Protein AF-A0A0P1BSP1-F1 (afdb_monomer)

Solvent-accessible surface area (backbone atoms only — not comparable to full-atom values): 32970 Å² total; per-residue (Å²): 139,80,88,83,82,82,82,86,69,83,91,77,86,79,90,84,83,77,91,83,73,83,88,75,69,76,79,81,77,72,53,71,65,61,52,50,50,50,51,52,49,52,50,51,52,49,51,50,50,50,64,68,62,51,57,96,62,79,39,73,71,32,34,26,40,32,67,60,84,96,48,74,46,53,29,31,29,56,32,75,44,76,51,94,92,47,90,62,66,36,33,30,31,38,38,80,52,77,78,28,82,24,32,30,47,60,97,88,45,74,72,42,88,50,56,76,24,15,7,43,78,44,52,63,92,45,54,45,67,53,97,59,79,83,82,69,70,78,69,66,69,70,73,73,82,80,82,86,87,85,86,91,84,86,89,85,87,88,88,82,90,82,88,86,82,88,88,87,86,89,87,84,85,87,86,85,85,80,84,89,82,91,84,84,84,86,80,87,88,84,87,88,87,91,83,88,81,91,85,90,87,88,85,82,88,84,86,83,85,88,83,90,80,89,80,81,90,80,89,81,82,90,80,91,77,84,89,80,80,89,76,87,80,82,89,77,87,83,80,86,90,78,85,87,78,91,79,86,82,89,82,84,86,83,81,95,75,68,87,66,64,66,60,63,74,73,67,73,57,103,70,46,75,67,57,52,52,50,50,52,53,52,50,50,52,48,50,55,48,52,51,51,50,51,54,49,51,51,52,47,52,53,51,49,63,72,65,59,78,70,74,74,69,93,46,57,56,80,36,59,36,30,31,56,34,82,38,84,52,100,90,47,86,41,81,42,38,23,63,40,44,51,75,64,45,40,50,14,32,32,40,38,36,53,41,46,86,86,46,91,57,65,47,60,56,52,46,47,38,51,35,53,31,49,54,60,49,30,77,76,73,39,63,31,62,34,45,35,41,34,44,76,41,45,83,70,38,40,59,65,59,36,45,56,58,35,55,75,58,31,88,70,42,42,36,33,34,45,53,68,66,34,37,51,43,39,30,57,28,59,68,42,57,72,49,72,59,90,85,69,50,77,90,53,95,76,72,66,53,60,45,70,45,36,38,36,26,39,38,83,50,42,55,72,52,72,48,47,80,93,55,51,47,67,57,49,37,56,49,52,51,51,53,53,52,50,43,46,73,74,70,48,83,84,32,63,44,45,59,72,56,56,56,62,70,41,69,88,35,61,45,94,125

Sequence (513 aa):
MGLKVEDVRPYAVAARFHNESLEGVDKFEMDDETYKARQAQTNADASRAELAALSSDLRVGARCQVQLGSTARRGSIRYVGKTQFASGIWIGLQYDEPVGKNDGSVQGERYFDCKALFGGFVRPEKVQVGDFPEEDIEAELQDEEEIESPSQGPILAPPALSHDCMPGGDAVVYEVKRREIWAAFNNEPAASALLRARGASKSTKKKPKMCVGAVLATSSAARRMAQQSPSRSSFKISAPARSESSGQPASSRPSPRSRADAKARTAIGPFTPLSAGLLVATSIALFFYFQSEKAEVERRKANEKKNEKVGRPRIGGEFSLVMPVLGRGSEGESIEARSFTEKDLVGAWTLLYFGFTNCPDICPEELDKMGKVVDQIDSKYGAIINPIFITCDPARDTLAATSTYVSEFHPRMVGLTGSYEAVKKACKAFRVYFSTPPGADPSNDYLVDHSIFFYLMDPEGKFVDAFGRSQTAEDVHAKVEGFISRWQSEGNALGRADIKTRVREDESRKVPF

Radius of gyration: 40.66 Å; Cα contacts (8 Å, |Δi|>4): 563; chains: 1; bounding box: 105×98×122 Å

Secondary structure (DSSP, 8-state):
-------------SS-------SS-------HHHHHHHHHHHHHHHHHHHHHHS-TT--TT-EEEEEETTEEEEEEEEEEEE-SSSSSEEEEEEESSTT-SBSSEETTEESS---TTTEEEE-GGGEEES------GGGGGGSSS-S-----------------------------------------------------------------------------------------PPPPP-----------------TTHHHHHT---S--HHHHHHHHHHHHHHHHHHHHHHHHHHHHHHHHHHH--PPPP------EEEEEEEEEETTEEEEEEEEEEGGGGTTSEEEEEEE-TT-SSHHHHHHHHHHHHHHHHHHHH-S-EEEEEEES-TTT--HHHHHHHHHHH-TT-EEEB--HHHHHHHHHHTT--EEPPTT--TTS--PPEE---EEEE-TTS-EEEEE-TTS-HHHHHHHHHHHHHHHHHTTPPPPP--HHHHHHH-GGGEE--

InterPro domains:
  IPR000938 CAP Gly-rich domain [PF01302] (60-127)
  IPR000938 CAP Gly-rich domain [PS00845] (81-112)
  IPR000938 CAP Gly-rich domain [PS50245] (81-123)
  IPR000938 CAP Gly-rich domain [SM01052] (60-128)
  IPR003782 Copper chaperone SCO1/SenC [PF02630] (338-463)
  IPR003782 Copper chaperone SCO1/SenC [PTHR12151] (225-482)
  IPR003782 Copper chaperone SCO1/SenC [cd02968] (315-468)
  IPR036249 Thioredoxin-like superfamily [SSF52833] (336-485)
  IPR036859 CAP Gly-rich domain superfamily [G3DSA:2.30.30.190] (50-140)
  IPR036859 CAP Gly-rich domain superfamily [SSF74924] (21-131)

pLDDT: mean 71.41, std 24.34, range [26.22, 96.88]

Organism: NCBI:txid401625

Foldseek 3Di:
DDDDDDDPDPPPPDDDPPVPDPVPPDPPPDDPVVVVVVVVVVVVVVLVVVLVPLDPQLDFQFWKWFDDDPDIFTFTWHAWQADPVDDHIKTKTFTPDLCADAQQDDPNRHGGGHDGSRIHIDDSVRIGTDPDDDDPPVVVVVPPPDDDDDDDDDDDDDDDDDDDDDDDDDDDDDDDDDDDDDDDDDDDDDDDDDDDDDDDDDDDDDDDDDDDDDDDDDDDDDDDDDDDDDDDDDDDDDDDDDDDDDDDDDDDDDDDDDPPVVVVVPPDPPDDVVNVVVVVVVVVVVVVVCVVVVVVVVVVVVVVVVPPPDPAPQFADWFKWWWWDFDDDPVGTDTFTFIDILVLLAFAKEKEDEEALLDDPQVVVLLLLVLLLQVVVCVPPNARYQYEYEYQCLLQCDNVSQVVSNVVRHPRYIYIHHDNVRSVVRCVSRVKDWDWPPPDDSVDDTDIDIAQWMWIAHNRSGTDDIDHPVAGSVRVNVVVVVVVVVCVVVVHDRGGSCSSVVRNVPPVRTDDD

Mean predicted aligned error: 22.57 Å

Structure (mmCIF, N/CA/C/O backbone):
data_AF-A0A0P1BSP1-F1
#
_entry.id   AF-A0A0P1BSP1-F1
#
loop_
_atom_site.group_PDB
_atom_site.id
_atom_site.type_symbol
_atom_site.label_atom_id
_atom_site.label_alt_id
_atom_site.label_comp_id
_atom_site.label_asym_id
_atom_site.label_entity_id
_atom_site.label_seq_id
_atom_site.pdbx_PDB_ins_code
_atom_site.Cartn_x
_atom_site.Cartn_y
_atom_site.Cartn_z
_atom_site.occupancy
_atom_site.B_iso_or_equiv
_atom_site.auth_seq_id
_atom_site.auth_comp_id
_atom_site.auth_asym_id
_atom_site.auth_atom_id
_atom_site.pdbx_PDB_model_num
ATOM 1 N N . MET A 1 1 ? -10.943 -8.640 64.417 1.00 41.56 1 MET A N 1
ATOM 2 C CA . MET A 1 1 ? -10.651 -9.890 63.683 1.00 41.56 1 MET A CA 1
ATOM 3 C C . MET A 1 1 ? -10.441 -9.529 62.222 1.00 41.56 1 MET A C 1
ATOM 5 O O . MET A 1 1 ? -11.414 -9.266 61.535 1.00 41.56 1 MET A O 1
ATOM 9 N N . GLY A 1 2 ? -9.187 -9.395 61.7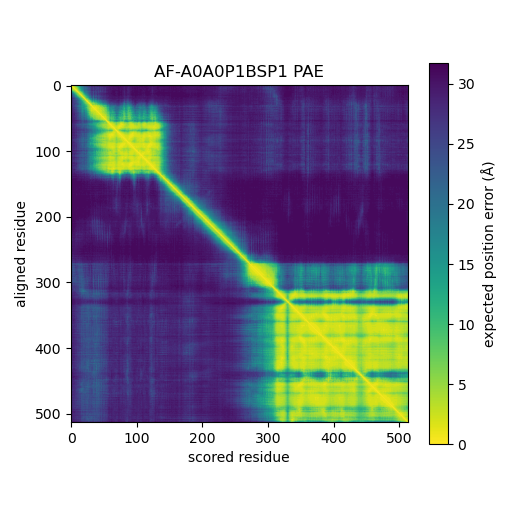86 1.00 43.06 2 GLY A N 1
ATOM 10 C CA . GLY A 1 2 ? -8.848 -9.162 60.380 1.00 43.06 2 GLY A CA 1
ATOM 11 C C . GLY A 1 2 ? -8.353 -10.467 59.765 1.00 43.06 2 GLY A C 1
ATOM 12 O O . GLY A 1 2 ? -7.464 -11.098 60.334 1.00 43.06 2 GLY A O 1
ATOM 13 N N . LEU A 1 3 ? -8.953 -10.888 58.653 1.00 40.72 3 LEU A N 1
ATOM 14 C CA . LEU A 1 3 ? -8.519 -12.056 57.886 1.00 40.72 3 LEU A CA 1
ATOM 15 C C . LEU A 1 3 ? -7.153 -11.769 57.247 1.00 40.72 3 LEU A C 1
ATOM 17 O O . LEU A 1 3 ? -7.032 -10.884 56.403 1.00 40.72 3 LEU A O 1
ATOM 21 N N . LYS A 1 4 ? -6.129 -12.527 57.652 1.00 43.25 4 LYS A N 1
ATOM 22 C CA . LYS A 1 4 ? -4.860 -12.637 56.925 1.00 43.25 4 LYS A CA 1
ATOM 23 C C . LYS A 1 4 ? -5.073 -13.600 55.761 1.00 43.25 4 LYS A C 1
ATOM 25 O O . LYS A 1 4 ? -5.353 -14.773 55.984 1.00 43.25 4 LYS A O 1
ATOM 30 N N . VAL A 1 5 ? -4.953 -13.096 54.539 1.00 50.19 5 VAL A N 1
ATOM 31 C CA . VAL A 1 5 ? -4.852 -13.920 53.332 1.00 50.19 5 VAL A CA 1
ATOM 32 C C . VAL A 1 5 ? -3.363 -14.114 53.065 1.00 50.19 5 VAL A C 1
ATOM 34 O O . VAL A 1 5 ? -2.670 -13.155 52.734 1.00 50.19 5 VAL A O 1
ATOM 37 N N . GLU A 1 6 ? -2.861 -15.329 53.273 1.00 48.66 6 GLU A N 1
ATOM 38 C CA . GLU A 1 6 ? -1.517 -15.717 52.842 1.00 48.66 6 GLU A CA 1
ATOM 39 C C . GLU A 1 6 ? -1.581 -16.171 51.380 1.00 48.66 6 GLU A C 1
ATOM 41 O O . GLU A 1 6 ? -2.245 -17.152 51.042 1.00 48.66 6 GLU A O 1
ATOM 46 N N . ASP A 1 7 ? -0.919 -15.418 50.501 1.00 48.50 7 ASP A N 1
ATOM 47 C CA . ASP A 1 7 ? -0.752 -15.762 49.090 1.00 48.50 7 ASP A CA 1
ATOM 48 C C . ASP A 1 7 ? 0.367 -16.810 48.969 1.00 48.50 7 ASP A C 1
ATOM 50 O O . ASP A 1 7 ? 1.542 -16.517 49.181 1.00 48.50 7 ASP A O 1
ATOM 54 N N . VAL A 1 8 ? -0.004 -18.056 48.668 1.00 55.16 8 VAL A N 1
ATOM 55 C CA . VAL A 1 8 ? 0.908 -19.212 48.537 1.00 55.16 8 VAL A CA 1
ATOM 56 C C . VAL A 1 8 ? 1.453 -19.399 47.116 1.00 55.16 8 VAL A C 1
ATOM 58 O O . VAL A 1 8 ? 1.923 -20.480 46.760 1.00 55.16 8 VAL A O 1
ATOM 61 N N . ARG A 1 9 ? 1.407 -18.371 46.262 1.00 47.62 9 ARG A N 1
ATOM 62 C CA . ARG A 1 9 ? 2.019 -18.449 44.928 1.00 47.62 9 ARG A CA 1
ATOM 63 C C . ARG A 1 9 ? 3.503 -18.074 44.997 1.00 47.62 9 ARG A C 1
ATOM 65 O O . ARG A 1 9 ? 3.820 -16.944 45.366 1.00 47.62 9 ARG A O 1
ATOM 72 N N . PRO A 1 10 ? 4.434 -18.971 44.619 1.00 47.88 10 PRO A N 1
ATOM 73 C CA . PRO A 1 10 ? 5.852 -18.653 44.618 1.00 47.88 10 PRO A CA 1
ATOM 74 C C . PRO A 1 10 ? 6.141 -17.680 43.471 1.00 47.88 10 PRO A C 1
ATOM 76 O O . PRO A 1 10 ? 6.295 -18.076 42.317 1.00 47.88 10 PRO A O 1
ATOM 79 N N . TYR A 1 11 ? 6.226 -16.387 43.783 1.00 45.88 11 TYR A N 1
ATOM 80 C CA . TYR A 1 11 ? 6.761 -15.381 42.869 1.00 45.88 11 TYR A CA 1
ATOM 81 C C . TYR A 1 11 ? 8.293 -15.475 42.864 1.00 45.88 11 TYR A C 1
ATOM 83 O O . TYR A 1 11 ? 9.004 -14.642 43.416 1.00 45.88 11 TYR A O 1
ATOM 91 N N . ALA A 1 12 ? 8.799 -16.559 42.282 1.00 48.34 12 ALA A N 1
ATOM 92 C CA . ALA A 1 12 ? 10.221 -16.799 42.070 1.00 48.34 12 ALA A CA 1
ATOM 93 C C . ALA A 1 12 ? 10.452 -17.473 40.709 1.00 48.34 12 ALA A C 1
ATOM 95 O O . ALA A 1 12 ? 11.145 -18.477 40.612 1.00 48.34 12 ALA A O 1
ATOM 96 N N . VAL A 1 13 ? 9.853 -16.924 39.647 1.00 45.03 13 VAL A N 1
ATOM 97 C CA . VAL A 1 13 ? 10.280 -17.174 38.255 1.00 45.03 13 VAL A CA 1
ATOM 98 C C . VAL A 1 13 ? 10.221 -15.867 37.453 1.00 45.03 13 VAL A C 1
ATOM 100 O O . VAL A 1 13 ? 9.727 -15.801 36.333 1.00 45.03 13 VAL A O 1
ATOM 103 N N . ALA A 1 14 ? 10.707 -14.783 38.053 1.00 46.81 14 ALA A N 1
ATOM 104 C CA . ALA A 1 14 ? 11.070 -13.572 37.334 1.00 46.81 14 ALA A CA 1
ATOM 105 C C . ALA A 1 14 ? 12.598 -13.457 37.409 1.00 46.81 14 ALA A C 1
ATOM 107 O O . ALA A 1 14 ? 13.149 -13.383 38.502 1.00 46.81 14 ALA A O 1
ATOM 108 N N . ALA A 1 15 ? 13.243 -13.462 36.240 1.00 46.62 15 ALA A N 1
ATOM 109 C CA . ALA A 1 15 ? 14.690 -13.428 35.995 1.00 46.62 15 ALA A CA 1
ATOM 110 C C . ALA A 1 15 ? 15.416 -14.789 35.993 1.00 46.62 15 ALA A C 1
ATOM 112 O O . ALA A 1 15 ? 15.960 -15.228 37.002 1.00 46.62 15 ALA A O 1
ATOM 113 N N . ARG A 1 16 ? 15.470 -15.411 34.804 1.00 40.31 16 ARG A N 1
ATOM 114 C CA . ARG A 1 16 ? 16.668 -16.030 34.188 1.00 40.31 16 ARG A CA 1
ATOM 115 C C . ARG A 1 16 ? 16.292 -16.639 32.831 1.00 40.31 16 ARG A C 1
ATOM 117 O O . ARG A 1 16 ? 16.215 -17.847 32.668 1.00 40.31 16 ARG A O 1
ATOM 124 N N . PHE A 1 17 ? 16.082 -15.778 31.842 1.00 35.84 17 PHE A N 1
ATOM 125 C CA . PHE A 1 17 ? 16.342 -16.138 30.449 1.00 35.84 17 PHE A CA 1
ATOM 126 C C . PHE A 1 17 ? 17.450 -15.209 29.958 1.00 35.84 17 PHE A C 1
ATOM 128 O O . PHE A 1 17 ? 17.211 -14.244 29.240 1.00 35.84 17 PHE A O 1
ATOM 135 N N . HIS A 1 18 ? 18.670 -15.462 30.437 1.00 40.88 18 HIS A N 1
ATOM 136 C CA . HIS A 1 18 ? 19.856 -15.037 29.708 1.00 40.88 18 HIS A CA 1
ATOM 137 C C . HIS A 1 18 ? 19.974 -15.976 28.503 1.00 40.88 18 HIS A C 1
ATOM 139 O O . HIS A 1 18 ? 20.157 -17.181 28.666 1.00 40.88 18 HIS A O 1
ATOM 145 N N . ASN A 1 19 ? 19.802 -15.430 27.300 1.00 51.34 19 ASN A N 1
ATOM 146 C CA . ASN A 1 19 ? 20.112 -16.117 26.048 1.00 51.34 19 ASN A CA 1
ATOM 147 C C . ASN A 1 19 ? 21.639 -16.201 25.894 1.00 51.34 19 ASN A C 1
ATOM 149 O O . ASN A 1 19 ? 22.230 -15.403 25.177 1.00 51.34 19 ASN A O 1
ATOM 153 N N . GLU A 1 20 ? 22.269 -17.157 26.572 1.00 47.62 20 GLU A N 1
ATOM 154 C CA . GLU A 1 20 ? 23.706 -17.459 26.429 1.00 47.62 20 GLU A CA 1
ATOM 155 C C . GLU A 1 20 ? 23.973 -18.890 25.926 1.00 47.62 20 GLU A C 1
ATOM 157 O O . GLU A 1 20 ? 25.042 -19.456 26.113 1.00 47.62 20 GLU A O 1
ATOM 162 N N . SER A 1 21 ? 23.017 -19.500 25.225 1.00 50.44 21 SER A N 1
ATOM 163 C CA . SER A 1 21 ? 23.278 -20.725 24.456 1.00 50.44 21 SER A CA 1
ATOM 164 C C . SER A 1 21 ? 22.374 -20.802 23.234 1.00 50.44 21 SER A C 1
ATOM 166 O O . SER A 1 21 ? 21.316 -21.423 23.251 1.00 50.44 21 SER A O 1
ATOM 168 N N . LEU A 1 22 ? 22.811 -20.146 22.158 1.00 53.62 22 LEU A N 1
ATOM 169 C CA . LEU A 1 22 ? 22.332 -20.384 20.791 1.00 53.62 22 LEU A CA 1
ATOM 170 C C . LEU A 1 22 ? 23.310 -21.258 19.986 1.00 53.62 22 LEU A C 1
ATOM 172 O O . LEU A 1 22 ? 23.224 -21.303 18.766 1.00 53.62 22 LEU A O 1
ATOM 176 N N . GLU A 1 23 ? 24.214 -21.984 20.648 1.00 54.06 23 GLU A N 1
ATOM 177 C CA . GLU A 1 23 ? 25.113 -22.940 19.979 1.00 54.06 23 GLU A CA 1
ATOM 178 C C . GLU A 1 23 ? 24.495 -24.342 19.811 1.00 54.06 23 GLU A C 1
ATOM 180 O O . GLU A 1 23 ? 25.116 -25.215 19.219 1.00 54.06 23 GLU A O 1
ATOM 185 N N . GLY A 1 24 ? 23.264 -24.565 20.292 1.00 44.91 24 GLY A N 1
ATOM 186 C CA . GLY A 1 24 ? 22.608 -25.882 20.286 1.00 44.91 24 GLY A CA 1
ATOM 187 C C . GLY A 1 24 ? 21.212 -25.930 19.663 1.00 44.91 24 GLY A C 1
ATOM 188 O O . GLY A 1 24 ? 20.482 -26.888 19.901 1.00 44.91 24 GLY A O 1
ATOM 189 N N . VAL A 1 25 ? 20.795 -24.907 18.908 1.00 46.09 25 VAL A N 1
ATOM 190 C CA . VAL A 1 25 ? 19.566 -25.007 18.105 1.00 46.09 25 VAL A CA 1
ATOM 191 C C . VAL A 1 25 ? 19.968 -25.493 16.725 1.00 46.09 25 VAL A C 1
ATOM 193 O O . VAL A 1 25 ? 20.274 -24.691 15.842 1.00 46.09 25 VAL A O 1
ATOM 196 N N . ASP A 1 26 ? 19.977 -26.812 16.551 1.00 48.56 26 ASP A N 1
ATOM 197 C CA . ASP A 1 26 ? 20.086 -27.405 15.227 1.00 48.56 26 ASP A CA 1
ATOM 198 C C . ASP A 1 26 ? 18.989 -26.808 14.349 1.00 48.56 26 ASP A C 1
ATOM 200 O O . ASP A 1 26 ? 17.794 -26.854 14.660 1.00 48.56 26 ASP A O 1
ATOM 204 N N . LYS A 1 27 ? 19.427 -26.176 13.261 1.00 45.62 27 LYS A N 1
ATOM 205 C CA . LYS A 1 27 ? 18.571 -25.650 12.208 1.00 45.62 27 LYS A CA 1
ATOM 206 C C . LYS A 1 27 ? 17.676 -26.802 11.758 1.00 45.62 27 LYS A C 1
ATOM 208 O O . LYS A 1 27 ? 18.141 -27.712 11.081 1.00 45.62 27 LYS A O 1
ATOM 213 N N . PHE A 1 28 ? 16.411 -26.786 12.174 1.00 49.31 28 PHE A N 1
ATOM 214 C CA . PHE A 1 28 ? 15.436 -27.786 11.759 1.00 49.31 28 PHE A CA 1
ATOM 215 C C . PHE A 1 28 ? 15.125 -27.544 10.277 1.00 49.31 28 PHE A C 1
ATOM 217 O O . PHE A 1 28 ? 14.179 -26.842 9.920 1.00 49.31 28 PHE A O 1
ATOM 224 N N . GLU A 1 29 ? 15.995 -28.048 9.406 1.00 55.00 29 GLU A N 1
ATOM 225 C CA . GLU A 1 29 ? 15.748 -28.151 7.977 1.00 55.00 29 GLU A CA 1
ATOM 226 C C . GLU A 1 29 ? 14.728 -29.273 7.791 1.00 55.00 29 GLU A C 1
ATOM 228 O O . GLU A 1 29 ? 15.051 -30.457 7.803 1.00 55.00 29 GLU A O 1
ATOM 233 N N . MET A 1 30 ? 13.456 -28.885 7.713 1.00 58.12 30 MET A N 1
ATOM 234 C CA . MET A 1 30 ? 12.397 -29.774 7.257 1.00 58.12 30 MET A CA 1
ATOM 235 C C . MET A 1 30 ? 12.588 -29.966 5.754 1.00 58.12 30 MET A C 1
ATOM 237 O O . MET A 1 30 ? 12.706 -28.980 5.028 1.00 58.12 30 MET A O 1
ATOM 241 N N . ASP A 1 31 ? 12.649 -31.210 5.295 1.00 76.38 31 ASP A N 1
ATOM 242 C CA . ASP A 1 31 ? 12.833 -31.519 3.884 1.00 76.38 31 ASP A CA 1
ATOM 243 C C . ASP A 1 31 ? 11.676 -30.958 3.037 1.00 76.38 31 ASP A C 1
ATOM 245 O O . ASP A 1 31 ? 10.512 -30.942 3.455 1.00 76.38 31 ASP A O 1
ATOM 249 N N . ASP A 1 32 ? 12.007 -30.483 1.834 1.00 72.75 32 ASP A N 1
ATOM 250 C CA . ASP A 1 32 ? 11.060 -29.832 0.920 1.00 72.75 32 ASP A CA 1
ATOM 251 C C . ASP A 1 32 ? 9.859 -30.728 0.578 1.00 72.75 32 ASP A C 1
ATOM 253 O O . ASP A 1 32 ? 8.751 -30.233 0.359 1.00 72.75 32 ASP A O 1
ATOM 257 N N . GLU A 1 33 ? 10.053 -32.048 0.558 1.00 76.31 33 GLU A N 1
ATOM 258 C CA . GLU A 1 33 ? 8.988 -33.023 0.314 1.00 76.31 33 GLU A CA 1
ATOM 259 C C . GLU A 1 33 ? 8.009 -33.095 1.491 1.00 76.31 33 GLU A C 1
ATOM 261 O O . GLU A 1 33 ? 6.797 -33.015 1.288 1.00 76.31 33 GLU A O 1
ATOM 266 N N . THR A 1 34 ? 8.495 -33.135 2.732 1.00 75.69 34 THR A N 1
ATOM 267 C CA . THR A 1 34 ? 7.647 -33.106 3.932 1.00 75.69 34 THR A CA 1
ATOM 268 C C . THR A 1 34 ? 6.934 -31.765 4.097 1.00 75.69 34 THR A C 1
ATOM 270 O O . THR A 1 34 ? 5.775 -31.736 4.526 1.00 75.69 34 THR A O 1
ATOM 273 N N . TYR A 1 35 ? 7.564 -30.651 3.706 1.00 74.25 35 TYR A N 1
ATOM 274 C CA . TYR A 1 35 ? 6.900 -29.344 3.656 1.00 74.25 35 TYR A CA 1
ATOM 275 C C . TYR A 1 35 ? 5.741 -29.341 2.652 1.00 74.25 35 TYR A C 1
ATOM 277 O O . TYR A 1 35 ? 4.615 -28.987 3.015 1.00 74.25 35 TYR A O 1
ATOM 285 N N . LYS A 1 36 ? 5.979 -29.804 1.418 1.00 78.38 36 LYS A N 1
ATOM 286 C CA . LYS A 1 36 ? 4.936 -29.923 0.386 1.00 78.38 36 LYS A CA 1
ATOM 287 C C . LYS A 1 36 ? 3.830 -30.892 0.797 1.00 78.38 36 LYS A C 1
ATOM 289 O O . LYS A 1 36 ? 2.659 -30.592 0.586 1.00 78.38 36 LYS A O 1
ATOM 294 N N . ALA A 1 37 ? 4.171 -32.018 1.423 1.00 75.12 37 ALA A N 1
ATOM 295 C CA . ALA A 1 37 ? 3.204 -33.000 1.902 1.00 75.12 37 ALA A CA 1
ATOM 296 C C . ALA A 1 37 ? 2.316 -32.429 3.016 1.00 75.12 37 ALA A C 1
ATOM 298 O O . ALA A 1 37 ? 1.094 -32.571 2.953 1.00 75.12 37 ALA A O 1
ATOM 299 N N . ARG A 1 38 ? 2.895 -31.709 3.992 1.00 75.38 38 ARG A N 1
ATOM 300 C CA . ARG A 1 38 ? 2.113 -30.989 5.011 1.00 75.38 38 ARG A CA 1
ATOM 301 C C . ARG A 1 38 ? 1.226 -29.925 4.389 1.00 75.38 38 ARG A C 1
ATOM 303 O O . ARG A 1 38 ? 0.071 -29.836 4.776 1.00 75.38 38 ARG A O 1
ATOM 310 N N . GLN A 1 39 ? 1.729 -29.160 3.423 1.00 71.62 39 GLN A N 1
ATOM 311 C CA . GLN A 1 39 ? 0.946 -28.124 2.751 1.00 71.62 39 GLN A CA 1
ATOM 312 C C . GLN A 1 39 ? -0.217 -28.722 1.941 1.00 71.62 39 GLN A C 1
ATOM 314 O O . GLN A 1 39 ? -1.338 -28.217 1.978 1.00 71.62 39 GLN A O 1
ATOM 319 N N . ALA A 1 40 ? 0.015 -29.840 1.250 1.00 69.12 40 ALA A N 1
ATOM 320 C CA . ALA A 1 40 ? -1.029 -30.579 0.551 1.00 69.12 40 ALA A CA 1
ATOM 321 C C . ALA A 1 40 ? -2.080 -31.126 1.528 1.00 69.12 40 ALA A C 1
ATOM 323 O O . ALA A 1 40 ? -3.277 -31.027 1.258 1.00 69.12 40 ALA A O 1
ATOM 324 N N . GLN A 1 41 ? -1.645 -31.637 2.684 1.00 72.00 41 GLN A N 1
ATOM 325 C CA . GLN A 1 41 ? -2.531 -32.126 3.735 1.00 72.00 41 GLN A CA 1
ATOM 326 C C . GLN A 1 41 ? -3.354 -30.992 4.363 1.00 72.00 41 GLN A C 1
ATOM 328 O O . GLN A 1 41 ? -4.574 -31.106 4.429 1.00 72.00 41 GLN A O 1
ATOM 333 N N . THR A 1 42 ? -2.740 -29.855 4.710 1.00 70.62 42 THR A N 1
ATOM 334 C CA . THR A 1 42 ? -3.464 -28.683 5.231 1.00 70.62 42 THR A CA 1
ATOM 335 C C . THR A 1 42 ? -4.458 -28.136 4.215 1.00 70.62 42 THR A C 1
ATOM 337 O O . THR A 1 42 ? -5.567 -27.768 4.586 1.00 70.62 42 THR A O 1
ATOM 340 N N . ASN A 1 43 ? -4.105 -28.126 2.927 1.00 72.06 43 ASN A N 1
ATOM 341 C CA . ASN A 1 43 ? -5.005 -27.676 1.867 1.00 72.06 43 ASN A CA 1
ATOM 342 C C . ASN A 1 43 ? -6.173 -28.650 1.660 1.00 72.06 43 ASN A C 1
ATOM 344 O O . ASN A 1 43 ? -7.298 -28.218 1.397 1.00 72.06 43 ASN A O 1
ATOM 348 N N . ALA A 1 44 ? -5.934 -29.959 1.780 1.00 65.81 44 ALA A N 1
ATOM 349 C CA . ALA A 1 44 ? -6.977 -30.979 1.720 1.00 65.81 44 ALA A CA 1
ATOM 350 C C . 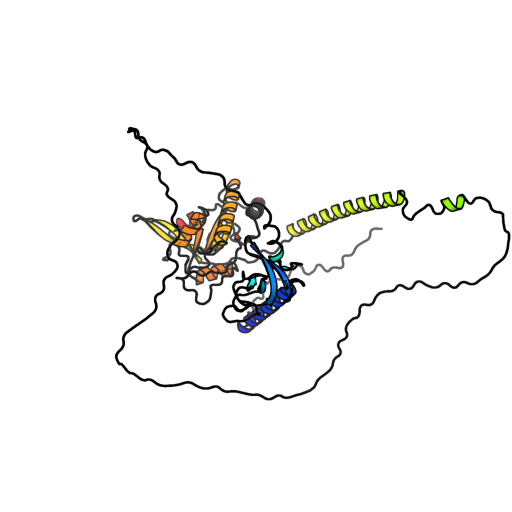ALA A 1 44 ? -7.938 -30.874 2.914 1.00 65.81 44 ALA A C 1
ATOM 352 O O . ALA A 1 44 ? -9.154 -30.899 2.714 1.00 65.81 44 ALA A O 1
ATOM 353 N N . ASP A 1 45 ? -7.407 -30.679 4.121 1.00 71.12 45 ASP A N 1
ATOM 354 C CA . ASP A 1 45 ? -8.191 -30.512 5.344 1.00 71.12 45 ASP A CA 1
ATOM 355 C C . ASP A 1 45 ? -8.983 -29.195 5.335 1.00 71.12 45 ASP A C 1
ATOM 357 O O . ASP A 1 45 ? -10.174 -29.201 5.645 1.00 71.12 45 ASP A O 1
ATOM 361 N N . ALA A 1 46 ? -8.379 -28.090 4.882 1.00 65.50 46 ALA A N 1
ATOM 362 C CA . ALA A 1 46 ? -9.063 -26.810 4.691 1.00 65.50 46 ALA A CA 1
ATOM 363 C C . ALA A 1 46 ? -10.187 -26.919 3.652 1.00 65.50 46 ALA A C 1
ATOM 365 O O . ALA A 1 46 ? -11.308 -26.501 3.919 1.00 65.50 46 ALA A O 1
ATOM 366 N N . SER A 1 47 ? -9.932 -27.576 2.514 1.00 65.06 47 SER A N 1
ATOM 367 C CA . SER A 1 47 ? -10.967 -27.824 1.498 1.00 65.06 47 SER A CA 1
ATOM 368 C C . SER A 1 47 ? -12.114 -28.677 2.044 1.00 65.06 47 SER A C 1
ATOM 370 O O . SER A 1 47 ? -13.268 -28.479 1.675 1.00 65.06 47 SER A O 1
ATOM 372 N N . ARG A 1 48 ? -11.806 -29.667 2.893 1.00 66.75 48 ARG A N 1
ATOM 373 C CA . ARG A 1 48 ? -12.804 -30.548 3.509 1.00 66.75 48 ARG A CA 1
ATOM 374 C C . ARG A 1 48 ? -13.640 -29.804 4.546 1.00 66.75 48 ARG A C 1
ATOM 376 O O . ARG A 1 48 ? -14.842 -30.035 4.616 1.00 66.75 48 ARG A O 1
ATOM 383 N N . ALA A 1 49 ? -13.016 -28.922 5.321 1.00 67.81 49 ALA A N 1
ATOM 384 C CA . ALA A 1 49 ? -13.702 -28.036 6.251 1.00 67.81 49 ALA A CA 1
ATOM 385 C C . ALA A 1 49 ? -14.584 -27.019 5.511 1.00 67.81 49 ALA A C 1
ATOM 387 O O . ALA A 1 49 ? -15.716 -26.802 5.922 1.00 67.81 49 ALA A O 1
ATOM 388 N N . GLU A 1 50 ? -14.117 -26.469 4.388 1.00 66.44 50 GLU A N 1
ATOM 389 C CA . GLU A 1 50 ? -14.884 -25.560 3.529 1.00 66.44 50 GLU A CA 1
ATOM 390 C C . GLU A 1 50 ? -16.105 -26.267 2.915 1.00 66.44 50 GLU A C 1
ATOM 392 O O . GLU A 1 50 ? -17.223 -25.782 3.045 1.00 66.44 50 GLU A O 1
ATOM 397 N N . LEU A 1 51 ? -15.934 -27.480 2.371 1.00 66.44 51 LEU A N 1
ATOM 398 C CA . LEU A 1 51 ? -17.038 -28.347 1.923 1.00 66.44 51 LEU A CA 1
ATOM 399 C C . LEU A 1 51 ? -18.030 -28.702 3.040 1.00 66.44 51 LEU A C 1
ATOM 401 O O . LEU A 1 51 ? -19.213 -28.867 2.762 1.00 66.44 51 LEU A O 1
ATOM 405 N N . ALA A 1 52 ? -17.560 -28.849 4.281 1.00 65.12 52 ALA A N 1
ATOM 406 C CA . ALA A 1 52 ? -18.411 -29.123 5.438 1.00 65.12 52 ALA A CA 1
ATOM 407 C C . ALA A 1 52 ? -19.108 -27.864 5.988 1.00 65.12 52 ALA A C 1
ATOM 409 O O . ALA A 1 52 ? -20.124 -27.987 6.670 1.00 65.12 52 ALA A O 1
ATOM 410 N N . ALA A 1 53 ? -18.557 -26.678 5.715 1.00 65.06 53 ALA A N 1
ATOM 411 C CA . ALA A 1 53 ? -19.099 -25.383 6.117 1.00 65.06 53 ALA A CA 1
ATOM 412 C C . ALA A 1 53 ? -20.072 -24.795 5.083 1.00 65.06 53 ALA A C 1
ATOM 414 O O . ALA A 1 53 ? -20.923 -23.986 5.460 1.00 65.06 53 ALA A O 1
ATOM 415 N N . LEU A 1 54 ? -19.989 -25.202 3.807 1.00 65.94 54 LEU A N 1
ATOM 416 C CA . LEU A 1 54 ? -21.068 -24.980 2.843 1.00 65.94 54 LEU A CA 1
ATOM 417 C C . LEU A 1 54 ? -22.374 -25.525 3.447 1.00 65.94 54 LEU A C 1
ATOM 419 O O . LEU A 1 54 ? -22.415 -26.667 3.908 1.00 65.94 54 LEU A O 1
ATOM 423 N N . SER A 1 55 ? -23.408 -24.675 3.503 1.00 61.47 55 SER A N 1
ATOM 424 C CA . SER A 1 55 ? -24.623 -24.940 4.282 1.00 61.47 55 SER A CA 1
ATOM 425 C C . SER A 1 55 ? -25.246 -26.292 3.926 1.00 61.47 55 SER A C 1
ATOM 427 O O . SER A 1 55 ? -25.124 -26.786 2.802 1.00 61.47 55 SER A O 1
ATOM 429 N N . SER A 1 56 ? -25.987 -26.871 4.875 1.00 64.94 56 SER A N 1
ATOM 430 C CA . SER A 1 56 ? -26.778 -28.091 4.677 1.00 64.94 56 SER A CA 1
ATOM 431 C C . SER A 1 56 ? -27.725 -28.047 3.475 1.00 64.94 56 SER A C 1
ATOM 433 O O . SER A 1 56 ? -28.270 -29.093 3.127 1.00 64.94 56 SER A O 1
ATOM 435 N N . ASP A 1 57 ? -27.920 -26.881 2.867 1.00 72.31 57 ASP A N 1
ATOM 436 C CA . ASP A 1 57 ? -28.917 -26.605 1.844 1.00 72.31 57 ASP A CA 1
ATOM 437 C C . ASP A 1 57 ? -28.317 -26.717 0.431 1.00 72.31 57 ASP A C 1
ATOM 439 O O . ASP A 1 57 ? -29.028 -27.043 -0.515 1.00 72.31 57 ASP A O 1
ATOM 443 N N . LEU A 1 58 ? -26.993 -26.573 0.273 1.00 82.50 58 LEU A N 1
ATOM 444 C CA . LEU A 1 58 ? -26.285 -26.728 -1.008 1.00 82.50 58 LEU A CA 1
ATOM 445 C C . LEU A 1 58 ? -26.050 -28.209 -1.348 1.00 82.50 58 LEU A C 1
ATOM 447 O O . LEU A 1 58 ? -24.919 -28.686 -1.438 1.00 82.50 58 LEU A O 1
ATOM 451 N N . ARG A 1 59 ? -27.138 -28.963 -1.527 1.00 86.94 59 ARG A N 1
ATOM 452 C CA . ARG A 1 59 ? -27.105 -30.377 -1.927 1.00 86.94 59 ARG A CA 1
ATOM 453 C C . ARG A 1 59 ? -27.496 -30.541 -3.386 1.00 86.94 59 ARG A C 1
ATOM 455 O O . ARG A 1 59 ? -28.346 -29.823 -3.904 1.00 86.94 59 ARG A O 1
ATOM 462 N N . VAL A 1 60 ? -26.916 -31.550 -4.030 1.00 90.75 60 VAL A N 1
ATOM 463 C CA . VAL A 1 60 ? -27.348 -31.986 -5.362 1.00 90.75 60 VAL A CA 1
ATOM 464 C C . VAL A 1 60 ? -28.846 -32.315 -5.324 1.00 90.75 60 VAL A C 1
ATOM 466 O O . VAL A 1 60 ? -29.301 -33.051 -4.452 1.00 90.75 60 VAL A O 1
ATOM 469 N N . GLY A 1 61 ? -29.598 -31.743 -6.260 1.00 89.25 61 GLY A N 1
ATOM 470 C CA . GLY A 1 61 ? -31.052 -31.828 -6.369 1.00 89.25 61 GLY A CA 1
ATOM 471 C C . GLY A 1 61 ? -31.811 -30.637 -5.778 1.00 89.25 61 GLY A C 1
ATOM 472 O O . GLY A 1 61 ? -32.995 -30.498 -6.068 1.00 89.25 61 GLY A O 1
ATOM 473 N N . ALA A 1 62 ? -31.169 -29.768 -4.991 1.00 89.38 62 ALA A N 1
ATOM 474 C CA . ALA A 1 62 ? -31.842 -28.604 -4.422 1.00 89.38 62 ALA A CA 1
ATOM 475 C C . ALA A 1 62 ? -32.200 -27.571 -5.505 1.00 89.38 62 ALA A C 1
ATOM 477 O O . ALA A 1 62 ? -31.418 -27.334 -6.433 1.00 89.38 62 ALA A O 1
ATOM 478 N N . ARG A 1 63 ? -33.379 -26.953 -5.369 1.00 93.31 63 ARG A N 1
ATOM 479 C CA . ARG A 1 63 ? -33.809 -25.814 -6.187 1.00 93.31 63 ARG A CA 1
ATOM 480 C C . ARG A 1 63 ? -33.094 -24.556 -5.723 1.00 93.31 63 ARG A C 1
ATOM 482 O O . ARG A 1 63 ? -32.919 -24.326 -4.525 1.00 93.31 63 ARG A O 1
ATOM 489 N N . CYS A 1 64 ? -32.654 -23.752 -6.676 1.00 92.12 64 CYS A N 1
ATOM 490 C CA . CYS A 1 64 ? -31.901 -22.552 -6.375 1.00 92.12 64 CYS A CA 1
ATOM 491 C C . CYS A 1 64 ? -32.102 -21.464 -7.421 1.00 92.12 64 CYS A C 1
ATOM 493 O O . CYS A 1 64 ? -32.383 -21.730 -8.590 1.00 92.12 64 CYS A O 1
ATOM 495 N N . GLN A 1 65 ? -31.869 -20.235 -6.990 1.00 92.50 65 GLN A N 1
ATOM 496 C CA . GLN A 1 65 ? -31.755 -19.067 -7.839 1.00 92.50 65 GLN A CA 1
ATOM 497 C C . GLN A 1 65 ? -30.320 -18.544 -7.783 1.00 92.50 65 GLN A C 1
ATOM 499 O O . GLN A 1 65 ? -29.645 -18.625 -6.755 1.00 92.50 65 GLN A O 1
ATOM 504 N N . VAL A 1 66 ? -29.840 -18.007 -8.900 1.00 92.06 66 VAL A N 1
ATOM 505 C CA . VAL A 1 66 ? -28.510 -17.413 -9.004 1.00 92.06 66 VAL A CA 1
ATOM 506 C C . VAL A 1 66 ? -28.593 -16.029 -9.610 1.00 92.06 66 VAL A C 1
ATOM 508 O O . VAL A 1 66 ? -29.182 -15.843 -10.675 1.00 92.06 66 VAL A O 1
ATOM 511 N N . GLN A 1 67 ? -27.926 -15.075 -8.967 1.00 85.62 67 GLN A N 1
ATOM 512 C CA . GLN A 1 67 ? -27.775 -13.722 -9.481 1.00 85.62 67 GLN A CA 1
ATOM 513 C C . GLN A 1 67 ? -26.555 -13.634 -10.416 1.00 85.62 67 GLN A C 1
ATOM 515 O O . GLN A 1 67 ? -25.405 -13.716 -9.974 1.00 85.62 67 GLN A O 1
ATOM 520 N N . LEU A 1 68 ? -26.789 -13.459 -11.722 1.00 77.56 68 LEU A N 1
ATOM 521 C CA . LEU A 1 68 ? -25.750 -13.152 -12.714 1.00 77.56 68 LEU A CA 1
ATOM 522 C C . LEU A 1 68 ? -25.970 -11.722 -13.228 1.00 77.56 68 LEU A C 1
ATOM 524 O O . LEU A 1 68 ? -26.722 -11.499 -14.175 1.00 77.56 68 LEU A O 1
ATOM 528 N N . GLY A 1 69 ? -25.307 -10.747 -12.601 1.00 77.44 69 GLY A N 1
ATOM 529 C CA . GLY A 1 69 ? -25.476 -9.331 -12.943 1.00 77.44 69 GLY A CA 1
ATOM 530 C C . GLY A 1 69 ? -26.861 -8.815 -12.542 1.00 77.44 69 GLY A C 1
ATOM 531 O O . GLY A 1 69 ? -27.256 -8.955 -11.385 1.00 77.44 69 GLY A O 1
ATOM 532 N N . SER A 1 70 ? -27.598 -8.230 -13.490 1.00 71.06 70 SER A N 1
ATOM 533 C CA . SER A 1 70 ? -28.960 -7.714 -13.275 1.00 71.06 70 SER A CA 1
ATOM 534 C C . SER A 1 70 ? -30.061 -8.776 -13.384 1.00 71.06 70 SER A C 1
ATOM 536 O O . SER A 1 70 ? -31.172 -8.535 -12.926 1.00 71.06 70 SER A O 1
ATOM 538 N N . THR A 1 71 ? -29.770 -9.949 -13.954 1.00 79.38 71 THR A N 1
ATOM 539 C CA . THR A 1 71 ? -30.757 -11.021 -14.169 1.00 79.38 71 THR A CA 1
ATOM 540 C C . THR A 1 71 ? -30.581 -12.164 -13.176 1.00 79.38 71 THR A C 1
ATOM 542 O O . THR A 1 71 ? -29.480 -12.708 -13.029 1.00 79.38 71 THR A O 1
ATOM 545 N N . ALA A 1 72 ? -31.679 -12.559 -12.534 1.00 86.25 72 ALA A N 1
ATOM 546 C CA . ALA A 1 72 ? -31.740 -13.744 -11.692 1.00 86.25 72 ALA A CA 1
ATOM 547 C C . ALA A 1 72 ? -32.182 -14.951 -12.529 1.00 86.25 72 ALA A C 1
ATOM 549 O O . ALA A 1 72 ? -33.105 -14.843 -13.328 1.00 86.25 72 ALA A O 1
ATOM 550 N N . ARG A 1 73 ? -31.525 -16.099 -12.358 1.00 89.50 73 ARG A N 1
ATOM 551 C CA . ARG A 1 73 ? -31.826 -17.332 -13.102 1.00 89.50 73 ARG A CA 1
ATOM 552 C C . ARG A 1 73 ? -32.132 -18.464 -12.141 1.00 89.50 73 ARG A C 1
ATOM 554 O O . ARG A 1 73 ? -31.419 -18.617 -11.149 1.00 89.50 73 ARG A O 1
ATOM 561 N N . ARG A 1 74 ? -33.162 -19.251 -12.439 1.00 92.56 74 ARG A N 1
ATOM 562 C CA . ARG A 1 74 ? -33.580 -20.404 -11.632 1.00 92.56 74 ARG A CA 1
ATOM 563 C C . ARG A 1 74 ? -33.061 -21.709 -12.222 1.00 92.56 74 ARG A C 1
ATOM 565 O O . ARG A 1 74 ? -32.729 -21.791 -13.408 1.00 92.56 74 ARG A O 1
ATOM 572 N N . GLY A 1 75 ? -32.898 -22.696 -11.353 1.00 93.50 75 GLY A N 1
ATOM 573 C CA . GLY A 1 75 ? -32.429 -24.013 -11.734 1.00 93.50 75 GLY A CA 1
ATOM 574 C C . GLY A 1 75 ? -32.291 -24.960 -10.553 1.00 93.50 75 GLY A C 1
ATOM 575 O O . GLY A 1 75 ? -32.717 -24.689 -9.428 1.00 93.50 75 GLY A O 1
ATOM 576 N N . SER A 1 76 ? -31.638 -26.084 -10.817 1.00 94.25 76 SER A N 1
ATOM 577 C CA . SER A 1 76 ? -31.354 -27.125 -9.837 1.00 94.25 76 SER A CA 1
ATOM 578 C C . SER A 1 76 ? -29.861 -27.416 -9.739 1.00 94.25 76 SER A C 1
ATOM 580 O O . SER A 1 76 ? -29.135 -27.438 -10.737 1.00 94.25 76 SER A O 1
ATOM 582 N N . ILE A 1 77 ? -29.390 -27.669 -8.518 1.00 95.06 77 ILE A N 1
ATOM 583 C CA . ILE A 1 77 ? -28.000 -28.052 -8.272 1.00 95.06 77 ILE A CA 1
ATOM 584 C C . ILE A 1 77 ? -27.767 -29.470 -8.789 1.00 95.06 77 ILE A C 1
ATOM 586 O O . ILE A 1 77 ? -28.436 -30.416 -8.378 1.00 95.06 77 ILE A O 1
ATOM 590 N N . ARG A 1 78 ? -26.777 -29.641 -9.662 1.00 95.12 78 ARG A N 1
ATOM 591 C CA . ARG A 1 78 ? -26.364 -30.941 -10.208 1.00 95.12 78 ARG A CA 1
ATOM 592 C C . ARG A 1 78 ? -24.974 -31.378 -9.765 1.00 95.12 78 ARG A C 1
ATOM 594 O O . ARG A 1 78 ? -24.691 -32.571 -9.786 1.00 95.12 78 ARG A O 1
ATOM 601 N N . TYR A 1 79 ? -24.135 -30.451 -9.311 1.00 94.25 79 TYR A N 1
ATOM 602 C CA . TYR A 1 79 ? -22.777 -30.754 -8.867 1.00 94.25 79 TYR A CA 1
ATOM 603 C C . TYR A 1 79 ? -22.338 -29.821 -7.735 1.00 94.25 79 TYR A C 1
ATOM 605 O O . TYR A 1 79 ? -22.640 -28.632 -7.766 1.00 94.25 79 TYR A O 1
ATOM 613 N N . VAL A 1 80 ? -21.609 -30.349 -6.750 1.00 93.00 80 VAL A N 1
ATOM 614 C CA . VAL A 1 80 ? -21.001 -29.582 -5.650 1.00 93.00 80 VAL A CA 1
ATOM 615 C C . VAL A 1 80 ? -19.615 -30.161 -5.406 1.00 93.00 80 VAL A C 1
ATOM 617 O O . VAL A 1 80 ? -19.495 -31.293 -4.936 1.00 93.00 80 VAL A O 1
ATOM 620 N N . GLY A 1 81 ? -18.556 -29.429 -5.746 1.00 90.31 81 GLY A N 1
ATOM 621 C CA . GLY A 1 81 ? -17.209 -29.969 -5.579 1.00 90.31 81 GLY A CA 1
ATOM 622 C C . GLY A 1 81 ? -16.100 -29.189 -6.267 1.00 90.31 81 GLY A C 1
ATOM 623 O O . GLY A 1 81 ? -16.291 -28.069 -6.734 1.00 90.31 81 GLY A O 1
ATOM 624 N N . LYS A 1 82 ? -14.912 -29.795 -6.292 1.00 89.00 82 LYS A N 1
ATOM 625 C CA . LYS A 1 82 ? -13.721 -29.241 -6.945 1.00 89.00 82 LYS A CA 1
ATOM 626 C C . LYS A 1 82 ? -13.749 -29.509 -8.441 1.00 89.00 82 LYS A C 1
ATOM 628 O O . LYS A 1 82 ? -14.021 -30.624 -8.868 1.00 89.00 82 LYS A O 1
ATOM 633 N N . THR A 1 83 ? -13.350 -28.521 -9.223 1.00 90.06 83 THR A N 1
ATOM 634 C CA . THR A 1 83 ? -13.297 -28.626 -10.683 1.00 90.06 83 THR A CA 1
ATOM 635 C C . THR A 1 83 ? -11.864 -28.659 -11.196 1.00 90.06 83 THR A C 1
ATOM 637 O O . THR A 1 83 ? -10.959 -28.158 -10.536 1.00 90.06 83 THR A O 1
ATOM 640 N N . GLN A 1 84 ? -11.647 -29.221 -12.385 1.00 87.88 84 GLN A N 1
ATOM 641 C CA . GLN A 1 84 ? -10.339 -29.197 -13.050 1.00 87.88 84 GLN A CA 1
ATOM 642 C C . GLN A 1 84 ? -10.029 -27.834 -13.685 1.00 87.88 84 GLN A C 1
ATOM 644 O O . GLN A 1 84 ? -8.870 -27.445 -13.766 1.00 87.88 84 GLN A O 1
ATOM 649 N N . PHE A 1 85 ? -11.058 -27.089 -14.104 1.00 87.88 85 PHE A N 1
ATOM 650 C CA . PHE A 1 85 ? -10.887 -25.817 -14.815 1.00 87.88 85 PHE A CA 1
ATOM 651 C C . PHE A 1 85 ? -10.569 -24.627 -13.895 1.00 87.88 85 PHE A C 1
ATOM 653 O O . PHE A 1 85 ? -10.088 -23.601 -14.366 1.00 87.88 85 PHE A O 1
ATOM 660 N N . ALA A 1 86 ? -10.870 -24.727 -12.596 1.00 87.94 86 ALA A N 1
ATOM 661 C CA . ALA A 1 86 ? -10.627 -23.668 -11.621 1.00 87.94 86 ALA A CA 1
ATOM 662 C C . ALA A 1 86 ? -10.517 -24.223 -10.195 1.00 87.94 86 ALA A C 1
ATOM 664 O O . ALA A 1 86 ? -11.170 -25.206 -9.839 1.00 87.94 86 ALA A O 1
ATOM 665 N N . SER A 1 87 ? -9.723 -23.549 -9.361 1.00 86.12 87 SER A N 1
ATOM 666 C CA . SER A 1 87 ? -9.532 -23.890 -7.950 1.00 86.12 87 SER A CA 1
ATOM 667 C C . SER A 1 87 ? -10.715 -23.452 -7.070 1.00 86.12 87 SER A C 1
ATOM 669 O O . SER A 1 87 ? -11.454 -22.510 -7.383 1.00 86.12 87 SER A O 1
ATOM 671 N N . GLY A 1 88 ? -10.877 -24.134 -5.934 1.00 86.69 88 GLY A N 1
ATOM 672 C CA . GLY A 1 88 ? -11.970 -23.924 -4.980 1.00 86.69 88 GLY A CA 1
ATOM 673 C C . GLY A 1 88 ? -13.203 -24.791 -5.253 1.00 86.69 88 GLY A C 1
ATOM 674 O O . GLY A 1 88 ? -13.197 -25.647 -6.140 1.00 86.69 88 GLY A O 1
ATOM 675 N N . ILE A 1 89 ? -14.249 -24.597 -4.447 1.00 88.44 89 ILE A N 1
ATOM 676 C CA . ILE A 1 89 ? -15.530 -25.298 -4.593 1.00 88.44 89 ILE A CA 1
ATOM 677 C C . ILE A 1 89 ? -16.418 -24.569 -5.599 1.00 88.44 89 ILE A C 1
ATOM 679 O O . ILE A 1 89 ? -16.574 -23.348 -5.547 1.00 88.44 89 ILE A O 1
ATOM 683 N N . TRP A 1 90 ? -17.019 -25.344 -6.494 1.00 93.31 90 TRP A N 1
ATOM 684 C CA . TRP A 1 90 ? -17.933 -24.890 -7.528 1.00 93.31 90 TRP A CA 1
ATOM 685 C C . TRP A 1 90 ? -19.259 -25.635 -7.440 1.00 93.31 90 TRP A C 1
ATOM 687 O O . TRP A 1 90 ? -19.308 -26.827 -7.122 1.00 93.31 90 TRP A O 1
ATOM 697 N N . ILE A 1 91 ? -20.329 -24.911 -7.760 1.00 94.19 91 ILE A N 1
ATOM 698 C CA . ILE A 1 91 ? -21.683 -25.439 -7.862 1.00 94.19 91 ILE A CA 1
ATOM 699 C C . ILE A 1 91 ? -22.036 -25.532 -9.343 1.00 94.19 91 ILE A C 1
ATOM 701 O O . ILE A 1 91 ? -22.057 -24.519 -10.045 1.00 94.19 91 ILE A O 1
ATOM 705 N N . GLY A 1 92 ? -22.280 -26.749 -9.817 1.00 94.62 92 GLY A N 1
ATOM 706 C CA . GLY A 1 92 ? -22.821 -27.002 -11.146 1.00 94.62 92 GLY A CA 1
ATOM 707 C C . GLY A 1 92 ? -24.342 -26.988 -11.106 1.00 94.62 92 GLY A C 1
ATOM 708 O O . GLY A 1 92 ? -24.951 -27.620 -10.241 1.00 94.62 92 GLY A O 1
ATOM 709 N N . LEU A 1 93 ? -24.941 -26.259 -12.036 1.00 94.94 93 LEU A N 1
ATOM 710 C CA . LEU A 1 93 ? -26.364 -25.962 -12.097 1.00 94.94 93 LEU A CA 1
ATOM 711 C C . LEU A 1 93 ? -26.937 -26.389 -13.436 1.00 94.94 93 LEU A C 1
ATOM 713 O O . LEU A 1 93 ? -26.326 -26.144 -14.475 1.00 94.94 93 LEU A O 1
ATOM 717 N N . GLN A 1 94 ? -28.135 -26.955 -13.393 1.00 95.69 94 GLN A N 1
ATOM 718 C CA . GLN A 1 94 ? -29.012 -27.075 -14.545 1.00 95.69 94 GLN A CA 1
ATOM 719 C C . GLN A 1 94 ? -30.080 -25.985 -14.433 1.00 95.69 94 GLN A C 1
ATOM 721 O O . GLN A 1 94 ? -30.924 -26.060 -13.543 1.00 95.69 94 GLN A O 1
ATOM 726 N N . TYR A 1 95 ? -30.013 -24.975 -15.297 1.00 94.19 95 TYR A N 1
ATOM 727 C CA . TYR A 1 95 ? -31.033 -23.935 -15.420 1.00 94.19 95 TYR A CA 1
ATOM 728 C C . TYR A 1 95 ? -32.335 -24.511 -15.982 1.00 94.19 95 TYR A C 1
ATOM 730 O O . TYR A 1 95 ? -32.309 -25.559 -16.623 1.00 94.19 95 TYR A O 1
ATOM 738 N N . ASP A 1 96 ? -33.451 -23.826 -15.748 1.00 91.94 96 ASP A N 1
ATOM 739 C CA . ASP A 1 96 ? -34.757 -24.224 -16.300 1.00 91.94 96 ASP A CA 1
ATOM 740 C C . ASP A 1 96 ? -34.911 -23.790 -17.767 1.00 91.94 96 ASP A C 1
ATOM 742 O O . ASP A 1 96 ? -35.601 -24.430 -18.554 1.00 91.94 96 ASP A O 1
ATOM 746 N N . GLU A 1 97 ? -34.182 -22.743 -18.154 1.00 88.25 97 GLU A N 1
ATOM 747 C CA . GLU A 1 97 ? -34.156 -22.163 -19.495 1.00 88.25 97 GLU A CA 1
ATOM 748 C C . GLU A 1 97 ? -32.801 -22.397 -20.192 1.00 88.25 97 GLU A C 1
ATOM 750 O O . GLU A 1 97 ? -31.782 -22.588 -19.512 1.00 88.25 97 GLU A O 1
ATOM 755 N N . PRO A 1 98 ? -32.728 -22.311 -21.540 1.00 89.00 98 PRO A N 1
ATOM 756 C CA . PRO A 1 98 ? -31.493 -22.453 -22.326 1.00 89.00 98 PRO A CA 1
ATOM 757 C C . PRO A 1 98 ? -30.540 -21.242 -22.200 1.00 89.00 98 PRO A C 1
ATOM 759 O O . PRO A 1 98 ? -30.023 -20.717 -23.185 1.00 89.00 98 PRO A O 1
ATOM 762 N N . VAL A 1 99 ? -30.311 -20.767 -20.976 1.00 87.38 99 VAL A N 1
ATOM 763 C CA . VAL A 1 99 ? -29.470 -19.607 -20.638 1.00 87.38 99 VAL A CA 1
ATOM 764 C C . VAL A 1 99 ? -28.079 -20.001 -20.123 1.00 87.38 99 VAL A C 1
ATOM 766 O O . VAL A 1 99 ? -27.232 -19.145 -19.844 1.00 87.38 99 VAL A O 1
ATOM 769 N N . GLY A 1 100 ? -27.842 -21.295 -19.947 1.00 87.69 100 GLY A N 1
ATOM 770 C CA . GLY A 1 100 ? -26.570 -21.891 -19.572 1.00 87.69 100 GLY A CA 1
ATOM 771 C C . GLY A 1 100 ? -25.494 -21.777 -20.650 1.00 87.69 100 GLY A C 1
ATOM 772 O O . GLY A 1 100 ? -25.728 -21.420 -21.799 1.00 87.69 100 GLY A O 1
ATOM 773 N N . LYS A 1 101 ? -24.261 -22.075 -20.243 1.00 90.31 101 LYS A N 1
ATOM 774 C CA . LYS A 1 101 ? -23.053 -21.959 -21.073 1.00 90.31 101 LYS A CA 1
ATOM 775 C C . LYS A 1 101 ? -22.535 -23.308 -21.566 1.00 90.31 101 LYS A C 1
ATOM 777 O O . LYS A 1 101 ? -21.655 -23.340 -22.418 1.00 90.31 101 LYS A O 1
ATOM 782 N N . ASN A 1 102 ? -23.013 -24.406 -20.989 1.00 92.00 102 ASN A N 1
ATOM 783 C CA . ASN A 1 102 ? -22.538 -25.755 -21.278 1.00 92.00 102 ASN A CA 1
ATOM 784 C C . ASN A 1 102 ? -23.664 -26.792 -21.138 1.00 92.00 102 ASN A C 1
ATOM 786 O O . ASN A 1 102 ? -24.810 -26.445 -20.869 1.00 92.00 102 ASN A O 1
ATOM 790 N N . ASP A 1 103 ? -23.339 -28.059 -21.370 1.00 94.12 103 ASP A N 1
ATOM 791 C CA . ASP A 1 103 ? -24.206 -29.236 -21.222 1.00 94.12 103 ASP A CA 1
ATOM 792 C C . ASP A 1 103 ? -23.904 -30.025 -19.927 1.00 94.12 103 ASP A C 1
ATOM 794 O O . ASP A 1 103 ? -24.295 -31.184 -19.786 1.00 94.12 103 ASP A O 1
ATOM 798 N N . GLY A 1 104 ? -23.192 -29.405 -18.977 1.00 90.75 104 GLY A N 1
ATOM 799 C CA . GLY A 1 104 ? -22.657 -30.048 -17.772 1.00 90.75 104 GLY A CA 1
ATOM 800 C C . GLY A 1 104 ? -21.212 -30.552 -17.911 1.00 90.75 104 GLY A C 1
ATOM 801 O O . GLY A 1 104 ? -20.645 -31.097 -16.954 1.00 90.75 104 GLY A O 1
ATOM 802 N N . SER A 1 105 ? -20.575 -30.307 -19.064 1.00 93.44 105 SER A N 1
ATOM 803 C CA . SER A 1 105 ? -19.137 -30.494 -19.279 1.00 93.44 105 SER A CA 1
ATOM 804 C C . SER A 1 105 ? -18.375 -29.170 -19.449 1.00 93.44 105 SER A C 1
ATOM 806 O O . SER A 1 105 ? -18.900 -28.190 -19.977 1.00 93.44 105 SER A O 1
ATOM 808 N N . VAL A 1 106 ? -17.122 -29.117 -18.987 1.00 92.12 106 VAL A N 1
ATOM 809 C CA . VAL A 1 106 ? -16.214 -27.967 -19.173 1.00 92.12 106 VAL A CA 1
ATOM 810 C C . VAL A 1 106 ? -14.829 -28.492 -19.534 1.00 92.12 106 VAL A C 1
ATOM 812 O O . VAL A 1 106 ? -14.284 -29.324 -18.816 1.00 92.12 106 VAL A O 1
ATOM 815 N N . GLN A 1 107 ? -14.259 -28.003 -20.642 1.00 87.25 107 GLN A N 1
ATOM 816 C CA . GLN A 1 107 ? -12.929 -28.403 -21.141 1.00 87.25 107 GLN A CA 1
ATOM 817 C C . GLN A 1 107 ? -12.766 -29.926 -21.353 1.00 87.25 107 GLN A C 1
ATOM 819 O O . GLN A 1 107 ? -11.686 -30.474 -21.168 1.00 87.25 107 GLN A O 1
ATOM 824 N N . GLY A 1 108 ? -13.837 -30.615 -21.760 1.00 87.94 108 GLY A N 1
ATOM 825 C CA . GLY A 1 108 ? -13.828 -32.061 -22.030 1.00 87.94 108 GLY A CA 1
ATOM 826 C C . GLY A 1 108 ? -14.103 -32.946 -20.810 1.00 87.94 108 GLY A C 1
ATOM 827 O O . GLY A 1 108 ? -14.357 -34.135 -20.977 1.00 87.94 108 GLY A O 1
ATOM 828 N N . GLU A 1 109 ? -14.138 -32.372 -19.608 1.00 92.31 109 GLU A N 1
ATOM 829 C CA . GLU A 1 109 ? -14.474 -33.075 -18.370 1.00 92.31 109 GLU A CA 1
ATOM 830 C C . GLU A 1 109 ? -15.956 -32.901 -18.036 1.00 92.31 109 GLU A C 1
ATOM 832 O O . GLU A 1 109 ? -16.480 -31.783 -18.015 1.00 92.31 109 GLU A O 1
ATOM 837 N N . ARG A 1 110 ? -16.643 -34.019 -17.782 1.00 94.44 110 ARG A N 1
ATOM 838 C CA . ARG A 1 110 ? -18.084 -34.063 -17.508 1.00 94.44 110 ARG A CA 1
ATOM 839 C C . ARG A 1 110 ? -18.333 -34.148 -16.007 1.00 94.44 110 ARG A C 1
ATOM 841 O O . ARG A 1 110 ? -17.893 -35.093 -15.360 1.00 94.44 110 ARG A O 1
ATOM 848 N N . TYR A 1 111 ? -19.071 -33.177 -15.472 1.00 94.25 111 TYR A N 1
ATOM 849 C CA . TYR A 1 111 ? -19.401 -33.107 -14.044 1.00 94.25 111 TYR A CA 1
ATOM 850 C C . TYR A 1 111 ? -20.849 -33.513 -13.765 1.00 94.25 111 TYR A C 1
ATOM 852 O O . TYR A 1 111 ? -21.135 -34.087 -12.717 1.00 94.25 111 TYR A O 1
ATOM 860 N N . PHE A 1 112 ? -21.758 -33.202 -14.690 1.00 95.25 112 PHE A N 1
ATOM 861 C CA . PHE A 1 112 ? -23.161 -33.606 -14.662 1.00 95.25 112 PHE A CA 1
ATOM 862 C C . PHE A 1 112 ? -23.730 -33.637 -16.085 1.00 95.25 112 PHE A C 1
ATOM 864 O O . PHE A 1 112 ? -23.082 -33.177 -17.022 1.00 95.25 112 PHE A O 1
ATOM 871 N N . ASP A 1 113 ? -24.936 -34.178 -16.242 1.00 93.44 113 ASP A N 1
ATOM 872 C CA . ASP A 1 113 ? -25.626 -34.272 -17.528 1.00 93.44 113 ASP A CA 1
ATOM 873 C C . ASP A 1 113 ? -26.816 -33.311 -17.585 1.00 93.44 113 ASP A C 1
ATOM 875 O O . ASP A 1 113 ? -27.683 -33.326 -16.709 1.00 93.44 113 ASP A O 1
ATOM 879 N N . CYS A 1 114 ? -26.875 -32.480 -18.627 1.00 92.38 114 CYS A N 1
ATOM 880 C CA . CYS A 1 114 ? -28.047 -31.669 -18.952 1.00 92.38 114 CYS A CA 1
ATOM 881 C C . CYS A 1 114 ? -28.115 -31.356 -20.458 1.00 92.38 114 CYS A C 1
ATOM 883 O O . CYS A 1 114 ? -27.215 -31.699 -21.225 1.00 92.38 114 CYS A O 1
ATOM 885 N N . LYS A 1 115 ? -29.212 -30.728 -20.901 1.00 91.56 115 LYS A N 1
ATOM 886 C CA . LYS A 1 115 ? -29.358 -30.276 -22.293 1.00 91.56 115 LYS A CA 1
ATOM 887 C C . LYS A 1 115 ? -28.304 -29.206 -22.617 1.00 91.56 115 LYS A C 1
ATOM 889 O O . LYS A 1 115 ? -27.883 -28.446 -21.745 1.00 91.56 115 LYS A O 1
ATOM 894 N N . ALA A 1 116 ? -27.895 -29.125 -23.882 1.00 89.50 116 ALA A N 1
ATOM 895 C CA . ALA A 1 116 ? -26.986 -28.076 -24.336 1.00 89.50 116 ALA A CA 1
ATOM 896 C C . ALA A 1 116 ? -27.573 -26.691 -24.029 1.00 89.50 116 ALA A C 1
ATOM 898 O O . ALA A 1 116 ? -28.749 -26.464 -24.297 1.00 89.50 116 ALA A O 1
ATOM 899 N N . LEU A 1 117 ? -26.748 -25.789 -23.484 1.00 90.31 117 LEU A N 1
ATOM 900 C CA . LEU A 1 117 ? -27.141 -24.460 -22.991 1.00 90.31 117 LEU A CA 1
ATOM 901 C C . LEU A 1 117 ? -27.995 -24.467 -21.715 1.00 90.31 117 LEU A C 1
ATOM 903 O O . LEU A 1 117 ? -28.548 -23.437 -21.368 1.00 90.31 117 LEU A O 1
ATOM 907 N N . PHE A 1 118 ? -28.094 -25.570 -20.972 1.00 93.69 118 PHE A N 1
ATOM 908 C CA . PHE A 1 118 ? -28.780 -25.581 -19.668 1.00 93.69 118 PHE A CA 1
ATOM 909 C C . PHE A 1 118 ? -27.793 -25.656 -18.497 1.00 93.69 118 PHE A C 1
ATOM 911 O O . PHE A 1 118 ? -28.162 -25.393 -17.359 1.00 93.69 11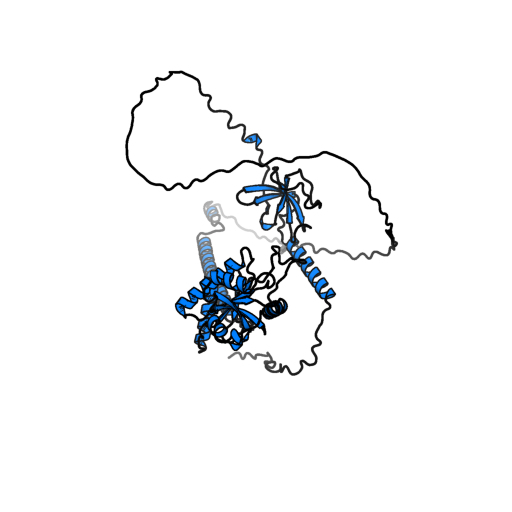8 PHE A O 1
ATOM 918 N N . GLY A 1 119 ? -26.526 -25.975 -18.746 1.00 94.06 119 GLY A N 1
ATOM 919 C CA . GLY A 1 119 ? -25.498 -26.128 -17.724 1.00 94.06 119 GLY A CA 1
ATOM 920 C C . GLY A 1 119 ? -24.765 -24.827 -17.397 1.00 94.06 119 GLY A C 1
ATOM 921 O O . GLY A 1 119 ? -24.408 -24.042 -18.283 1.00 94.06 119 GLY A O 1
ATOM 922 N N . GLY A 1 120 ? -24.488 -24.601 -16.116 1.00 93.25 120 GLY A N 1
ATOM 923 C CA . GLY A 1 120 ? -23.661 -23.497 -15.629 1.00 93.25 120 GLY A CA 1
ATOM 924 C C . GLY A 1 120 ? -22.835 -23.884 -14.409 1.00 93.25 120 GLY A C 1
ATOM 925 O O . GLY A 1 120 ? -23.201 -24.791 -13.671 1.00 93.25 120 GLY A O 1
ATOM 926 N N . PHE A 1 121 ? -21.722 -23.183 -14.189 1.00 94.75 121 PHE A N 1
ATOM 927 C CA . PHE A 1 121 ? -20.908 -23.311 -12.977 1.00 94.75 121 PHE A CA 1
ATOM 928 C C . PHE A 1 121 ? -20.781 -21.957 -12.301 1.00 94.75 121 PHE A C 1
ATOM 930 O O . PHE A 1 121 ? -20.455 -20.960 -12.951 1.00 94.75 121 PHE A O 1
ATOM 937 N N . VAL A 1 122 ? -21.027 -21.924 -10.995 1.00 93.38 122 VAL A N 1
ATOM 938 C CA . VAL A 1 122 ? -20.985 -20.699 -10.194 1.00 93.38 122 VAL A CA 1
ATOM 939 C C . VAL A 1 122 ? -20.338 -20.945 -8.836 1.00 93.38 122 VAL A C 1
ATOM 941 O O . VAL A 1 122 ? -20.242 -22.079 -8.362 1.00 93.38 122 VAL A O 1
ATOM 944 N N . ARG A 1 123 ? -19.876 -19.861 -8.206 1.00 91.62 123 ARG A N 1
ATOM 945 C CA . ARG A 1 123 ? -19.363 -19.896 -6.833 1.00 91.62 123 ARG A CA 1
ATOM 946 C C . ARG A 1 123 ? -20.524 -20.095 -5.845 1.00 91.62 123 ARG A C 1
ATOM 948 O O . ARG A 1 123 ? -21.590 -19.525 -6.086 1.00 91.62 123 ARG A O 1
ATOM 955 N N . PRO A 1 124 ? -20.317 -20.827 -4.734 1.00 89.81 124 PRO A N 1
ATOM 956 C CA . PRO A 1 124 ? -21.345 -21.067 -3.715 1.00 89.81 124 PRO A CA 1
ATOM 957 C C . PRO A 1 124 ? -22.041 -19.792 -3.219 1.00 89.81 124 PRO A C 1
ATOM 959 O O . PRO A 1 124 ? -23.252 -19.784 -3.053 1.00 89.81 124 PRO A O 1
ATOM 962 N N . GLU A 1 125 ? -21.297 -18.692 -3.081 1.00 87.62 125 GLU A N 1
ATOM 963 C CA . GLU A 1 125 ? -21.793 -17.382 -2.624 1.00 87.62 125 GLU A CA 1
ATOM 964 C C . GLU A 1 125 ? -22.879 -16.768 -3.520 1.00 87.62 125 GLU A C 1
ATOM 966 O O . GLU A 1 125 ? -23.628 -15.900 -3.081 1.00 87.62 125 GLU A O 1
ATOM 971 N N . LYS A 1 126 ? -22.968 -17.197 -4.784 1.00 87.94 126 LYS A N 1
ATOM 972 C CA . LYS A 1 126 ? -23.945 -16.677 -5.751 1.00 87.94 126 LYS A CA 1
ATOM 973 C C . LYS A 1 126 ? -25.214 -17.521 -5.828 1.00 87.94 126 LYS A C 1
ATOM 975 O O . LYS A 1 126 ? -26.097 -17.186 -6.613 1.00 87.94 126 LYS A O 1
ATOM 980 N N . VAL A 1 127 ? -25.284 -18.623 -5.080 1.00 90.38 127 VAL A N 1
ATOM 981 C CA . VAL A 1 127 ? -26.388 -19.585 -5.136 1.00 90.38 127 VAL A CA 1
ATOM 982 C C . VAL A 1 127 ? -27.271 -19.401 -3.914 1.00 90.38 127 VAL A C 1
ATOM 984 O O . VAL A 1 127 ? -26.845 -19.638 -2.787 1.00 90.38 127 VAL A O 1
ATOM 987 N N . GLN A 1 128 ? -28.525 -19.033 -4.148 1.00 89.62 128 GLN A N 1
ATOM 988 C CA . GLN A 1 128 ? -29.551 -18.997 -3.120 1.00 89.62 128 GLN A CA 1
ATOM 989 C C . GLN A 1 128 ? -30.420 -20.245 -3.249 1.00 89.62 128 GLN A C 1
ATOM 991 O O . GLN A 1 128 ? -31.123 -20.415 -4.242 1.00 89.62 128 GLN A O 1
ATOM 996 N N . VAL A 1 129 ? -30.360 -21.136 -2.261 1.00 88.62 129 VAL A N 1
ATOM 997 C CA . VAL A 1 129 ? -31.222 -22.325 -2.197 1.00 88.62 129 VAL A CA 1
ATOM 998 C C . VAL A 1 129 ? -32.551 -21.944 -1.557 1.00 88.62 129 VAL A C 1
ATOM 1000 O O . VAL A 1 129 ? -32.572 -21.244 -0.547 1.00 88.62 129 VAL A O 1
ATOM 1003 N N . GLY A 1 130 ? -33.658 -22.392 -2.142 1.00 85.19 130 GLY A N 1
ATOM 1004 C CA . GLY A 1 130 ? -34.996 -22.046 -1.674 1.00 85.19 130 GLY A CA 1
ATOM 1005 C C . GLY A 1 130 ? -36.093 -22.697 -2.504 1.00 85.19 130 GLY A C 1
ATOM 1006 O O . GLY A 1 130 ? -35.822 -23.522 -3.378 1.00 85.19 130 GLY A O 1
ATOM 1007 N N . ASP A 1 131 ? -37.335 -22.320 -2.214 1.00 81.12 131 ASP A N 1
ATOM 1008 C CA . ASP A 1 131 ? -38.495 -22.748 -2.990 1.00 81.12 131 ASP A CA 1
ATOM 1009 C C . ASP A 1 131 ? -38.622 -21.874 -4.244 1.00 81.12 131 ASP A C 1
ATOM 1011 O O . ASP A 1 131 ? -39.079 -20.734 -4.192 1.00 81.12 131 ASP A O 1
ATOM 1015 N N . PHE A 1 132 ? -38.113 -22.394 -5.359 1.00 84.44 132 PHE A N 1
ATOM 1016 C CA . PHE A 1 132 ? -38.087 -21.724 -6.656 1.00 84.44 132 PHE A CA 1
ATOM 1017 C C . PHE A 1 132 ? -38.707 -22.658 -7.703 1.00 84.44 132 PHE A C 1
ATOM 1019 O O . PHE A 1 132 ? -37.956 -23.394 -8.359 1.00 84.44 132 PHE A O 1
ATOM 1026 N N . PRO A 1 133 ? -40.046 -22.698 -7.835 1.00 80.06 133 PRO A N 1
ATOM 1027 C CA . PRO A 1 133 ? -40.707 -23.503 -8.859 1.00 80.06 133 PRO A CA 1
ATOM 1028 C C . PRO A 1 133 ? -40.327 -23.027 -10.271 1.00 80.06 133 PRO A C 1
ATOM 1030 O O . PRO A 1 133 ? -39.886 -21.885 -10.456 1.00 80.06 133 PRO A O 1
ATOM 1033 N N . GLU A 1 134 ? -40.438 -23.936 -11.240 1.00 76.94 134 GLU A N 1
ATOM 1034 C CA . GLU A 1 134 ? -40.306 -23.621 -12.668 1.00 76.94 134 GLU A CA 1
ATOM 1035 C C . GLU A 1 134 ? -41.431 -22.647 -13.064 1.00 76.94 134 GLU A C 1
ATOM 1037 O O . GLU A 1 134 ? -42.550 -22.762 -12.564 1.00 76.94 134 GLU A O 1
ATOM 1042 N N . GLU A 1 135 ? -41.122 -21.636 -13.879 1.00 70.69 135 GLU A N 1
ATOM 1043 C CA . GLU A 1 135 ? -42.124 -20.680 -14.367 1.00 70.69 135 GLU A CA 1
ATOM 1044 C C . GLU A 1 135 ? -42.774 -21.249 -15.634 1.00 70.69 135 GLU A C 1
ATOM 1046 O O . GLU A 1 135 ? -42.110 -21.411 -16.658 1.00 70.69 135 GLU A O 1
ATOM 1051 N N . ASP A 1 136 ? -44.066 -21.576 -15.557 1.00 57.22 136 ASP A N 1
ATOM 1052 C CA . ASP A 1 136 ? -44.861 -22.030 -16.700 1.00 57.22 136 ASP A CA 1
ATOM 1053 C C . ASP A 1 136 ? -45.258 -20.821 -17.564 1.00 57.22 136 ASP A C 1
ATOM 1055 O O . ASP A 1 136 ? -46.306 -20.205 -17.376 1.00 57.22 136 ASP A O 1
ATOM 1059 N N . ILE A 1 137 ? -44.414 -20.483 -18.541 1.00 54.03 137 ILE A N 1
ATOM 1060 C CA . ILE A 1 137 ? -44.624 -19.361 -19.479 1.00 54.03 137 ILE A CA 1
ATOM 1061 C C . ILE A 1 137 ? -45.905 -19.553 -20.332 1.00 54.03 137 ILE A C 1
ATOM 1063 O O . ILE A 1 137 ? -46.454 -18.598 -20.876 1.00 54.03 137 ILE A O 1
ATOM 1067 N N . GLU A 1 138 ? -46.445 -20.775 -20.419 1.00 55.22 138 GLU A N 1
ATOM 1068 C CA . GLU A 1 138 ? -47.702 -21.067 -21.131 1.00 55.22 138 GLU A CA 1
ATOM 1069 C C . GLU A 1 138 ? -48.956 -20.489 -20.446 1.00 55.22 138 GLU A C 1
ATOM 1071 O O . GLU A 1 138 ? -49.982 -20.338 -21.109 1.00 55.22 138 GLU A O 1
ATOM 1076 N N . ALA A 1 139 ? -48.891 -20.132 -19.157 1.00 48.72 139 ALA A N 1
ATOM 1077 C CA . ALA A 1 139 ? -50.032 -19.580 -18.424 1.00 48.72 139 ALA A CA 1
ATOM 1078 C C . ALA A 1 139 ? -50.215 -18.060 -18.611 1.00 48.72 139 ALA A C 1
ATOM 1080 O O . ALA A 1 139 ? -51.333 -17.577 -18.475 1.00 48.72 139 ALA A O 1
ATOM 1081 N N . GLU A 1 140 ? -49.162 -17.310 -18.957 1.00 46.97 140 GLU A N 1
ATOM 1082 C CA . GLU A 1 140 ? -49.242 -15.846 -19.141 1.00 46.97 140 GLU A CA 1
ATOM 1083 C C . GLU A 1 140 ? -49.697 -15.433 -20.553 1.00 46.97 140 GLU A C 1
ATOM 1085 O O . GLU A 1 140 ? -50.202 -14.331 -20.748 1.00 46.97 140 GLU A O 1
ATOM 1090 N N . LEU A 1 141 ? -49.579 -16.315 -21.553 1.00 52.94 141 LEU A N 1
ATOM 1091 C CA . LEU A 1 141 ? -49.947 -16.008 -22.945 1.00 52.94 141 LEU A CA 1
ATOM 1092 C C . LEU A 1 141 ? -51.457 -16.107 -23.239 1.00 52.94 141 LEU A C 1
ATOM 1094 O O . LEU A 1 141 ? -51.866 -15.833 -24.365 1.00 52.94 141 LEU A O 1
ATOM 1098 N N . GLN A 1 142 ? -52.286 -16.496 -22.265 1.00 48.34 142 GLN A N 1
ATOM 1099 C CA . GLN A 1 142 ? -53.745 -16.595 -22.437 1.00 48.34 142 GLN A CA 1
ATOM 1100 C C . GLN A 1 142 ? -54.504 -15.319 -22.041 1.00 48.34 142 GLN A C 1
ATOM 1102 O O . GLN A 1 142 ? -55.677 -15.196 -22.388 1.00 48.34 142 GLN A O 1
ATOM 1107 N N . ASP A 1 143 ? -53.842 -14.352 -21.398 1.00 47.31 143 ASP A N 1
ATOM 1108 C CA . ASP A 1 143 ? -54.500 -13.153 -20.862 1.00 47.31 143 ASP A CA 1
ATOM 1109 C C . ASP A 1 143 ? -54.410 -11.920 -21.793 1.00 47.31 143 ASP A C 1
ATOM 1111 O O . ASP A 1 143 ? -55.075 -10.916 -21.540 1.00 47.31 143 ASP A O 1
ATOM 1115 N N . GLU A 1 144 ? -53.639 -11.974 -22.890 1.00 52.75 144 GLU A N 1
ATOM 1116 C CA . GLU A 1 144 ? -53.430 -10.823 -23.798 1.00 52.75 144 GLU A CA 1
ATOM 1117 C C . GLU A 1 144 ? -54.188 -10.895 -25.144 1.00 52.75 144 GLU A C 1
ATOM 1119 O O . GLU A 1 144 ? -54.093 -9.968 -25.948 1.00 52.75 144 GLU A O 1
ATOM 1124 N N . GLU A 1 145 ? -54.971 -11.947 -25.420 1.00 49.81 145 GLU A N 1
ATOM 1125 C CA . GLU A 1 145 ? -55.662 -12.102 -26.721 1.00 49.81 145 GLU A CA 1
ATOM 1126 C C . GLU A 1 145 ? -57.043 -11.412 -26.806 1.00 49.81 145 GLU A C 1
ATOM 1128 O O . GLU A 1 145 ? -57.692 -11.419 -27.854 1.00 49.81 145 GLU A O 1
ATOM 1133 N N . GLU A 1 146 ? -57.491 -10.752 -25.737 1.00 47.94 146 GLU A N 1
ATOM 1134 C CA . GLU A 1 146 ? -58.775 -10.052 -25.680 1.00 47.94 146 GLU A CA 1
ATOM 1135 C C . GLU A 1 146 ? -58.548 -8.561 -25.384 1.00 47.94 146 GLU A C 1
ATOM 1137 O O . GLU A 1 146 ? -58.563 -8.176 -24.227 1.00 47.94 146 GLU A O 1
ATOM 1142 N N . ILE A 1 147 ? -58.289 -7.729 -26.411 1.00 37.91 147 ILE A N 1
ATOM 1143 C CA . ILE A 1 147 ? -58.759 -6.324 -26.552 1.00 37.91 147 ILE A CA 1
ATOM 1144 C C . ILE A 1 147 ? -58.265 -5.704 -27.890 1.00 37.91 147 ILE A C 1
ATOM 1146 O O . ILE A 1 147 ? -57.093 -5.412 -28.103 1.00 37.91 147 ILE A O 1
ATOM 1150 N N . GLU A 1 148 ? -59.256 -5.466 -28.758 1.00 38.06 148 GLU A N 1
ATOM 1151 C CA . GLU A 1 148 ? -59.405 -4.412 -29.785 1.00 38.06 148 GLU A CA 1
ATOM 1152 C C . GLU A 1 148 ? -58.680 -4.456 -31.153 1.00 38.06 148 GLU A C 1
ATOM 1154 O O . GLU A 1 148 ? -57.608 -3.910 -31.403 1.00 38.06 148 GLU A O 1
ATOM 1159 N N . SER A 1 149 ? -59.456 -4.947 -32.125 1.00 40.69 149 SER A N 1
ATOM 1160 C CA . SER A 1 149 ? -59.455 -4.613 -33.555 1.00 40.69 149 SER A CA 1
ATOM 1161 C C . SER A 1 149 ? -59.817 -3.143 -33.866 1.00 40.69 149 SER A C 1
ATOM 1163 O O . SER A 1 149 ? -60.787 -2.649 -33.287 1.00 40.69 149 SER A O 1
ATOM 1165 N N . PRO A 1 150 ? -59.224 -2.486 -34.889 1.00 43.66 150 PRO A N 1
ATOM 1166 C CA . PRO A 1 150 ? -59.760 -1.240 -35.439 1.00 43.66 150 PRO A CA 1
ATOM 1167 C C . PRO A 1 150 ? -60.403 -1.412 -36.832 1.00 43.66 150 PRO A C 1
ATOM 1169 O O . PRO A 1 150 ? -59.806 -1.931 -37.776 1.00 43.66 150 PRO A O 1
ATOM 1172 N N . SER A 1 151 ? -61.637 -0.916 -36.956 1.00 35.72 151 SER A N 1
ATOM 1173 C CA . SER A 1 151 ? -62.440 -0.806 -38.182 1.00 35.72 151 SER A CA 1
ATOM 1174 C C . SER A 1 151 ? -62.088 0.428 -39.032 1.00 35.72 151 SER A C 1
ATOM 1176 O O . SER A 1 151 ? -61.781 1.492 -38.500 1.00 35.72 151 SER A O 1
ATOM 1178 N N . GLN A 1 152 ? -62.210 0.298 -40.357 1.00 37.56 152 GLN A N 1
ATOM 1179 C CA . GLN A 1 152 ? -61.935 1.321 -41.377 1.00 37.56 152 GLN A CA 1
ATOM 1180 C C . GLN A 1 152 ? -63.059 2.363 -41.579 1.00 37.56 152 GLN A C 1
ATOM 1182 O O . GLN A 1 152 ? -64.241 2.035 -41.498 1.00 37.56 152 GLN A O 1
ATOM 1187 N N . GLY A 1 153 ? -62.674 3.579 -41.996 1.00 32.62 153 GLY A N 1
ATOM 1188 C CA . GLY A 1 153 ? -63.517 4.611 -42.633 1.00 32.62 153 GLY A CA 1
ATOM 1189 C C . GLY A 1 153 ? -62.697 5.867 -43.021 1.00 32.62 153 GLY A C 1
ATOM 1190 O O . GLY A 1 153 ? -61.687 6.111 -42.375 1.00 32.62 153 GLY A O 1
ATOM 1191 N N . PRO A 1 154 ? -63.033 6.632 -44.087 1.00 46.47 154 PRO A N 1
ATOM 1192 C CA . PRO A 1 1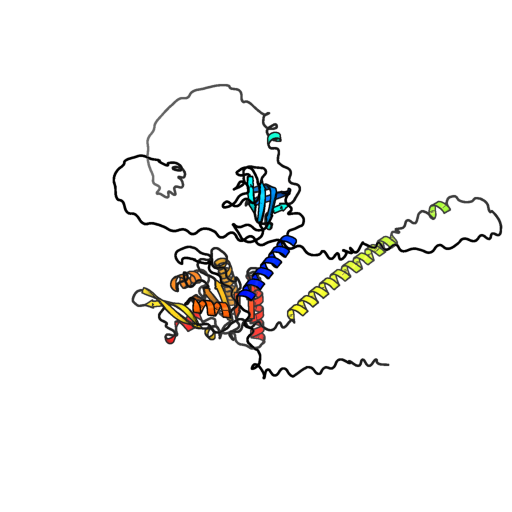54 ? -62.172 6.662 -45.282 1.00 46.47 154 PRO A CA 1
ATOM 1193 C C . PRO A 1 154 ? -61.577 8.023 -45.738 1.00 46.47 154 PRO A C 1
ATOM 1195 O O . PRO A 1 154 ? -62.143 9.086 -45.521 1.00 46.47 154 PRO A O 1
ATOM 1198 N N . ILE A 1 155 ? -60.442 7.898 -46.447 1.00 44.91 155 ILE A N 1
ATOM 1199 C CA . ILE A 1 155 ? -59.912 8.580 -47.659 1.00 44.91 155 ILE A CA 1
ATOM 1200 C C . ILE A 1 155 ? -60.294 10.052 -47.941 1.00 44.91 155 ILE A C 1
ATOM 1202 O O . ILE A 1 155 ? -61.433 10.343 -48.290 1.00 44.91 155 ILE A O 1
ATOM 1206 N N . LEU A 1 156 ? -59.268 10.913 -48.058 1.00 32.88 156 LEU A N 1
ATOM 1207 C CA . LEU A 1 156 ? -59.202 12.020 -49.033 1.00 32.88 156 LEU A CA 1
ATOM 1208 C C . LEU A 1 156 ? -57.735 12.331 -49.405 1.00 32.88 156 LEU A C 1
ATOM 1210 O O . LEU A 1 156 ? -56.870 12.446 -48.541 1.00 32.88 156 LEU A O 1
ATOM 1214 N N . ALA A 1 157 ? -57.471 12.409 -50.712 1.00 35.62 157 ALA A N 1
ATOM 1215 C CA . ALA A 1 157 ? -56.172 12.669 -51.343 1.00 35.62 157 ALA A CA 1
ATOM 1216 C C . ALA A 1 157 ? -55.893 14.193 -51.498 1.00 35.62 157 ALA A C 1
ATOM 1218 O O . ALA A 1 157 ? -56.811 14.994 -51.315 1.00 35.62 157 ALA A O 1
ATOM 1219 N N . PRO A 1 158 ? -54.648 14.611 -51.812 1.00 51.16 158 PRO A N 1
ATOM 1220 C CA . PRO A 1 158 ? -54.081 15.915 -51.441 1.00 51.16 158 PRO A CA 1
ATOM 1221 C C . PRO A 1 158 ? -54.140 16.963 -52.570 1.00 51.16 158 PRO A C 1
ATOM 1223 O O . PRO A 1 158 ? -54.412 16.609 -53.718 1.00 51.16 158 PRO A O 1
ATOM 1226 N N . PRO A 1 159 ? -53.734 18.220 -52.304 1.00 37.28 159 PRO A N 1
ATOM 1227 C CA . PRO A 1 159 ? -53.148 19.057 -53.340 1.00 37.28 159 PRO A CA 1
ATOM 1228 C C . PRO A 1 159 ? -51.708 19.483 -53.029 1.00 37.28 159 PRO A C 1
ATOM 1230 O O . PRO A 1 159 ? -51.267 19.593 -51.886 1.00 37.28 159 PRO A O 1
ATOM 1233 N N . ALA A 1 160 ? -50.987 19.686 -54.124 1.00 33.91 160 ALA A N 1
ATOM 1234 C CA . ALA A 1 160 ? -49.566 19.940 -54.228 1.00 33.91 160 ALA A CA 1
ATOM 1235 C C . ALA A 1 160 ? -49.218 21.442 -54.272 1.00 33.91 160 ALA A C 1
ATOM 1237 O O . ALA A 1 160 ? -50.052 22.260 -54.642 1.00 33.91 160 ALA A O 1
ATOM 1238 N N . LEU A 1 161 ? -47.931 21.716 -54.009 1.00 36.72 161 LEU A N 1
ATOM 1239 C CA . LEU A 1 161 ? -47.057 22.739 -54.616 1.00 36.72 161 LEU A CA 1
ATOM 1240 C C . LEU A 1 161 ? -47.467 24.226 -54.585 1.00 36.72 161 LEU A C 1
ATOM 1242 O O . LEU A 1 161 ? -48.356 24.646 -55.315 1.00 36.72 161 LEU A O 1
ATOM 1246 N N . SER A 1 162 ? -46.601 25.051 -53.981 1.00 37.75 162 SER A N 1
ATOM 1247 C CA . SER A 1 162 ? -46.055 26.240 -54.660 1.00 37.75 162 SER A CA 1
ATOM 1248 C C . SER A 1 162 ? -44.744 26.733 -54.026 1.00 37.75 162 SER A C 1
ATOM 1250 O O . SER A 1 162 ? -44.598 26.762 -52.807 1.00 37.75 162 SER A O 1
ATOM 1252 N N . HIS A 1 163 ? -43.812 27.091 -54.911 1.00 40.41 163 HIS A N 1
ATOM 1253 C CA . HIS A 1 163 ? -42.501 27.726 -54.724 1.00 40.41 163 HIS A CA 1
ATOM 1254 C C . HIS A 1 163 ? -42.541 29.071 -53.974 1.00 40.41 163 HIS A C 1
ATOM 1256 O O . HIS A 1 163 ? -43.519 29.788 -54.133 1.00 40.41 163 HIS A O 1
ATOM 1262 N N . ASP A 1 164 ? -41.438 29.443 -53.294 1.00 34.12 164 ASP A N 1
ATOM 1263 C CA . ASP A 1 164 ? -40.743 30.735 -53.505 1.00 34.12 164 ASP A CA 1
ATOM 1264 C C . ASP A 1 164 ? -39.368 30.851 -52.788 1.00 34.12 164 ASP A C 1
ATOM 1266 O O . ASP A 1 164 ? -39.090 30.187 -51.791 1.00 34.12 164 ASP A O 1
ATOM 1270 N N . CYS A 1 165 ? -38.488 31.667 -53.386 1.00 29.45 165 CYS A N 1
ATOM 1271 C CA . CYS A 1 165 ? -37.045 31.883 -53.155 1.00 29.45 165 CYS A CA 1
ATOM 1272 C C . CYS A 1 165 ? -36.648 32.765 -51.935 1.00 29.45 165 CYS A C 1
ATOM 1274 O O . CYS A 1 165 ? -37.299 33.774 -51.712 1.00 29.45 165 CYS A O 1
ATOM 1276 N N . MET A 1 166 ? -35.513 32.412 -51.277 1.00 31.52 166 MET A N 1
ATOM 1277 C CA . MET A 1 166 ? -34.317 33.172 -50.757 1.00 31.52 166 MET A CA 1
ATOM 1278 C C . MET A 1 166 ? -34.411 34.660 -50.282 1.00 31.52 166 MET A C 1
ATOM 1280 O O . MET A 1 166 ? -35.307 35.355 -50.741 1.00 31.52 166 MET A O 1
ATOM 1284 N N . PRO A 1 167 ? -33.430 35.259 -49.529 1.00 49.25 167 PRO A N 1
ATOM 1285 C CA . PRO A 1 167 ? -32.150 34.747 -48.968 1.00 49.25 167 PRO A CA 1
ATOM 1286 C C . PRO A 1 167 ? -31.790 35.183 -47.506 1.00 49.25 167 PRO A C 1
ATOM 1288 O O . PRO A 1 167 ? -32.348 36.131 -46.963 1.00 49.25 167 PRO A O 1
ATOM 1291 N N . GLY A 1 168 ? -30.713 34.596 -46.949 1.00 30.94 168 GLY A N 1
ATOM 1292 C CA . GLY A 1 168 ? -29.692 35.340 -46.175 1.00 30.94 168 GLY A CA 1
ATOM 1293 C C . GLY A 1 168 ? -29.458 34.976 -44.694 1.00 30.94 168 GLY A C 1
ATOM 1294 O O . GLY A 1 168 ? -30.368 35.092 -43.883 1.00 30.94 168 GLY A O 1
ATOM 1295 N N . GLY A 1 169 ? -28.195 34.674 -44.342 1.00 29.05 169 GLY A N 1
ATOM 1296 C CA . GLY A 1 169 ? -27.608 35.025 -43.034 1.00 29.05 169 GLY A CA 1
ATOM 1297 C C . GLY A 1 169 ? -27.102 33.892 -42.128 1.00 29.05 169 GLY A C 1
ATOM 1298 O O . GLY A 1 169 ? -27.841 33.415 -41.279 1.00 29.05 169 GLY A O 1
ATOM 1299 N N . ASP A 1 170 ? -25.826 33.533 -42.303 1.00 29.75 170 ASP A N 1
ATOM 1300 C CA . ASP A 1 170 ? -24.799 33.114 -41.327 1.00 29.75 170 ASP A CA 1
ATOM 1301 C C . ASP A 1 170 ? -25.176 32.370 -40.027 1.00 29.75 170 ASP A C 1
ATOM 1303 O O . ASP A 1 170 ? -25.698 32.960 -39.086 1.00 29.75 170 ASP A O 1
ATOM 1307 N N . ALA A 1 171 ? -24.685 31.130 -39.884 1.00 32.72 171 ALA A N 1
ATOM 1308 C CA . ALA A 1 171 ? -24.072 30.665 -38.632 1.00 32.72 171 ALA A CA 1
ATOM 1309 C C . ALA A 1 171 ? -23.197 29.418 -38.847 1.00 32.72 171 ALA A C 1
ATOM 1311 O O . ALA A 1 171 ? -23.568 28.450 -39.507 1.00 32.72 171 ALA A O 1
ATOM 1312 N N . VAL A 1 172 ? -22.011 29.484 -38.256 1.00 32.03 172 VAL A N 1
ATOM 1313 C CA . VAL A 1 172 ? -20.883 28.561 -38.349 1.00 32.03 172 VAL A CA 1
ATOM 1314 C C . VAL A 1 172 ? -21.033 27.399 -37.353 1.00 32.03 172 VAL A C 1
ATOM 1316 O O . VAL A 1 172 ? -21.236 27.620 -36.166 1.00 32.03 172 VAL A O 1
ATOM 1319 N N . VAL A 1 173 ? -20.915 26.178 -37.888 1.00 29.95 173 VAL A N 1
ATOM 1320 C CA . VAL A 1 173 ? -20.272 24.943 -37.377 1.00 29.95 173 VAL A CA 1
ATOM 1321 C C . VAL A 1 173 ? -20.190 24.712 -35.857 1.00 29.95 173 VAL A C 1
ATOM 1323 O O . VAL A 1 173 ? -19.425 25.383 -35.181 1.00 29.95 173 VAL A O 1
ATOM 1326 N N . TYR A 1 174 ? -20.811 23.617 -35.389 1.00 29.47 174 TYR A N 1
ATOM 1327 C CA . TYR A 1 174 ? -20.181 22.563 -34.565 1.00 29.47 174 TYR A CA 1
ATOM 1328 C C . TYR A 1 174 ? -20.988 21.261 -34.734 1.00 29.47 174 TYR A C 1
ATOM 1330 O O . TYR A 1 174 ? -22.072 21.110 -34.175 1.00 29.47 174 TYR A O 1
ATOM 1338 N N . GLU A 1 175 ? -20.477 20.325 -35.538 1.00 30.47 175 GLU A N 1
ATOM 1339 C CA . GLU A 1 175 ? -21.092 19.015 -35.783 1.00 30.47 175 GLU A CA 1
ATOM 1340 C C . GLU A 1 175 ? -20.306 17.931 -35.025 1.00 30.47 175 GLU A C 1
ATOM 1342 O O . GLU A 1 175 ? -19.136 17.675 -35.305 1.00 30.47 175 GLU A O 1
ATOM 1347 N N . VAL A 1 176 ? -20.958 17.292 -34.049 1.00 33.62 176 VAL A N 1
ATOM 1348 C CA . VAL A 1 176 ? -20.546 16.010 -33.460 1.00 33.62 176 VAL A CA 1
ATOM 1349 C C . VAL A 1 176 ? -21.526 14.970 -33.985 1.00 33.62 176 VAL A C 1
ATOM 1351 O O . VAL A 1 176 ? -22.684 14.938 -33.567 1.00 33.62 176 VAL A O 1
ATOM 1354 N N . LYS A 1 177 ? -21.076 14.117 -34.911 1.00 31.09 177 LYS A N 1
ATOM 1355 C CA . LYS A 1 177 ? -21.887 13.026 -35.459 1.00 31.09 177 LYS A CA 1
ATOM 1356 C C . LYS A 1 177 ? -21.484 11.691 -34.841 1.00 31.09 177 LYS A C 1
ATOM 1358 O O . LYS A 1 177 ? -20.386 11.181 -35.031 1.00 31.09 177 LYS A O 1
ATOM 1363 N N . ARG A 1 178 ? -22.428 11.157 -34.070 1.00 29.03 178 ARG A N 1
ATOM 1364 C CA . ARG A 1 178 ? -22.514 9.790 -33.550 1.00 29.03 178 ARG A CA 1
ATOM 1365 C C . ARG A 1 178 ? -23.175 8.895 -34.617 1.00 29.03 178 ARG A C 1
ATOM 1367 O O . ARG A 1 178 ? -24.098 9.363 -35.280 1.00 29.03 178 ARG A O 1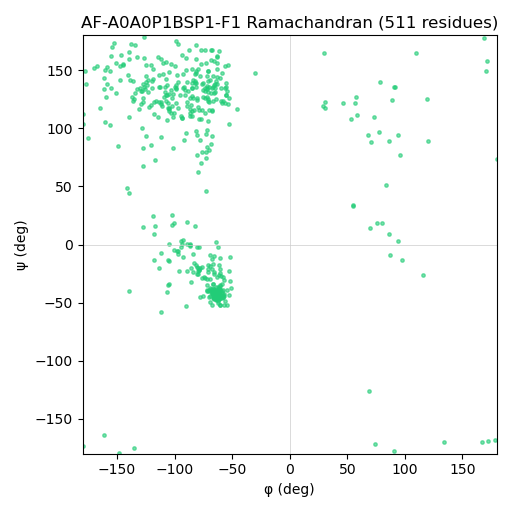
ATOM 1374 N N . ARG A 1 179 ? -22.810 7.600 -34.613 1.00 32.84 179 ARG A N 1
ATOM 1375 C CA . ARG A 1 179 ? -23.309 6.445 -35.414 1.00 32.84 179 ARG A CA 1
ATOM 1376 C C . ARG A 1 179 ? -22.542 6.286 -36.732 1.00 32.84 179 ARG A C 1
ATOM 1378 O O . ARG A 1 179 ? -22.386 7.253 -37.454 1.00 32.84 179 ARG A O 1
ATOM 1385 N N . GLU A 1 180 ? -21.956 5.123 -37.015 1.00 31.09 180 GLU A N 1
ATOM 1386 C CA . GLU A 1 180 ? -22.679 3.882 -37.337 1.00 31.09 180 GLU A CA 1
ATOM 1387 C C . GLU A 1 180 ? -22.095 2.608 -36.689 1.00 31.09 180 GLU A C 1
ATOM 1389 O O . GLU A 1 180 ? -20.887 2.420 -36.574 1.00 31.09 180 GLU A O 1
ATOM 1394 N N . ILE A 1 181 ? -23.008 1.729 -36.271 1.00 30.12 181 ILE A N 1
ATOM 1395 C CA . ILE A 1 181 ? -22.799 0.318 -35.929 1.00 30.12 181 ILE A CA 1
ATOM 1396 C C . ILE A 1 181 ? -23.347 -0.482 -37.124 1.00 30.12 181 ILE A C 1
ATOM 1398 O O . ILE A 1 181 ? -24.300 -0.030 -37.757 1.00 30.12 181 ILE A O 1
ATOM 1402 N N . TRP A 1 182 ? -22.845 -1.709 -37.307 1.00 26.22 182 TRP A N 1
ATOM 1403 C CA . TRP A 1 182 ? -23.566 -2.846 -37.909 1.00 26.22 182 TRP A CA 1
ATOM 1404 C C . TRP A 1 182 ? -23.363 -3.115 -39.413 1.00 26.22 182 TRP A C 1
ATOM 1406 O O . TRP A 1 182 ? -24.250 -2.905 -40.230 1.00 26.22 182 TRP A O 1
ATOM 1416 N N . ALA A 1 183 ? -22.220 -3.709 -39.766 1.00 28.09 183 ALA A N 1
ATOM 1417 C CA . ALA A 1 183 ? -22.120 -4.651 -40.885 1.00 28.09 183 ALA A CA 1
ATOM 1418 C C . ALA A 1 183 ? -20.856 -5.516 -40.744 1.00 28.09 183 ALA A C 1
ATOM 1420 O O . ALA A 1 183 ? -19.845 -5.052 -40.231 1.00 28.09 183 ALA A O 1
ATOM 1421 N N . ALA A 1 184 ? -20.919 -6.744 -41.262 1.00 33.69 184 ALA A N 1
ATOM 1422 C CA . ALA A 1 184 ? -19.832 -7.722 -41.393 1.00 33.69 184 ALA A CA 1
ATOM 1423 C C . ALA A 1 184 ? -19.505 -8.598 -40.164 1.00 33.69 184 ALA A C 1
ATOM 1425 O O . ALA A 1 184 ? -18.349 -8.802 -39.804 1.00 33.69 184 ALA A O 1
ATOM 1426 N N . PHE A 1 185 ? -20.538 -9.226 -39.596 1.00 29.67 185 PHE A N 1
ATOM 1427 C CA . PHE A 1 185 ? -20.434 -10.625 -39.165 1.00 29.67 185 PHE A CA 1
ATOM 1428 C C . PHE A 1 185 ? -20.899 -11.485 -40.356 1.00 29.67 185 PHE A C 1
ATOM 1430 O O . PHE A 1 185 ? -21.940 -11.177 -40.935 1.00 29.67 185 PHE A O 1
ATOM 1437 N N . ASN A 1 186 ? -20.138 -12.531 -40.696 1.00 31.83 186 ASN A N 1
ATOM 1438 C CA . ASN A 1 186 ? -20.325 -13.519 -41.780 1.00 31.83 186 ASN A CA 1
ATOM 1439 C C . ASN A 1 186 ? -19.619 -13.227 -43.119 1.00 31.83 186 ASN A C 1
ATOM 1441 O O . ASN A 1 186 ? -20.186 -12.609 -44.016 1.00 31.83 186 ASN A O 1
ATOM 1445 N N . ASN A 1 187 ? -18.418 -13.795 -43.285 1.00 33.28 187 ASN A N 1
ATOM 1446 C CA . ASN A 1 187 ? -18.116 -14.626 -44.459 1.00 33.28 187 ASN A CA 1
ATOM 1447 C C . ASN A 1 187 ? -16.840 -15.466 -44.256 1.00 33.28 187 ASN A C 1
ATOM 1449 O O . ASN A 1 187 ? -15.744 -14.926 -44.117 1.00 33.28 187 ASN A O 1
ATOM 1453 N N . GLU A 1 188 ? -16.999 -16.793 -44.276 1.00 35.50 188 GLU A N 1
ATOM 1454 C CA . GLU A 1 188 ? -15.952 -17.752 -44.666 1.00 35.50 188 GLU A CA 1
ATOM 1455 C C . GLU A 1 188 ? -15.644 -17.627 -46.172 1.00 35.50 188 GLU A C 1
ATOM 1457 O O . GLU A 1 188 ? -16.446 -17.075 -46.931 1.00 35.50 188 GLU A O 1
ATOM 1462 N N . PRO A 1 189 ? -14.542 -18.236 -46.648 1.00 46.50 189 PRO A N 1
ATOM 1463 C CA . PRO A 1 189 ? -14.760 -19.232 -47.699 1.00 46.50 189 PRO A CA 1
ATOM 1464 C C . PRO A 1 189 ? -13.875 -20.484 -47.593 1.00 46.50 189 PRO A C 1
ATOM 1466 O O . PRO A 1 189 ? -12.689 -20.429 -47.265 1.00 46.50 189 PRO A O 1
ATOM 1469 N N . ALA A 1 190 ? -14.457 -21.618 -47.992 1.00 29.53 190 ALA A N 1
ATOM 1470 C CA . ALA A 1 190 ? -13.778 -22.888 -48.207 1.00 29.53 190 ALA A CA 1
ATOM 1471 C C . ALA A 1 190 ? -13.473 -23.154 -49.702 1.00 29.53 190 ALA A C 1
ATOM 1473 O O . ALA A 1 190 ? -14.349 -23.056 -50.553 1.00 29.53 190 ALA A O 1
ATOM 1474 N N . ALA A 1 191 ? -12.237 -23.614 -49.937 1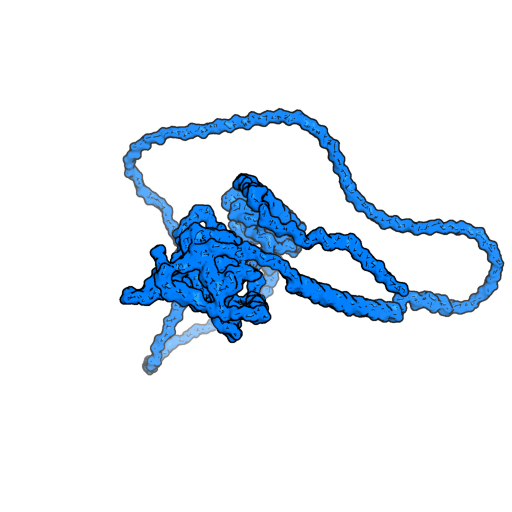.00 28.92 191 ALA A N 1
ATOM 1475 C CA . ALA A 1 191 ? -11.804 -24.732 -50.796 1.00 28.92 191 ALA A CA 1
ATOM 1476 C C . ALA A 1 191 ? -11.673 -24.657 -52.346 1.00 28.92 191 ALA A C 1
ATOM 1478 O O . ALA A 1 191 ? -12.577 -24.290 -53.089 1.00 28.92 191 ALA A O 1
ATOM 1479 N N . SER A 1 192 ? -10.567 -25.312 -52.768 1.00 33.09 192 SER A N 1
ATOM 1480 C CA . SER A 1 192 ? -10.234 -26.004 -54.042 1.00 33.09 192 SER A CA 1
ATOM 1481 C C . SER A 1 192 ? -9.538 -25.169 -55.140 1.00 33.09 192 SER A C 1
ATOM 1483 O O . SER A 1 192 ? -9.941 -24.051 -55.406 1.00 33.09 192 SER A O 1
ATOM 1485 N N . ALA A 1 193 ? -8.485 -25.600 -55.855 1.00 29.56 193 ALA A N 1
ATOM 1486 C CA . ALA A 1 193 ? -7.673 -26.825 -55.920 1.00 29.56 193 ALA A CA 1
ATOM 1487 C C . ALA A 1 193 ? -6.399 -26.550 -56.769 1.00 29.56 193 ALA A C 1
ATOM 1489 O O . ALA A 1 193 ? -6.470 -25.728 -57.675 1.00 29.56 193 ALA A O 1
ATOM 1490 N N . LEU A 1 194 ? -5.284 -27.277 -56.558 1.00 30.80 194 LEU A N 1
ATOM 1491 C CA . LEU A 1 194 ? -4.557 -28.062 -57.590 1.00 30.80 194 LEU A CA 1
ATOM 1492 C C . LEU A 1 194 ? -3.203 -28.625 -57.106 1.00 30.80 194 LEU A C 1
ATOM 1494 O O . LEU A 1 194 ? -2.618 -28.194 -56.122 1.00 30.80 194 LEU A O 1
ATOM 1498 N N . LEU A 1 195 ? -2.773 -29.674 -57.808 1.00 30.58 195 LEU A N 1
ATOM 1499 C CA . LEU A 1 195 ? -1.949 -30.803 -57.375 1.00 30.58 195 LEU A CA 1
ATOM 1500 C C . LEU A 1 195 ? -0.566 -30.833 -58.073 1.00 30.58 195 LEU A C 1
ATOM 1502 O O . LEU A 1 195 ? -0.461 -30.395 -59.215 1.00 30.58 195 LEU A O 1
ATOM 1506 N N . ARG A 1 196 ? 0.382 -31.578 -57.461 1.00 30.33 196 ARG A N 1
ATOM 1507 C CA . ARG A 1 196 ? 1.705 -32.097 -57.941 1.00 30.33 196 ARG A CA 1
ATOM 1508 C C . ARG A 1 196 ? 2.908 -31.159 -57.678 1.00 30.33 196 ARG A C 1
ATOM 1510 O O . ARG A 1 196 ? 2.813 -29.977 -57.931 1.00 30.33 196 ARG A O 1
ATOM 1517 N N . ALA A 1 197 ? 4.084 -31.598 -57.204 1.00 30.25 197 ALA A N 1
ATOM 1518 C CA . ALA A 1 197 ? 4.713 -32.922 -57.192 1.00 30.25 197 ALA A CA 1
ATOM 1519 C C . ALA A 1 197 ? 5.809 -33.084 -56.100 1.00 30.25 197 ALA A C 1
ATOM 1521 O O . ALA A 1 197 ? 6.507 -32.136 -55.773 1.00 30.25 197 ALA A O 1
ATOM 1522 N N . ARG A 1 198 ? 5.992 -34.345 -55.666 1.00 31.14 198 ARG A N 1
ATOM 1523 C CA . ARG A 1 198 ? 7.242 -35.085 -55.348 1.00 31.14 198 ARG A CA 1
ATOM 1524 C C . ARG A 1 198 ? 8.359 -34.441 -54.497 1.00 31.14 198 ARG A C 1
ATOM 1526 O O . ARG A 1 198 ? 9.085 -33.574 -54.956 1.00 31.14 198 ARG A O 1
ATOM 1533 N N . GLY A 1 199 ? 8.678 -35.120 -53.389 1.00 26.61 199 GLY A N 1
ATOM 1534 C CA . GLY A 1 199 ? 10.008 -35.120 -52.764 1.00 26.61 199 GLY A CA 1
ATOM 1535 C C . GLY A 1 199 ? 10.053 -36.002 -51.513 1.00 26.61 199 GLY A C 1
ATOM 1536 O O . GLY A 1 199 ? 9.504 -35.641 -50.483 1.00 26.61 199 GLY A O 1
ATOM 1537 N N . ALA A 1 200 ? 10.648 -37.189 -51.620 1.00 29.50 200 ALA A N 1
ATOM 1538 C CA . ALA A 1 200 ? 10.740 -38.194 -50.563 1.00 29.50 200 ALA A CA 1
ATOM 1539 C C . ALA A 1 200 ? 11.900 -37.927 -49.585 1.00 29.50 200 ALA A C 1
ATOM 1541 O O . ALA A 1 200 ? 12.980 -37.562 -50.034 1.00 29.50 200 ALA A O 1
ATOM 1542 N N . SER A 1 201 ? 11.741 -38.263 -48.297 1.00 30.67 201 SER A N 1
ATOM 1543 C CA . SER A 1 201 ? 12.817 -38.887 -47.508 1.00 30.67 201 SER A CA 1
ATOM 1544 C C . SER A 1 201 ? 12.286 -39.587 -46.249 1.00 30.67 201 SER A C 1
ATOM 1546 O O . SER A 1 201 ? 11.324 -39.156 -45.622 1.00 30.67 201 SER A O 1
ATOM 1548 N N . LYS A 1 202 ? 12.914 -40.721 -45.936 1.00 29.34 202 LYS A N 1
ATOM 1549 C CA . LYS A 1 202 ? 12.599 -41.715 -44.899 1.00 29.34 202 LYS A CA 1
ATOM 1550 C C . LYS A 1 202 ? 13.367 -41.409 -43.604 1.00 29.34 202 LYS A C 1
ATOM 1552 O O . LYS A 1 202 ? 14.534 -41.058 -43.701 1.00 29.34 202 LYS A O 1
ATOM 1557 N N . SER A 1 203 ? 12.790 -41.703 -42.432 1.00 28.61 203 SER A N 1
ATOM 1558 C CA . SER A 1 203 ? 13.503 -42.195 -41.221 1.00 28.61 203 SER A CA 1
ATOM 1559 C C . SER A 1 203 ? 12.474 -42.534 -40.120 1.00 28.61 203 SER A C 1
ATOM 1561 O O . SER A 1 203 ? 11.824 -41.651 -39.582 1.00 28.61 203 SER A O 1
ATOM 1563 N N . THR A 1 204 ? 11.980 -43.772 -40.028 1.00 31.59 204 THR A N 1
ATOM 1564 C CA . THR A 1 204 ? 12.383 -44.860 -39.104 1.00 31.59 204 THR A CA 1
ATOM 1565 C C . THR A 1 204 ? 12.284 -44.598 -37.589 1.00 31.59 204 THR A C 1
ATOM 1567 O O . THR A 1 204 ? 13.143 -43.939 -37.030 1.00 31.59 204 THR A O 1
ATOM 1570 N N . LYS A 1 205 ? 11.323 -45.316 -36.961 1.00 29.64 205 LYS A N 1
ATOM 1571 C CA . LYS A 1 205 ? 11.394 -46.098 -35.692 1.00 29.64 205 LYS A CA 1
ATOM 1572 C C . LYS A 1 205 ? 11.834 -45.336 -34.417 1.00 29.64 205 LYS A C 1
ATOM 1574 O O . LYS A 1 205 ? 12.942 -44.844 -34.349 1.00 29.64 205 LYS A O 1
ATOM 1579 N N . LYS A 1 206 ? 11.099 -45.355 -33.295 1.00 29.75 206 LYS A N 1
ATOM 1580 C CA . LYS A 1 206 ? 10.771 -46.544 -32.473 1.00 29.75 206 LYS A CA 1
ATOM 1581 C C . LYS A 1 206 ? 9.842 -46.138 -31.304 1.00 29.75 206 LYS A C 1
ATOM 1583 O O . LYS A 1 206 ? 10.100 -45.141 -30.645 1.00 29.75 206 LYS A O 1
ATOM 1588 N N . LYS A 1 207 ? 8.827 -46.961 -31.010 1.00 32.41 207 LYS A N 1
ATOM 1589 C CA . LYS A 1 207 ? 8.117 -47.035 -29.712 1.00 32.41 207 LYS A CA 1
ATOM 1590 C C . LYS A 1 207 ? 8.815 -48.061 -28.796 1.00 32.41 207 LYS A C 1
ATOM 1592 O O . LYS A 1 207 ? 9.415 -49.000 -29.325 1.00 32.41 207 LYS A O 1
ATOM 1597 N N . PRO A 1 208 ? 8.587 -47.998 -27.477 1.00 37.50 208 PRO A N 1
ATOM 1598 C CA . PRO A 1 208 ? 8.179 -49.186 -26.711 1.00 37.50 208 PRO A CA 1
ATOM 1599 C C . PRO A 1 208 ? 6.902 -48.863 -25.903 1.00 37.50 208 PRO A C 1
ATOM 1601 O O . PRO A 1 208 ? 6.778 -47.788 -25.335 1.00 37.50 208 PRO A O 1
ATOM 1604 N N . LYS A 1 209 ? 5.787 -49.585 -26.055 1.00 30.53 209 LYS A N 1
ATOM 1605 C CA . LYS A 1 209 ? 5.405 -50.875 -25.441 1.00 30.53 209 LYS A CA 1
ATOM 1606 C C . LYS A 1 209 ? 5.484 -50.918 -23.904 1.00 30.53 209 LYS A C 1
ATOM 1608 O O . LYS A 1 209 ? 6.553 -50.981 -23.318 1.00 30.53 209 LYS A O 1
ATOM 1613 N N . MET A 1 210 ? 4.269 -50.936 -23.357 1.00 31.75 210 MET A N 1
ATOM 1614 C CA . MET A 1 210 ? 3.776 -51.331 -22.039 1.00 31.75 210 MET A CA 1
ATOM 1615 C C . MET A 1 210 ? 4.555 -52.435 -21.314 1.00 31.75 210 MET A C 1
ATOM 1617 O O . MET A 1 210 ? 4.927 -53.432 -21.931 1.00 31.75 210 MET A O 1
ATOM 1621 N N . CYS A 1 211 ? 4.581 -52.331 -19.982 1.00 28.25 211 CYS A N 1
ATOM 1622 C CA . CYS A 1 211 ? 4.573 -53.479 -19.080 1.00 28.25 211 CYS A CA 1
ATOM 1623 C C . CYS A 1 211 ? 3.365 -53.369 -18.141 1.00 28.25 211 CYS A C 1
ATOM 1625 O O . CYS A 1 211 ? 3.226 -52.413 -17.383 1.00 28.25 211 CYS A O 1
ATOM 1627 N N . VAL A 1 212 ? 2.491 -54.366 -18.248 1.00 31.86 212 VAL A N 1
ATOM 1628 C CA . VAL A 1 212 ? 1.422 -54.700 -17.309 1.00 31.86 212 VAL A CA 1
ATOM 1629 C C . VAL A 1 212 ? 2.067 -55.490 -16.173 1.00 31.86 212 VAL A C 1
ATOM 1631 O O . VAL A 1 212 ? 2.740 -56.485 -16.432 1.00 31.86 212 VAL A O 1
ATOM 1634 N N . GLY A 1 213 ? 1.871 -55.052 -14.932 1.00 28.53 213 GLY A N 1
ATOM 1635 C CA . GLY A 1 213 ? 2.276 -55.776 -13.731 1.00 28.53 213 GLY A CA 1
ATOM 1636 C C . GLY A 1 213 ? 1.072 -55.970 -12.823 1.00 28.53 213 GLY A C 1
ATOM 1637 O O . GLY A 1 213 ? 0.743 -55.091 -12.035 1.00 28.53 213 GLY A O 1
ATOM 1638 N N . ALA A 1 214 ? 0.404 -57.113 -12.970 1.00 30.84 214 ALA A N 1
ATOM 1639 C CA . ALA A 1 214 ? -0.539 -57.630 -11.992 1.00 30.84 214 ALA A CA 1
ATOM 1640 C C . ALA A 1 214 ? 0.240 -58.115 -10.759 1.00 30.84 214 ALA A C 1
ATOM 1642 O O . ALA A 1 214 ? 1.200 -58.872 -10.904 1.00 30.84 214 ALA A O 1
ATOM 1643 N N . VAL A 1 215 ? -0.185 -57.717 -9.559 1.00 32.97 215 VAL A N 1
ATOM 1644 C CA . VAL A 1 215 ? 0.246 -58.348 -8.305 1.00 32.97 215 VAL A CA 1
ATOM 1645 C C . VAL A 1 215 ? -0.988 -58.744 -7.507 1.00 32.97 215 VAL A C 1
ATOM 1647 O O . VAL A 1 215 ? -1.991 -58.037 -7.450 1.00 32.97 215 VAL A O 1
ATOM 1650 N N . LEU A 1 216 ? -0.882 -59.961 -6.993 1.00 30.89 216 LEU A N 1
ATOM 1651 C CA . LEU A 1 216 ? -1.908 -60.838 -6.471 1.00 30.89 216 LEU A CA 1
ATOM 1652 C C . LEU A 1 216 ? -2.495 -60.368 -5.142 1.00 30.89 216 LEU A C 1
ATOM 1654 O O . LEU A 1 216 ? -1.814 -59.816 -4.282 1.00 30.89 216 LEU A O 1
ATOM 1658 N N . ALA A 1 217 ? -3.770 -60.711 -4.983 1.00 29.88 217 ALA A N 1
ATOM 1659 C CA . ALA A 1 217 ? -4.489 -60.725 -3.729 1.00 29.88 217 ALA A CA 1
ATOM 1660 C C . ALA A 1 217 ? -3.837 -61.683 -2.719 1.00 29.88 217 ALA A C 1
ATOM 1662 O O . ALA A 1 217 ? -3.575 -62.844 -3.034 1.00 29.88 217 ALA A O 1
ATOM 1663 N N . THR A 1 218 ? -3.688 -61.226 -1.478 1.00 34.28 218 THR A N 1
ATOM 1664 C CA . THR A 1 218 ? -3.621 -62.099 -0.305 1.00 34.28 218 THR A CA 1
ATOM 1665 C C . THR A 1 218 ? -4.606 -61.606 0.750 1.00 34.28 218 THR A C 1
ATOM 1667 O O . THR A 1 218 ? -4.598 -60.468 1.209 1.00 34.28 218 THR A O 1
ATOM 1670 N N . SER A 1 219 ? -5.521 -62.506 1.085 1.00 32.44 219 SER A N 1
ATOM 1671 C CA . SER A 1 219 ? -6.508 -62.417 2.149 1.00 32.44 219 SER A CA 1
ATOM 1672 C C . SER A 1 219 ? -5.858 -62.649 3.510 1.00 32.44 219 SER A C 1
ATOM 1674 O O . SER A 1 219 ? -5.205 -63.679 3.667 1.00 32.44 219 SER A O 1
ATOM 1676 N N . SER A 1 220 ? -6.128 -61.825 4.529 1.00 33.53 220 SER A N 1
ATOM 1677 C CA . SER A 1 220 ? -6.224 -62.320 5.915 1.00 33.53 220 SER A CA 1
ATOM 1678 C C . SER A 1 220 ? -6.999 -61.379 6.848 1.00 33.53 220 SER A C 1
ATOM 1680 O O . SER A 1 220 ? -6.643 -60.223 7.031 1.00 33.53 220 SER A O 1
ATOM 1682 N N . ALA A 1 221 ? -7.992 -61.973 7.513 1.00 34.62 221 ALA A N 1
ATOM 1683 C CA . ALA A 1 221 ? -8.380 -61.757 8.908 1.00 34.62 221 ALA A CA 1
ATOM 1684 C C . ALA A 1 221 ? -9.000 -60.411 9.335 1.00 34.62 221 ALA A C 1
ATOM 1686 O O . ALA A 1 221 ? -8.351 -59.485 9.816 1.00 34.62 221 ALA A O 1
ATOM 1687 N N . ALA A 1 222 ? -10.333 -60.427 9.330 1.00 31.89 222 ALA A N 1
ATOM 1688 C CA . ALA A 1 222 ? -11.194 -59.583 10.140 1.00 31.89 222 ALA A CA 1
ATOM 1689 C C . ALA A 1 222 ? -10.868 -59.678 11.646 1.00 31.89 222 ALA A C 1
ATOM 1691 O O . ALA A 1 222 ? -10.848 -60.766 12.223 1.00 31.89 222 ALA A O 1
ATOM 1692 N N . ARG A 1 223 ? -10.748 -58.525 12.311 1.00 36.22 223 ARG A N 1
ATOM 1693 C CA . ARG A 1 223 ? -11.065 -58.379 13.738 1.00 36.22 223 ARG A CA 1
ATOM 1694 C C . ARG A 1 223 ? -12.197 -57.374 13.881 1.00 36.22 223 ARG A C 1
ATOM 1696 O O . ARG A 1 223 ? -12.048 -56.194 13.590 1.00 36.22 223 ARG A O 1
ATOM 1703 N N . ARG A 1 224 ? -13.347 -57.895 14.311 1.00 32.81 224 ARG A N 1
ATOM 1704 C CA . ARG A 1 224 ? -14.504 -57.132 14.776 1.00 32.81 224 ARG A CA 1
ATOM 1705 C C . ARG A 1 224 ? -14.116 -56.423 16.073 1.00 32.81 224 ARG A C 1
ATOM 1707 O O . ARG A 1 224 ? -13.757 -57.094 17.035 1.00 32.81 224 ARG A O 1
ATOM 1714 N N . MET A 1 225 ? -14.256 -55.104 16.123 1.00 35.72 225 MET A N 1
ATOM 1715 C CA . MET A 1 225 ? -14.519 -54.403 17.375 1.00 35.72 225 MET A CA 1
ATOM 1716 C C . MET A 1 225 ? -15.729 -53.500 17.188 1.00 35.72 225 MET A C 1
ATOM 1718 O O . MET A 1 225 ? -15.907 -52.854 16.158 1.00 35.72 225 MET A O 1
ATOM 1722 N N . ALA A 1 226 ? -16.615 -53.610 18.168 1.00 33.53 226 ALA A N 1
ATOM 1723 C CA . ALA A 1 226 ? -17.982 -53.152 18.149 1.00 33.53 226 ALA A CA 1
ATOM 1724 C C . ALA A 1 226 ? -18.070 -51.625 18.181 1.00 33.53 226 ALA A C 1
ATOM 1726 O O . ALA A 1 226 ? -17.411 -50.961 18.978 1.00 33.53 226 ALA A O 1
ATOM 1727 N N . GLN A 1 227 ? -18.947 -51.095 17.336 1.00 33.81 227 GLN A N 1
ATOM 1728 C CA . GLN A 1 227 ? -19.485 -49.750 17.455 1.00 33.81 227 GLN A CA 1
ATOM 1729 C C . GLN A 1 227 ? -20.416 -49.714 18.674 1.00 33.81 227 GLN A C 1
ATOM 1731 O O . GLN A 1 227 ? -21.378 -50.477 18.740 1.00 33.81 227 GLN A O 1
ATOM 1736 N N . GLN A 1 228 ? -20.143 -48.829 19.632 1.00 32.50 228 GLN A N 1
ATOM 1737 C CA . GLN A 1 228 ? -21.122 -48.408 20.630 1.00 32.50 228 GLN A CA 1
ATOM 1738 C C . GLN A 1 228 ? -21.421 -46.925 20.419 1.00 32.50 228 GLN A C 1
ATOM 1740 O O . GLN A 1 228 ? -20.589 -46.050 20.637 1.00 32.50 228 GLN A O 1
ATOM 1745 N N . SER A 1 229 ? -22.634 -46.678 19.940 1.00 37.38 229 SER A N 1
ATOM 1746 C CA . SER A 1 229 ? -23.324 -45.393 19.897 1.00 37.38 229 SER A CA 1
ATOM 1747 C C . SER A 1 229 ? -23.771 -44.971 21.304 1.00 37.38 229 SER A C 1
ATOM 1749 O O . SER A 1 229 ? -24.370 -45.800 21.993 1.00 37.38 229 SER A O 1
ATOM 1751 N N . PRO A 1 230 ? -23.616 -43.705 21.727 1.00 37.31 230 PRO A N 1
ATOM 1752 C CA . PRO A 1 230 ? -24.308 -43.212 22.907 1.00 37.31 230 PRO A CA 1
ATOM 1753 C C . PRO A 1 230 ? -25.716 -42.735 22.527 1.00 37.31 230 PRO A C 1
ATOM 1755 O O . PRO A 1 230 ? -25.908 -41.731 21.841 1.00 37.31 230 PRO A O 1
ATOM 1758 N N . SER A 1 231 ? -26.716 -43.488 22.982 1.00 34.38 231 SER A N 1
ATOM 1759 C CA . SER A 1 231 ? -28.130 -43.126 22.945 1.00 34.38 231 SER A CA 1
ATOM 1760 C C . SER A 1 231 ? -28.443 -42.020 23.959 1.00 34.38 231 SER A C 1
ATOM 1762 O O . SER A 1 231 ? -28.075 -42.117 25.129 1.00 34.38 231 SER A O 1
ATOM 1764 N N . ARG A 1 232 ? -29.187 -41.005 23.506 1.00 34.50 232 ARG A N 1
ATOM 1765 C CA . ARG A 1 232 ? -29.836 -39.955 24.308 1.00 34.50 232 ARG A CA 1
ATOM 1766 C C . ARG A 1 232 ? -30.572 -40.540 25.525 1.00 34.50 232 ARG A C 1
ATOM 1768 O O . ARG A 1 232 ? -31.566 -41.239 25.350 1.00 34.50 232 ARG A O 1
ATOM 1775 N N . SER A 1 233 ? -30.147 -40.194 26.743 1.00 33.28 233 SER A N 1
ATOM 1776 C CA . SER A 1 233 ? -30.916 -40.466 27.964 1.00 33.28 233 SER A CA 1
ATOM 1777 C C . SER A 1 233 ? -31.781 -39.259 28.333 1.00 33.28 233 SER A C 1
ATOM 1779 O O . SER A 1 233 ? -31.294 -38.224 28.786 1.00 33.28 233 SER A O 1
ATOM 1781 N N . SER A 1 234 ? -33.086 -39.410 28.148 1.00 36.31 234 SER A N 1
ATOM 1782 C CA . SER A 1 234 ? -34.126 -38.552 28.707 1.00 36.31 234 SER A CA 1
ATOM 1783 C C . SER A 1 234 ? -34.189 -38.714 30.230 1.00 36.31 234 SER A C 1
ATOM 1785 O O . SER A 1 234 ? -34.556 -39.783 30.721 1.00 36.31 234 SER A O 1
ATOM 1787 N N . PHE A 1 235 ? -33.862 -37.657 30.974 1.00 31.42 235 PHE A N 1
ATOM 1788 C CA . PHE A 1 235 ? -34.084 -37.579 32.418 1.00 31.42 235 PHE A CA 1
ATOM 1789 C C . PHE A 1 235 ? -35.589 -37.460 32.710 1.00 31.42 235 PHE A C 1
ATOM 1791 O O . PHE A 1 235 ? -36.224 -36.473 32.346 1.00 31.42 235 PHE A O 1
ATOM 1798 N N . LYS A 1 236 ? -36.159 -38.470 33.378 1.00 33.44 236 LYS A N 1
ATOM 1799 C CA . LYS A 1 236 ? -37.465 -38.404 34.049 1.00 33.44 236 LYS A CA 1
ATOM 1800 C C . LYS A 1 236 ? -37.215 -38.328 35.553 1.00 33.44 236 LYS A C 1
ATOM 1802 O O . LYS A 1 236 ? -36.569 -39.207 36.114 1.00 33.44 236 LYS A O 1
ATOM 1807 N N . ILE A 1 237 ? -37.712 -37.271 36.185 1.00 36.03 237 ILE A N 1
ATOM 1808 C CA . ILE A 1 237 ? -37.698 -37.087 37.638 1.00 36.03 237 ILE A CA 1
ATOM 1809 C C . ILE A 1 237 ? -38.956 -37.764 38.194 1.00 36.03 237 ILE A C 1
ATOM 1811 O O . ILE A 1 237 ? -40.072 -37.371 37.860 1.00 36.03 237 ILE A O 1
ATOM 1815 N N . SER A 1 238 ? -38.770 -38.800 39.011 1.00 32.94 238 SER A N 1
ATOM 1816 C CA . SER A 1 238 ? -39.839 -39.487 39.744 1.00 32.94 238 SER A CA 1
ATOM 1817 C C . SER A 1 238 ? -40.145 -38.749 41.050 1.00 32.94 238 SER A C 1
ATOM 1819 O O . SER A 1 238 ? -39.245 -38.523 41.857 1.00 32.94 238 SER A O 1
ATOM 1821 N N . ALA A 1 239 ? -41.413 -38.401 41.271 1.00 37.09 239 ALA A N 1
ATOM 1822 C CA . ALA A 1 239 ? -41.935 -37.918 42.552 1.00 37.09 239 ALA A CA 1
ATOM 1823 C C . ALA A 1 239 ? -42.438 -39.101 43.413 1.00 37.09 239 ALA A C 1
ATOM 1825 O O . ALA A 1 239 ? -42.875 -40.110 42.851 1.00 37.09 239 ALA A O 1
ATOM 1826 N N . PRO A 1 240 ? -42.386 -39.018 44.758 1.00 38.88 240 PRO A N 1
ATOM 1827 C CA . PRO A 1 240 ? -42.682 -40.148 45.631 1.00 38.88 240 PRO A CA 1
ATOM 1828 C C . PRO A 1 240 ? -44.189 -40.338 45.847 1.00 38.88 240 PRO A C 1
ATOM 1830 O O . PRO A 1 240 ? -44.922 -39.391 46.132 1.00 38.88 240 PRO A O 1
ATOM 1833 N N . ALA A 1 241 ? -44.630 -41.593 45.772 1.00 33.66 241 ALA A N 1
ATOM 1834 C CA . ALA A 1 241 ? -45.948 -42.034 46.206 1.00 33.66 241 ALA A CA 1
ATOM 1835 C C . ALA A 1 241 ? -46.004 -42.072 47.742 1.00 33.66 241 ALA A C 1
ATOM 1837 O O . ALA A 1 241 ? -45.169 -42.712 48.384 1.00 33.66 241 ALA A O 1
ATOM 1838 N N . ARG A 1 242 ? -46.991 -41.392 48.334 1.00 31.42 242 ARG A N 1
ATOM 1839 C CA . ARG A 1 242 ? -47.299 -41.462 49.766 1.00 31.42 242 ARG A CA 1
ATOM 1840 C C . ARG A 1 242 ? -48.643 -42.163 49.930 1.00 31.42 242 ARG A C 1
ATOM 1842 O O . ARG A 1 242 ? -49.641 -41.734 49.364 1.00 31.42 242 ARG A O 1
ATOM 1849 N N . SER A 1 243 ? -48.609 -43.264 50.668 1.00 36.00 243 SER A N 1
ATOM 1850 C CA . SER A 1 243 ? -49.718 -44.161 50.972 1.00 36.00 243 SER A CA 1
ATOM 1851 C C . SER A 1 243 ? -50.800 -43.486 51.812 1.00 36.00 243 SER A C 1
ATOM 1853 O O . SER A 1 243 ? -50.512 -42.902 52.860 1.00 36.00 243 SER A O 1
ATOM 1855 N N . GLU A 1 244 ? -52.043 -43.639 51.370 1.00 31.69 244 GLU A N 1
ATOM 1856 C CA . GLU A 1 244 ? -53.252 -43.419 52.153 1.00 31.69 244 GLU A CA 1
ATOM 1857 C C . GLU A 1 244 ? -53.419 -44.538 53.193 1.00 31.69 244 GLU A C 1
ATOM 1859 O O . GLU A 1 244 ? -53.301 -45.720 52.875 1.00 31.69 244 GLU A O 1
ATOM 1864 N N . SER A 1 245 ? -53.738 -44.173 54.435 1.00 35.12 245 SER A N 1
ATOM 1865 C CA . SER A 1 245 ? -54.353 -45.085 55.399 1.00 35.12 245 SER A CA 1
ATOM 1866 C C . SER A 1 245 ? -55.485 -44.362 56.114 1.00 35.12 245 SER A C 1
ATOM 1868 O O . SER A 1 245 ? -55.301 -43.304 56.716 1.00 35.12 245 SER A O 1
ATOM 1870 N N . SER A 1 246 ? -56.656 -44.967 56.006 1.00 33.59 246 SER A N 1
ATOM 1871 C CA . SER A 1 246 ? -57.957 -44.551 56.499 1.00 33.59 246 SER A CA 1
ATOM 1872 C C . SER A 1 246 ? -58.071 -44.553 58.025 1.00 33.59 246 SER A C 1
ATOM 1874 O O . SER A 1 246 ? -57.768 -45.554 58.669 1.00 33.59 246 SER A O 1
ATOM 1876 N N . GLY A 1 247 ? -58.648 -43.485 58.574 1.00 32.25 247 GLY A N 1
ATOM 1877 C CA . GLY A 1 247 ? -59.227 -43.448 59.915 1.00 32.25 247 GLY A CA 1
ATOM 1878 C C . GLY A 1 247 ? -60.206 -42.280 60.026 1.00 32.25 247 GLY A C 1
ATOM 1879 O O . GLY A 1 247 ? -59.786 -41.129 60.074 1.00 32.25 247 GLY A O 1
ATOM 1880 N N . GLN A 1 248 ? -61.510 -42.568 60.022 1.00 36.81 248 GLN A N 1
ATOM 1881 C CA . GLN A 1 248 ? -62.545 -41.609 60.432 1.00 36.81 248 GLN A CA 1
ATOM 1882 C C . GLN A 1 248 ? -62.520 -41.433 61.961 1.00 36.81 248 GLN A C 1
ATOM 1884 O O . GLN A 1 248 ? -62.147 -42.359 62.683 1.00 36.81 248 GLN A O 1
ATOM 1889 N N . PRO A 1 249 ? -63.020 -40.293 62.464 1.00 39.34 249 PRO A N 1
ATOM 1890 C CA . PRO A 1 249 ? -64.314 -40.397 63.130 1.00 39.34 249 PRO A CA 1
ATOM 1891 C C . PRO A 1 249 ? -65.319 -39.319 62.704 1.00 39.34 249 PRO A C 1
ATOM 1893 O O . PRO A 1 249 ? -65.000 -38.289 62.114 1.00 39.34 249 PRO A O 1
ATOM 1896 N N . ALA A 1 250 ? -66.575 -39.635 62.999 1.00 36.50 250 ALA A N 1
ATOM 1897 C CA . ALA A 1 250 ? -67.779 -38.877 62.720 1.00 36.50 250 ALA A CA 1
ATOM 1898 C C . ALA A 1 250 ? -67.797 -37.471 63.351 1.00 36.50 250 ALA A C 1
ATOM 1900 O O . ALA A 1 250 ? -67.367 -37.283 64.483 1.00 36.50 250 ALA A O 1
ATOM 1901 N N . SER A 1 251 ? -68.437 -36.507 62.686 1.00 35.16 251 SER A N 1
ATOM 1902 C CA . SER A 1 251 ? -69.740 -35.985 63.133 1.00 35.16 251 SER A CA 1
ATOM 1903 C C . SER A 1 251 ? -70.177 -34.738 62.354 1.00 35.16 251 SER A C 1
ATOM 1905 O O . SER A 1 251 ? -69.386 -33.879 61.982 1.00 35.16 251 SER A O 1
ATOM 1907 N N . SER A 1 252 ? -71.498 -34.631 62.232 1.00 35.34 252 SER A N 1
ATOM 1908 C CA . SER A 1 252 ? -72.294 -33.405 62.115 1.00 35.34 252 SER A CA 1
ATOM 1909 C C . SER A 1 252 ? -72.272 -32.613 60.797 1.00 35.34 252 SER A C 1
ATOM 1911 O O . SER A 1 252 ? -71.344 -31.911 60.414 1.00 35.34 252 SER A O 1
ATOM 1913 N N . ARG A 1 253 ? -73.429 -32.692 60.139 1.00 42.81 253 ARG A N 1
ATOM 1914 C CA . ARG A 1 253 ? -73.943 -31.777 59.118 1.00 42.81 253 ARG A CA 1
ATOM 1915 C C . ARG A 1 253 ? -74.234 -30.408 59.756 1.00 42.81 253 ARG A C 1
ATOM 1917 O O . ARG A 1 253 ? -74.817 -30.384 60.840 1.00 42.81 253 ARG A O 1
ATOM 1924 N N . PRO A 1 254 ? -74.024 -29.300 59.028 1.00 40.59 254 PRO A N 1
ATOM 1925 C CA . PRO A 1 254 ? -75.050 -28.261 59.023 1.00 40.59 254 PRO A CA 1
ATOM 1926 C C . PRO A 1 254 ? -75.501 -27.849 57.611 1.00 40.59 254 PRO A C 1
ATOM 1928 O O . PRO A 1 254 ? -74.871 -28.126 56.596 1.00 40.59 254 PRO A O 1
ATOM 1931 N N . SER A 1 255 ? -76.684 -27.243 57.606 1.00 39.56 255 SER A N 1
ATOM 1932 C CA . SER A 1 255 ? -77.624 -26.916 56.525 1.00 39.56 255 SER A CA 1
ATOM 1933 C C . SER A 1 255 ? -77.120 -25.960 55.420 1.00 39.56 255 SER A C 1
ATOM 1935 O O . SER A 1 255 ? -76.130 -25.259 55.627 1.00 39.56 255 SER A O 1
ATOM 1937 N N . PRO A 1 256 ? -77.837 -25.841 54.279 1.00 51.69 256 PRO A N 1
ATOM 1938 C CA . PRO A 1 256 ? -77.366 -25.141 53.092 1.00 51.69 256 PRO A CA 1
ATOM 1939 C C . PRO A 1 256 ? -77.605 -23.633 53.211 1.00 51.69 256 PRO A C 1
ATOM 1941 O O . PRO A 1 256 ? -78.744 -23.168 53.225 1.00 51.69 256 PRO A O 1
ATOM 1944 N N . ARG A 1 257 ? -76.531 -22.845 53.246 1.00 39.97 257 ARG A N 1
ATOM 1945 C CA . ARG A 1 257 ? -76.589 -21.405 52.983 1.00 39.97 257 ARG A CA 1
ATOM 1946 C C . ARG A 1 257 ? -75.527 -21.039 51.956 1.00 39.97 257 ARG A C 1
ATOM 1948 O O . ARG A 1 257 ? -74.384 -21.459 52.067 1.00 39.97 257 ARG A O 1
ATOM 1955 N N . SER A 1 258 ? -75.956 -20.227 50.990 1.00 45.72 258 SER A N 1
ATOM 1956 C CA . SER A 1 258 ? -75.122 -19.438 50.081 1.00 45.72 258 SER A CA 1
ATOM 1957 C C . SER A 1 258 ? -74.332 -20.214 49.010 1.00 45.72 258 SER A C 1
ATOM 1959 O O . SER A 1 258 ? -73.146 -20.491 49.130 1.00 45.72 258 SER A O 1
ATOM 1961 N N . ARG A 1 259 ? -74.970 -20.437 47.851 1.00 50.56 259 ARG A N 1
ATOM 1962 C CA . ARG A 1 259 ? -74.286 -20.669 46.557 1.00 50.56 259 ARG A CA 1
ATOM 1963 C C . ARG A 1 259 ? -73.477 -19.442 46.071 1.00 50.56 259 ARG A C 1
ATOM 1965 O O . ARG A 1 259 ? -72.913 -19.499 44.982 1.00 50.56 259 ARG A O 1
ATOM 1972 N N . ALA A 1 260 ? -73.424 -18.343 46.831 1.00 48.53 260 ALA A N 1
ATOM 1973 C CA . ALA A 1 260 ? -72.758 -17.105 46.426 1.00 48.53 260 ALA A CA 1
ATOM 1974 C C . ALA A 1 260 ? -71.252 -17.098 46.755 1.00 48.53 260 ALA A C 1
ATOM 1976 O O . ALA A 1 260 ? -70.463 -16.595 45.960 1.00 48.53 260 ALA A O 1
ATOM 1977 N N . ASP A 1 261 ? -70.824 -17.750 47.841 1.00 50.56 261 ASP A N 1
ATOM 1978 C CA . ASP A 1 261 ? -69.412 -17.741 48.267 1.00 50.56 261 ASP A CA 1
ATOM 1979 C C . ASP A 1 261 ? -68.518 -18.703 47.467 1.00 50.56 261 ASP A C 1
ATOM 1981 O O . ASP A 1 261 ? -67.305 -18.512 47.355 1.00 50.56 261 ASP A O 1
ATOM 1985 N N . ALA A 1 262 ? -69.115 -19.716 46.834 1.00 46.78 262 ALA A N 1
ATOM 1986 C CA . ALA A 1 262 ? -68.393 -20.648 45.970 1.00 46.78 262 ALA A CA 1
ATOM 1987 C C . ALA A 1 262 ? -67.939 -20.001 44.648 1.00 46.78 262 ALA A C 1
ATOM 1989 O O . ALA A 1 262 ? -66.953 -20.443 44.066 1.00 46.78 262 ALA A O 1
ATOM 1990 N N . LYS A 1 263 ? -68.606 -18.927 44.196 1.00 47.84 263 LYS A N 1
ATOM 1991 C CA . LYS A 1 263 ? -68.245 -18.209 42.961 1.00 47.84 263 LYS A CA 1
ATOM 1992 C C . LYS A 1 263 ? -67.055 -17.259 43.147 1.00 47.84 263 LYS A C 1
ATOM 1994 O O . LYS A 1 263 ? -66.368 -16.964 42.174 1.00 47.84 263 LYS A O 1
ATOM 1999 N N . ALA A 1 264 ? -66.778 -16.831 44.381 1.00 50.34 264 ALA A N 1
ATOM 2000 C CA . ALA A 1 264 ? -65.674 -15.925 44.702 1.00 50.34 264 ALA A CA 1
ATOM 2001 C C . ALA A 1 264 ? -64.312 -16.637 44.810 1.00 50.34 264 ALA A C 1
ATOM 2003 O O . ALA A 1 264 ? -63.275 -16.032 44.557 1.00 50.34 264 ALA A O 1
ATOM 2004 N N . ARG A 1 265 ? -64.297 -17.938 45.132 1.00 51.34 265 ARG A N 1
ATOM 2005 C CA . ARG A 1 265 ? -63.053 -18.722 45.278 1.00 51.34 265 ARG A CA 1
ATOM 2006 C C . ARG A 1 265 ? -62.452 -19.196 43.951 1.00 51.34 265 ARG A C 1
ATOM 2008 O O . ARG A 1 265 ? -61.264 -19.483 43.896 1.00 51.34 265 ARG A O 1
ATOM 2015 N N . THR A 1 266 ? -63.243 -19.226 42.881 1.00 50.28 266 THR A N 1
ATOM 2016 C CA . THR A 1 266 ? -62.814 -19.573 41.512 1.00 50.28 266 THR A CA 1
ATOM 2017 C C . THR A 1 266 ? -62.423 -18.366 40.650 1.00 50.28 266 THR A C 1
ATOM 2019 O O . THR A 1 266 ? -62.064 -18.547 39.493 1.00 50.28 266 THR A O 1
ATOM 2022 N N . ALA A 1 267 ? -62.481 -17.140 41.183 1.00 50.94 267 ALA A N 1
ATOM 2023 C CA . ALA A 1 267 ? -62.217 -15.906 40.430 1.00 50.94 267 ALA A CA 1
ATOM 2024 C C . ALA A 1 267 ? -60.769 -15.387 40.537 1.00 50.94 267 ALA A C 1
ATOM 2026 O O . ALA A 1 267 ? -60.452 -14.336 39.986 1.00 50.94 267 ALA A O 1
ATOM 2027 N N . ILE A 1 268 ? -59.877 -16.104 41.224 1.00 54.84 268 ILE A N 1
ATOM 2028 C CA . ILE A 1 268 ? -58.458 -15.743 41.306 1.00 54.84 268 ILE A CA 1
ATOM 2029 C C . ILE A 1 268 ? -57.709 -16.646 40.328 1.00 54.84 268 ILE A C 1
ATOM 2031 O O . ILE A 1 268 ? -57.216 -17.714 40.684 1.00 54.84 268 ILE A O 1
ATOM 2035 N N . GLY A 1 269 ? -57.713 -16.247 39.056 1.00 61.06 269 GLY A N 1
ATOM 2036 C CA . GLY A 1 269 ? -56.903 -16.890 38.025 1.00 61.06 269 GLY A CA 1
ATOM 2037 C C . GLY A 1 269 ? -55.401 -16.743 38.318 1.00 61.06 269 GLY A C 1
ATOM 2038 O O . GLY A 1 269 ? -55.008 -15.852 39.073 1.00 61.06 269 GLY A O 1
ATOM 2039 N N . PRO A 1 270 ? -54.541 -17.575 37.703 1.00 66.75 270 PRO A N 1
ATOM 2040 C CA . PRO A 1 270 ? -53.096 -17.641 37.976 1.00 66.75 270 PRO A CA 1
ATOM 2041 C C . PRO A 1 270 ? -52.311 -16.349 37.671 1.00 66.75 270 PRO A C 1
ATOM 2043 O O . PRO A 1 270 ? -51.116 -16.286 37.936 1.00 66.75 270 PRO A O 1
ATOM 2046 N N . PHE A 1 271 ? -52.972 -15.313 37.152 1.00 65.06 271 PHE A N 1
ATOM 2047 C CA . PHE A 1 271 ? -52.413 -13.991 36.900 1.00 65.06 271 PHE A CA 1
ATOM 2048 C C . PHE A 1 271 ? -53.302 -12.926 37.539 1.00 65.06 271 PHE A C 1
ATOM 2050 O O . PHE A 1 271 ? -54.333 -12.534 36.996 1.00 65.06 271 PHE A O 1
ATOM 2057 N N . THR A 1 272 ? -52.889 -12.435 38.704 1.00 83.25 272 THR A N 1
ATOM 2058 C CA . THR A 1 272 ? -53.454 -11.212 39.285 1.00 83.25 272 THR A CA 1
ATOM 2059 C C . THR A 1 272 ? -52.791 -9.986 38.637 1.00 83.25 272 THR A C 1
ATOM 2061 O O . THR A 1 272 ? -51.608 -10.055 38.282 1.00 83.25 272 THR A O 1
ATOM 2064 N N . PRO A 1 273 ? -53.478 -8.836 38.503 1.00 81.44 273 PRO A N 1
ATOM 2065 C CA . PRO A 1 273 ? -52.873 -7.614 37.953 1.00 81.44 273 PRO A CA 1
ATOM 2066 C C . PRO A 1 273 ? -51.634 -7.161 38.743 1.00 81.44 273 PRO A C 1
ATOM 2068 O O . PRO A 1 273 ? -50.698 -6.609 38.170 1.00 81.44 273 PRO A O 1
ATOM 2071 N N . LEU A 1 274 ? -51.574 -7.483 40.040 1.00 81.38 274 LEU A N 1
ATOM 2072 C CA . LEU A 1 274 ? -50.403 -7.260 40.887 1.00 81.38 274 LEU A CA 1
ATOM 2073 C C . LEU A 1 274 ? -49.202 -8.119 40.452 1.00 81.38 274 LEU A C 1
ATOM 2075 O O . LEU A 1 274 ? -48.094 -7.608 40.314 1.00 81.38 274 LEU A O 1
ATOM 2079 N N . SER A 1 275 ? -49.420 -9.413 40.185 1.00 82.69 275 SER A N 1
ATOM 2080 C CA . SER A 1 275 ? -48.366 -10.309 39.686 1.00 82.69 275 SER A CA 1
ATOM 2081 C C . SER A 1 275 ? -47.887 -9.941 38.277 1.00 82.69 275 SER A C 1
ATOM 2083 O O . SER A 1 275 ? -46.694 -10.034 38.000 1.00 82.69 275 SER A O 1
ATOM 2085 N N . ALA A 1 276 ? -48.782 -9.442 37.415 1.00 85.75 276 ALA A N 1
ATOM 2086 C CA . ALA A 1 276 ? -48.416 -8.917 36.101 1.00 85.75 276 ALA A CA 1
ATOM 2087 C C . ALA A 1 276 ? -47.553 -7.648 36.219 1.00 85.75 276 ALA A C 1
ATOM 2089 O O . ALA A 1 276 ? -46.517 -7.549 35.564 1.00 85.75 276 ALA A O 1
ATOM 2090 N N . GLY A 1 277 ? -47.918 -6.718 37.110 1.00 92.62 277 GLY A N 1
ATOM 2091 C CA . GLY A 1 277 ? -47.112 -5.527 37.396 1.00 92.62 277 GLY A CA 1
ATOM 2092 C C . GLY A 1 277 ? -45.718 -5.863 37.936 1.00 92.62 277 GLY A C 1
ATOM 2093 O O . GLY A 1 277 ? -44.730 -5.270 37.506 1.00 92.62 277 GLY A O 1
ATOM 2094 N N . LEU A 1 278 ? -45.615 -6.865 38.816 1.00 91.31 278 LEU A N 1
ATOM 2095 C CA . LEU A 1 278 ? -44.334 -7.321 39.364 1.00 91.31 278 LEU A CA 1
ATOM 2096 C C . LEU A 1 278 ? -43.434 -7.959 38.289 1.00 91.31 278 LEU A C 1
ATOM 2098 O O . LEU A 1 278 ? -42.227 -7.718 38.277 1.00 91.31 278 LEU A O 1
ATOM 2102 N N . LEU A 1 279 ? -44.010 -8.734 37.363 1.00 92.00 279 LEU A N 1
ATOM 2103 C CA . LEU A 1 279 ? -43.289 -9.327 36.230 1.00 92.00 279 LEU A CA 1
ATOM 2104 C C . LEU A 1 279 ? -42.764 -8.266 35.262 1.00 92.00 279 LEU A C 1
ATOM 2106 O O . LEU A 1 279 ? -41.619 -8.346 34.825 1.00 92.00 279 LEU A O 1
ATOM 2110 N N . VAL A 1 280 ? -43.568 -7.247 34.955 1.00 94.25 280 VAL A N 1
ATOM 2111 C CA . VAL A 1 280 ? -43.136 -6.138 34.093 1.00 94.25 280 VAL A CA 1
ATOM 2112 C C . VAL A 1 280 ? -42.020 -5.339 34.768 1.00 94.25 280 VAL A C 1
ATOM 2114 O O . VAL A 1 280 ? -40.990 -5.090 34.146 1.00 94.25 280 VAL A O 1
ATOM 2117 N N . ALA A 1 281 ? -42.162 -5.009 36.054 1.00 95.12 281 ALA A N 1
ATOM 2118 C CA . ALA A 1 281 ? -41.140 -4.277 36.802 1.00 95.12 281 ALA A CA 1
ATOM 2119 C C . ALA A 1 281 ? -39.812 -5.051 36.898 1.00 95.12 281 ALA A C 1
ATOM 2121 O O . ALA A 1 281 ? -38.745 -4.485 36.659 1.00 95.12 281 ALA A O 1
ATOM 2122 N N . THR A 1 282 ? -39.868 -6.355 37.190 1.00 94.75 282 THR A N 1
ATOM 2123 C CA . THR A 1 282 ? -38.672 -7.215 37.231 1.00 94.75 282 THR A CA 1
ATOM 2124 C C . THR A 1 282 ? -38.042 -7.394 35.853 1.00 94.75 282 THR A C 1
ATOM 2126 O O . THR A 1 282 ? -36.821 -7.341 35.750 1.00 94.75 282 THR A O 1
ATOM 2129 N N . SER A 1 283 ? -38.841 -7.513 34.787 1.00 93.25 283 SER A N 1
ATOM 2130 C CA . SER A 1 283 ? -38.341 -7.591 33.406 1.00 93.25 283 SER A CA 1
ATOM 2131 C C . SER A 1 283 ? -37.628 -6.306 32.977 1.00 93.25 283 SER A C 1
ATOM 2133 O O . SER A 1 283 ? -36.560 -6.371 32.375 1.00 93.25 283 SER A O 1
ATOM 2135 N N . ILE A 1 284 ? -38.173 -5.135 33.330 1.00 96.56 284 ILE A N 1
ATOM 2136 C CA . ILE A 1 284 ? -37.546 -3.832 33.062 1.00 96.56 284 ILE A CA 1
ATOM 2137 C C . ILE A 1 284 ? -36.234 -3.695 33.845 1.00 96.56 284 ILE A C 1
ATOM 2139 O O . ILE A 1 284 ? -35.219 -3.301 33.274 1.00 96.56 284 ILE A O 1
ATOM 2143 N N . ALA A 1 285 ? -36.220 -4.065 35.129 1.00 95.44 285 ALA A N 1
ATOM 2144 C CA . ALA A 1 285 ? -35.004 -4.045 35.941 1.00 95.44 285 ALA A CA 1
ATOM 2145 C C . ALA A 1 285 ? -33.916 -4.975 35.373 1.00 95.44 285 ALA A C 1
ATOM 2147 O O . ALA A 1 285 ? -32.761 -4.565 35.265 1.00 95.44 285 ALA A O 1
ATOM 2148 N N . LEU A 1 286 ? -34.287 -6.188 34.942 1.00 94.12 286 LEU A N 1
ATOM 2149 C CA . LEU A 1 286 ? -33.375 -7.117 34.269 1.00 94.12 286 LEU A CA 1
ATOM 2150 C C . LEU A 1 286 ? -32.859 -6.549 32.941 1.00 94.12 286 LEU A C 1
ATOM 2152 O O . LEU A 1 286 ? -31.679 -6.688 32.640 1.00 94.12 286 LEU A O 1
ATOM 2156 N N . PHE A 1 287 ? -33.720 -5.902 32.150 1.00 95.69 287 PHE A N 1
ATOM 2157 C CA . PHE A 1 287 ? -33.336 -5.285 30.880 1.00 95.69 287 PHE A CA 1
ATOM 2158 C C . PHE A 1 287 ? -32.292 -4.182 31.082 1.00 95.69 287 PHE A C 1
ATOM 2160 O O . PHE A 1 287 ? -31.268 -4.180 30.399 1.00 95.69 287 PHE A O 1
ATOM 2167 N N . PHE A 1 288 ? -32.503 -3.285 32.051 1.00 95.94 288 PHE A N 1
ATOM 2168 C CA . PHE A 1 288 ? -31.521 -2.252 32.391 1.00 95.94 288 PHE A CA 1
ATOM 2169 C C . PHE A 1 288 ? -30.233 -2.840 32.974 1.00 95.94 288 PHE A C 1
ATOM 2171 O O . PHE A 1 288 ? -29.147 -2.384 32.618 1.00 95.94 288 PHE A O 1
ATOM 2178 N N . TYR A 1 289 ? -30.331 -3.881 33.805 1.00 94.94 289 TYR A N 1
ATOM 2179 C CA . TYR A 1 289 ? -29.166 -4.593 34.326 1.00 94.94 289 TYR A CA 1
ATOM 2180 C C . TYR A 1 289 ? -28.335 -5.210 33.192 1.00 94.94 289 TYR A C 1
ATOM 2182 O O . TYR A 1 289 ? -27.156 -4.884 33.071 1.00 94.94 289 TYR A O 1
ATOM 2190 N N . PHE A 1 290 ? -28.947 -5.987 32.293 1.00 94.81 290 PHE A N 1
ATOM 2191 C CA . PHE A 1 290 ? -28.247 -6.602 31.162 1.00 94.81 290 PHE A CA 1
ATOM 2192 C C . PHE A 1 290 ? -27.683 -5.578 30.173 1.00 94.81 290 PHE A C 1
ATOM 2194 O O . PHE A 1 290 ? -26.592 -5.786 29.651 1.00 94.81 290 PHE A O 1
ATOM 2201 N N . GLN A 1 291 ? -28.378 -4.463 29.929 1.00 90.69 291 GLN A N 1
ATOM 2202 C CA . GLN A 1 291 ? -27.844 -3.351 29.133 1.00 90.69 291 GLN A CA 1
ATOM 2203 C C . GLN A 1 291 ? -26.594 -2.746 29.788 1.00 90.69 291 GLN A C 1
ATOM 2205 O O . GLN A 1 291 ? -25.576 -2.565 29.122 1.00 90.69 291 GLN A O 1
ATOM 2210 N N . SER A 1 292 ? -26.646 -2.483 31.099 1.00 92.94 292 SER A N 1
ATOM 2211 C CA . SER A 1 292 ? -25.514 -1.918 31.844 1.00 92.94 292 SER A CA 1
ATOM 2212 C C . SER A 1 292 ? -24.322 -2.876 31.910 1.00 92.94 292 SER A C 1
ATOM 2214 O O . SER A 1 292 ? -23.182 -2.465 31.711 1.00 92.94 292 SER A O 1
ATOM 2216 N N . GLU A 1 293 ? -24.581 -4.168 32.108 1.00 92.31 293 GLU A N 1
ATOM 2217 C CA . GLU A 1 293 ? -23.552 -5.197 32.196 1.00 92.31 293 GLU A CA 1
ATOM 2218 C C . GLU A 1 293 ? -22.927 -5.465 30.824 1.00 92.31 293 GLU A C 1
ATOM 2220 O O . GLU A 1 293 ? -21.707 -5.584 30.712 1.00 92.31 293 GLU A O 1
ATOM 2225 N N . LYS A 1 294 ? -23.731 -5.461 29.752 1.00 90.94 294 LYS A N 1
ATOM 2226 C CA . LYS A 1 294 ? -23.231 -5.538 28.375 1.00 90.94 294 LYS A CA 1
ATOM 2227 C C . LYS A 1 294 ? -22.322 -4.350 28.049 1.00 90.94 294 LYS A C 1
ATOM 2229 O O . LYS A 1 294 ? -21.227 -4.569 27.533 1.00 90.94 294 LYS A O 1
ATOM 2234 N N . ALA A 1 295 ? -22.724 -3.129 28.407 1.00 88.94 295 ALA A N 1
ATOM 2235 C CA . ALA A 1 295 ? -21.908 -1.930 28.211 1.00 88.94 295 ALA A CA 1
ATOM 2236 C C . ALA A 1 295 ? -20.595 -1.985 29.013 1.00 88.94 295 ALA A C 1
ATOM 2238 O O . ALA A 1 295 ? -19.531 -1.633 28.502 1.00 88.94 295 ALA A O 1
ATOM 2239 N N . GLU A 1 296 ? -20.637 -2.486 30.249 1.00 88.19 296 GLU A N 1
ATOM 2240 C CA . GLU A 1 296 ? -19.454 -2.623 31.099 1.00 88.19 296 GLU A CA 1
ATOM 2241 C C . GLU A 1 296 ? -18.492 -3.705 30.586 1.00 88.19 296 GLU A C 1
ATOM 2243 O O . GLU A 1 296 ? -17.278 -3.503 30.569 1.00 88.19 296 GLU A O 1
ATOM 2248 N N . VAL A 1 297 ? -19.015 -4.835 30.101 1.00 85.62 297 VAL A N 1
ATOM 2249 C CA . VAL A 1 297 ? -18.219 -5.897 29.470 1.00 85.62 297 VAL A CA 1
ATOM 2250 C C . VAL A 1 297 ? -17.599 -5.413 28.162 1.00 85.62 297 VAL A C 1
ATOM 2252 O O . VAL A 1 297 ? -16.435 -5.715 27.901 1.00 85.62 297 VAL A O 1
ATOM 2255 N N . GLU A 1 298 ? -18.323 -4.647 27.346 1.00 86.88 298 GLU A N 1
ATOM 2256 C CA . GLU A 1 298 ? -17.776 -4.019 26.138 1.00 86.88 298 GLU A CA 1
ATOM 2257 C C . GLU A 1 298 ? -16.671 -3.017 26.483 1.00 86.88 298 GLU A C 1
ATOM 2259 O O . GLU A 1 298 ? -15.597 -3.062 25.881 1.00 86.88 298 GLU A O 1
ATOM 2264 N N . ARG A 1 299 ? -16.870 -2.188 27.515 1.00 84.75 299 ARG A N 1
ATOM 2265 C CA . ARG A 1 299 ? -15.856 -1.254 28.022 1.00 84.75 299 ARG A CA 1
ATOM 2266 C C . ARG A 1 299 ? -14.626 -1.980 28.556 1.00 84.75 299 ARG A C 1
ATOM 2268 O O . ARG A 1 299 ? -13.501 -1.586 28.253 1.00 84.75 299 ARG A O 1
ATOM 2275 N N . ARG A 1 300 ? -14.818 -3.065 29.307 1.00 82.19 300 ARG A N 1
ATOM 2276 C CA . ARG A 1 300 ? -13.730 -3.899 29.826 1.00 82.19 300 ARG A CA 1
ATOM 2277 C C . ARG A 1 300 ? -12.962 -4.565 28.692 1.00 82.19 300 ARG A C 1
ATOM 2279 O O . ARG A 1 300 ? -11.746 -4.442 28.669 1.00 82.19 300 ARG A O 1
ATOM 2286 N N . LYS A 1 301 ? -13.649 -5.168 27.715 1.00 78.19 301 LYS A N 1
ATOM 2287 C CA . LYS A 1 301 ? -13.029 -5.738 26.505 1.00 78.19 301 LYS A CA 1
ATOM 2288 C C . LYS A 1 301 ? -12.285 -4.678 25.691 1.00 78.19 301 LYS A C 1
ATOM 2290 O O . LYS A 1 301 ? -11.213 -4.962 25.169 1.00 78.19 301 LYS A O 1
ATOM 2295 N N . ALA A 1 302 ? -12.820 -3.462 25.585 1.00 74.50 302 ALA A N 1
ATOM 2296 C CA . ALA A 1 302 ? -12.152 -2.353 24.908 1.00 74.50 302 ALA A CA 1
ATOM 2297 C C . ALA A 1 302 ? -10.890 -1.904 25.660 1.00 74.50 302 ALA A C 1
ATOM 2299 O O . ALA A 1 302 ? -9.860 -1.669 25.035 1.00 74.50 302 ALA A O 1
ATOM 2300 N N . ASN A 1 303 ? -10.941 -1.824 26.991 1.00 70.62 303 ASN A N 1
ATOM 2301 C CA . ASN A 1 303 ? -9.783 -1.494 27.824 1.00 70.62 303 ASN A CA 1
ATOM 2302 C C . ASN A 1 303 ? -8.724 -2.606 27.809 1.00 70.62 303 ASN A C 1
ATOM 2304 O O . ASN A 1 303 ? -7.533 -2.316 27.766 1.00 70.62 303 ASN A O 1
ATOM 2308 N N . GLU A 1 304 ? -9.149 -3.866 27.799 1.00 69.19 304 GLU A N 1
ATOM 2309 C CA . GLU A 1 304 ? -8.277 -5.038 27.708 1.00 69.19 304 GLU A CA 1
ATOM 2310 C C . GLU A 1 304 ? -7.564 -5.075 26.349 1.00 69.19 304 GLU A C 1
ATOM 2312 O O . GLU A 1 304 ? -6.340 -5.147 26.316 1.00 69.19 304 GLU A O 1
ATOM 2317 N N . LYS A 1 305 ? -8.288 -4.836 25.243 1.00 67.06 305 LYS A N 1
ATOM 2318 C CA . LYS A 1 305 ? -7.698 -4.651 23.903 1.00 67.06 305 LYS A CA 1
ATOM 2319 C C . LYS A 1 305 ? -6.731 -3.467 23.822 1.00 67.06 305 LYS A C 1
ATOM 2321 O O . LYS A 1 305 ? -5.742 -3.541 23.104 1.00 67.06 305 LYS A O 1
ATOM 2326 N N . LYS A 1 306 ? -6.995 -2.367 24.537 1.00 60.12 306 LYS A N 1
ATOM 2327 C CA . LYS A 1 306 ? -6.082 -1.208 24.594 1.00 60.12 306 LYS A CA 1
ATOM 2328 C C . LYS A 1 306 ? -4.792 -1.509 25.364 1.00 60.12 306 LYS A C 1
ATOM 2330 O O . LYS A 1 306 ? -3.766 -0.905 25.067 1.00 60.12 306 LYS A O 1
ATOM 2335 N N . ASN A 1 307 ? -4.847 -2.415 26.341 1.00 51.22 307 ASN A N 1
ATOM 2336 C CA . ASN A 1 307 ? -3.722 -2.758 27.213 1.00 51.22 307 ASN A CA 1
ATOM 2337 C C . ASN A 1 307 ? -2.966 -4.021 26.787 1.00 51.22 307 ASN A C 1
ATOM 2339 O O . ASN A 1 307 ? -1.935 -4.336 27.386 1.00 51.22 307 ASN A O 1
ATOM 2343 N N . GLU A 1 308 ? -3.436 -4.737 25.766 1.00 52.22 308 GLU A N 1
ATOM 2344 C CA . GLU A 1 308 ? -2.725 -5.874 25.200 1.00 52.22 308 GLU A CA 1
ATOM 2345 C C . GLU A 1 308 ? -1.451 -5.375 24.502 1.00 52.22 308 GLU A C 1
ATOM 2347 O O . GLU A 1 308 ? -1.446 -4.963 23.343 1.00 52.22 308 GLU A O 1
ATOM 2352 N N . LYS A 1 309 ? -0.336 -5.370 25.238 1.00 48.78 309 LYS A N 1
ATOM 2353 C CA . LYS A 1 309 ? 1.001 -5.142 24.683 1.00 48.78 309 LYS A CA 1
ATOM 2354 C C . LYS A 1 309 ? 1.417 -6.384 23.900 1.00 48.78 309 LYS A C 1
ATOM 2356 O O . LYS A 1 309 ? 2.239 -7.176 24.355 1.00 48.78 309 LYS A O 1
ATOM 2361 N N . VAL A 1 310 ? 0.823 -6.559 22.724 1.00 55.59 310 VAL A N 1
ATOM 2362 C CA . VAL A 1 310 ? 1.286 -7.524 21.729 1.00 55.59 310 VAL A CA 1
ATOM 2363 C C . VAL A 1 310 ? 2.730 -7.154 21.396 1.00 55.59 310 VAL A C 1
ATOM 2365 O O . VAL A 1 310 ? 3.024 -6.019 21.016 1.00 55.59 310 VAL A O 1
ATOM 2368 N N . GLY A 1 311 ? 3.659 -8.088 21.604 1.00 56.53 311 GLY A N 1
ATOM 2369 C CA . GLY A 1 311 ? 5.048 -7.886 21.203 1.00 56.53 311 GLY A CA 1
ATOM 2370 C C . GLY A 1 311 ? 5.096 -7.549 19.714 1.00 56.53 311 GLY A C 1
ATOM 2371 O O . GLY A 1 311 ? 4.491 -8.259 18.912 1.00 56.53 311 GLY A O 1
ATOM 2372 N N . ARG A 1 312 ? 5.783 -6.459 19.344 1.00 64.75 312 ARG A N 1
ATOM 2373 C CA . ARG A 1 312 ? 5.860 -6.023 17.942 1.00 64.75 312 ARG A CA 1
ATOM 2374 C C . ARG A 1 312 ? 6.421 -7.171 17.088 1.00 64.75 312 ARG A C 1
ATOM 2376 O O . ARG A 1 312 ? 7.534 -7.633 17.369 1.00 64.75 312 ARG A O 1
ATOM 2383 N N . PRO A 1 313 ? 5.690 -7.654 16.066 1.00 73.94 313 PRO A N 1
ATOM 2384 C CA . PRO A 1 313 ? 6.223 -8.639 15.141 1.00 73.94 313 PRO A CA 1
ATOM 2385 C C . PRO A 1 313 ? 7.525 -8.121 14.526 1.00 73.94 313 PRO A C 1
ATOM 2387 O O . PRO A 1 313 ? 7.604 -6.969 14.107 1.00 73.94 313 PRO A O 1
ATOM 2390 N N . ARG A 1 314 ? 8.550 -8.976 14.441 1.00 74.25 314 ARG A N 1
ATOM 2391 C CA . ARG A 1 314 ? 9.768 -8.662 13.679 1.00 74.25 314 ARG A CA 1
ATOM 2392 C C . ARG A 1 314 ? 9.441 -8.720 12.184 1.00 74.25 314 ARG A C 1
ATOM 2394 O O . ARG A 1 314 ? 9.575 -9.785 11.581 1.00 74.25 314 ARG A O 1
ATOM 2401 N N . ILE A 1 315 ? 8.907 -7.625 11.651 1.00 86.00 315 ILE A N 1
ATOM 2402 C CA . ILE A 1 315 ? 8.657 -7.369 10.228 1.00 86.00 315 ILE A CA 1
ATOM 2403 C C . ILE A 1 315 ? 9.608 -6.248 9.806 1.00 86.00 315 ILE A C 1
ATOM 2405 O O . ILE A 1 315 ? 9.779 -5.278 10.544 1.00 86.00 315 ILE A O 1
ATOM 2409 N N . GLY A 1 316 ? 10.245 -6.415 8.649 1.00 83.19 316 GLY A N 1
ATOM 2410 C CA . GLY A 1 316 ? 11.335 -5.565 8.182 1.00 83.19 316 GLY A CA 1
ATOM 2411 C C . GLY A 1 316 ? 12.678 -6.296 8.207 1.00 83.19 316 GLY A C 1
ATOM 2412 O O . GLY A 1 316 ? 12.835 -7.364 8.804 1.00 83.19 316 GLY A O 1
ATOM 2413 N N . GLY A 1 317 ? 13.654 -5.725 7.514 1.00 87.75 317 GLY A N 1
ATOM 2414 C CA . GLY A 1 317 ? 14.984 -6.295 7.352 1.00 87.75 317 GLY A CA 1
ATOM 2415 C C . GLY A 1 317 ? 15.763 -5.549 6.280 1.00 87.75 317 GLY A C 1
ATOM 2416 O O . GLY A 1 317 ? 15.241 -4.631 5.655 1.00 87.75 317 GLY A O 1
ATOM 2417 N N . GLU A 1 318 ? 17.011 -5.951 6.081 1.00 92.06 318 GLU A N 1
ATOM 2418 C CA . GLU A 1 318 ? 17.890 -5.318 5.104 1.00 92.06 318 GLU A CA 1
ATOM 2419 C C . GLU A 1 318 ? 17.418 -5.598 3.673 1.00 92.06 318 GLU A C 1
ATOM 2421 O O . GLU A 1 318 ? 17.200 -6.753 3.284 1.00 92.06 318 GLU A O 1
ATOM 2426 N N . PHE A 1 319 ? 17.317 -4.544 2.872 1.00 94.31 319 PHE A N 1
ATOM 2427 C CA . PHE A 1 319 ? 17.050 -4.648 1.445 1.00 94.31 319 PHE A CA 1
ATOM 2428 C C . PHE A 1 319 ? 17.797 -3.552 0.692 1.00 94.31 319 PHE A C 1
ATOM 2430 O O . PHE A 1 319 ? 18.109 -2.496 1.230 1.00 94.31 319 PHE A O 1
ATOM 2437 N N . SER A 1 320 ? 18.080 -3.816 -0.578 1.00 94.75 320 SER A N 1
ATOM 2438 C CA . SER A 1 320 ? 18.675 -2.838 -1.478 1.00 94.75 320 SER A CA 1
ATOM 2439 C C . SER A 1 320 ? 17.857 -2.839 -2.754 1.00 94.75 320 SER A C 1
ATOM 2441 O O . SER A 1 320 ? 17.737 -3.871 -3.407 1.00 94.75 320 SER A O 1
ATOM 2443 N N . LEU A 1 321 ? 17.236 -1.706 -3.045 1.00 95.50 321 LEU A N 1
ATOM 2444 C CA . LEU A 1 321 ? 16.408 -1.459 -4.216 1.00 95.50 321 LEU A CA 1
ATOM 2445 C C . LEU A 1 321 ? 16.919 -0.204 -4.920 1.00 95.50 321 LEU A C 1
ATOM 2447 O O . LEU A 1 321 ? 17.872 0.441 -4.475 1.00 95.50 321 LEU A O 1
ATOM 2451 N N . VAL A 1 322 ? 16.282 0.141 -6.028 1.00 94.56 322 VAL A N 1
ATOM 2452 C CA . VAL A 1 322 ? 16.568 1.358 -6.773 1.00 94.56 322 VAL A CA 1
ATOM 2453 C C . VAL A 1 322 ? 15.339 2.247 -6.855 1.00 94.56 322 VAL A C 1
ATOM 2455 O O . VAL A 1 322 ? 14.211 1.786 -7.028 1.00 94.56 322 VAL A O 1
ATOM 2458 N N . MET A 1 323 ? 15.590 3.542 -6.728 1.00 93.44 323 MET A N 1
ATOM 2459 C CA . MET A 1 323 ? 14.615 4.606 -6.867 1.00 93.44 323 MET A CA 1
ATOM 2460 C C . MET A 1 323 ? 14.849 5.326 -8.203 1.00 93.44 323 MET A C 1
ATOM 2462 O O . MET A 1 323 ? 15.983 5.743 -8.461 1.00 93.44 323 MET A O 1
ATOM 2466 N N . PRO A 1 324 ? 13.817 5.513 -9.043 1.00 89.00 324 PRO A N 1
ATOM 2467 C CA . PRO A 1 324 ? 13.911 6.340 -10.231 1.00 89.00 324 PRO A CA 1
ATOM 2468 C C . PRO A 1 324 ? 13.928 7.817 -9.837 1.00 89.00 324 PRO A C 1
ATOM 2470 O O . PRO A 1 324 ? 13.099 8.299 -9.061 1.00 89.00 324 PRO A O 1
ATOM 2473 N N . VAL A 1 325 ? 14.871 8.549 -10.410 1.00 83.81 325 VAL A N 1
ATOM 2474 C CA . VAL A 1 325 ? 14.993 9.994 -10.288 1.00 83.81 325 VAL A CA 1
ATOM 2475 C C . VAL A 1 325 ? 14.902 10.599 -11.676 1.00 83.81 325 VAL A C 1
ATOM 2477 O O . VAL A 1 325 ? 15.741 10.335 -12.532 1.00 83.81 325 VAL A O 1
ATOM 2480 N N . LEU A 1 326 ? 13.901 11.453 -11.879 1.00 74.75 326 LEU A N 1
ATOM 2481 C CA . LEU A 1 326 ? 13.811 12.289 -13.071 1.00 74.75 326 LEU A CA 1
ATOM 2482 C C . LEU A 1 326 ? 14.896 13.370 -12.988 1.00 74.75 326 LEU A C 1
ATOM 2484 O O . LEU A 1 326 ? 14.819 14.299 -12.177 1.00 74.75 326 LEU A O 1
ATOM 2488 N N . GLY A 1 327 ? 15.946 13.228 -13.785 1.00 63.47 327 GLY A N 1
ATOM 2489 C CA . GLY A 1 327 ? 16.958 14.247 -14.020 1.00 63.47 327 GLY A CA 1
ATOM 2490 C C . GLY A 1 327 ? 16.506 15.202 -15.125 1.00 63.47 327 GLY A C 1
ATOM 2491 O O . GLY A 1 327 ? 15.961 14.782 -16.143 1.00 63.47 327 GLY A O 1
ATOM 2492 N N . ARG A 1 328 ? 16.748 16.506 -14.948 1.00 56.03 328 ARG A N 1
ATOM 2493 C CA . ARG A 1 328 ? 16.788 17.442 -16.082 1.00 56.03 328 ARG A CA 1
ATOM 2494 C C . ARG A 1 328 ? 18.227 17.495 -16.572 1.00 56.03 328 ARG A C 1
ATOM 2496 O O . ARG A 1 328 ? 19.038 18.212 -15.991 1.00 56.03 328 ARG A O 1
ATOM 2503 N N . GLY A 1 329 ? 18.539 16.704 -17.592 1.00 57.09 329 GLY A N 1
ATOM 2504 C CA . GLY A 1 329 ? 19.805 16.805 -18.307 1.00 57.09 329 GLY A CA 1
ATOM 2505 C C . GLY A 1 329 ? 19.775 17.927 -19.347 1.00 57.09 329 GLY A C 1
ATOM 2506 O O . GLY A 1 329 ? 18.725 18.492 -19.653 1.00 57.09 329 GLY A O 1
ATOM 2507 N N . SER A 1 330 ? 20.934 18.226 -19.935 1.00 51.62 330 SER A N 1
ATOM 2508 C CA . SER A 1 330 ? 21.074 19.169 -21.056 1.00 51.62 330 SER A CA 1
ATOM 2509 C C . SER A 1 330 ? 20.434 18.683 -22.367 1.00 51.62 330 SER A C 1
ATOM 2511 O O . SER A 1 330 ? 20.265 19.484 -23.279 1.00 51.62 330 SER A O 1
ATOM 2513 N N . GLU A 1 331 ? 20.061 17.401 -22.460 1.00 56.03 331 GLU A N 1
ATOM 2514 C CA . GLU A 1 331 ? 19.503 16.760 -23.666 1.00 56.03 331 GLU A CA 1
ATOM 2515 C C . GLU A 1 331 ? 18.064 16.227 -23.482 1.00 56.03 331 GLU A C 1
ATOM 2517 O O . GLU A 1 331 ? 17.542 15.551 -24.365 1.00 56.03 331 GLU A O 1
ATOM 2522 N N . GLY A 1 332 ? 17.394 16.538 -22.362 1.00 58.88 332 GLY A N 1
ATOM 2523 C CA . GLY A 1 332 ? 16.013 16.114 -22.089 1.00 58.88 332 GLY A CA 1
ATOM 2524 C C . GLY A 1 332 ? 15.790 15.558 -20.679 1.00 58.88 332 GLY A C 1
ATOM 2525 O O . GLY A 1 332 ? 16.642 15.682 -19.796 1.00 58.88 332 GLY A O 1
ATOM 2526 N N . GLU A 1 333 ? 14.610 14.972 -20.461 1.00 65.75 333 GLU A N 1
ATOM 2527 C CA . GLU A 1 333 ? 14.247 14.273 -19.223 1.00 65.75 333 GLU A CA 1
ATOM 2528 C C . GLU A 1 333 ? 14.910 12.885 -19.218 1.00 65.75 333 GLU A C 1
ATOM 2530 O O . GLU A 1 333 ? 14.548 12.011 -20.004 1.00 65.75 333 GLU A O 1
ATOM 2535 N N . SER A 1 334 ? 15.936 12.701 -18.382 1.00 71.44 334 SER A N 1
ATOM 2536 C CA . SER A 1 334 ? 16.660 11.433 -18.234 1.00 71.44 334 SER A CA 1
ATOM 2537 C C . SER A 1 334 ? 16.280 10.765 -16.915 1.00 71.44 334 SER A C 1
ATOM 2539 O O . SER A 1 334 ? 16.183 11.422 -15.880 1.00 71.44 334 SER A O 1
ATOM 2541 N N . ILE A 1 335 ? 16.054 9.451 -16.929 1.00 81.50 335 ILE A N 1
ATOM 2542 C CA . ILE A 1 335 ? 15.709 8.691 -15.721 1.00 81.50 335 ILE A CA 1
ATOM 2543 C C . ILE A 1 335 ? 16.980 8.054 -15.179 1.00 81.50 335 ILE A C 1
ATOM 2545 O O . ILE A 1 335 ? 17.605 7.231 -15.843 1.00 81.50 335 ILE A O 1
ATOM 2549 N N . GLU A 1 336 ? 17.363 8.444 -13.969 1.00 86.31 336 GLU A N 1
ATOM 2550 C CA . GLU A 1 336 ? 18.536 7.919 -13.279 1.00 86.31 336 GLU A CA 1
ATOM 2551 C C . GLU A 1 336 ? 18.117 7.008 -12.128 1.00 86.31 336 GLU A C 1
ATOM 2553 O O . GLU A 1 336 ? 17.155 7.289 -11.413 1.00 86.31 336 GLU A O 1
ATOM 2558 N N . ALA A 1 337 ? 18.862 5.927 -11.916 1.00 89.88 337 ALA A N 1
ATOM 2559 C CA . ALA A 1 337 ? 18.652 5.031 -10.791 1.00 89.88 337 ALA A CA 1
ATOM 2560 C C . ALA A 1 337 ? 19.504 5.464 -9.593 1.00 89.88 337 A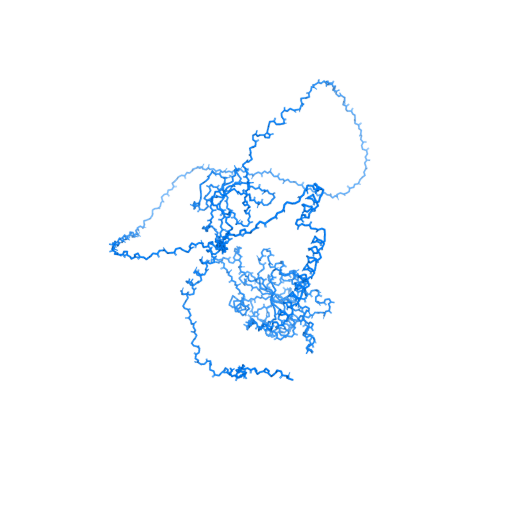LA A C 1
ATOM 2562 O O . ALA A 1 337 ? 20.722 5.639 -9.705 1.00 89.88 337 ALA A O 1
ATOM 2563 N N . ARG A 1 338 ? 18.871 5.611 -8.428 1.00 91.94 338 ARG A N 1
ATOM 2564 C CA . ARG A 1 338 ? 19.553 5.849 -7.149 1.00 91.94 338 ARG A CA 1
ATOM 2565 C C . ARG A 1 338 ? 19.372 4.654 -6.229 1.00 91.94 338 ARG A C 1
ATOM 2567 O O . ARG A 1 338 ? 18.266 4.129 -6.121 1.00 91.94 338 ARG A O 1
ATOM 2574 N N . SER A 1 339 ? 20.437 4.222 -5.563 1.00 93.88 339 SER A N 1
ATOM 2575 C CA . SER A 1 339 ? 20.351 3.147 -4.576 1.00 93.88 339 SER A CA 1
ATOM 2576 C C . SER A 1 339 ? 19.507 3.571 -3.370 1.00 93.88 339 SER A C 1
ATOM 2578 O O . SER A 1 339 ? 19.610 4.689 -2.855 1.00 93.88 339 SER A O 1
ATOM 2580 N N . PHE A 1 340 ? 18.654 2.653 -2.929 1.00 95.00 340 PHE A N 1
ATOM 2581 C CA . PHE A 1 340 ? 17.720 2.841 -1.831 1.00 95.00 340 PHE A CA 1
ATOM 2582 C C . PHE A 1 340 ? 17.792 1.639 -0.887 1.00 95.00 340 PHE A C 1
ATOM 2584 O O . PHE A 1 340 ? 17.778 0.489 -1.329 1.00 95.00 340 PHE A O 1
ATOM 2591 N N . THR A 1 341 ? 17.864 1.892 0.418 1.00 94.12 341 THR A N 1
ATOM 2592 C CA . THR A 1 341 ? 18.030 0.852 1.447 1.00 94.12 341 THR A CA 1
ATOM 2593 C C . THR A 1 341 ? 17.085 1.048 2.627 1.00 94.12 341 THR A C 1
ATOM 2595 O O . THR A 1 341 ? 16.443 2.088 2.761 1.00 94.12 341 THR A O 1
ATOM 2598 N N . GLU A 1 342 ? 17.020 0.076 3.539 1.00 91.25 342 GLU A N 1
ATOM 2599 C CA . GLU A 1 342 ? 16.203 0.183 4.754 1.00 91.25 342 GLU A CA 1
ATOM 2600 C C . GLU A 1 342 ? 16.608 1.365 5.648 1.00 91.25 342 GLU A C 1
ATOM 2602 O O . GLU A 1 342 ? 15.773 1.926 6.354 1.00 91.25 342 GLU A O 1
ATOM 2607 N N . LYS A 1 343 ? 17.877 1.790 5.585 1.00 91.75 343 LYS A N 1
ATOM 2608 C CA . LYS A 1 343 ? 18.401 2.938 6.343 1.00 91.75 343 LYS A CA 1
ATOM 2609 C C . LYS A 1 343 ? 17.780 4.255 5.903 1.00 91.75 343 LYS A C 1
ATOM 2611 O O . LYS A 1 343 ? 17.750 5.209 6.675 1.00 91.75 343 LYS A O 1
ATOM 2616 N N . ASP A 1 344 ? 17.271 4.312 4.678 1.00 91.94 344 ASP A N 1
ATOM 2617 C CA . ASP A 1 344 ? 16.617 5.504 4.159 1.00 91.94 344 ASP A CA 1
ATOM 2618 C C . ASP A 1 344 ? 15.214 5.684 4.734 1.00 91.94 344 ASP A C 1
ATOM 2620 O O . ASP A 1 344 ? 14.724 6.809 4.762 1.00 91.94 344 ASP A O 1
ATOM 2624 N N . LEU A 1 345 ? 14.609 4.622 5.275 1.00 91.12 345 LEU A N 1
ATOM 2625 C CA . LEU A 1 345 ? 13.322 4.689 5.972 1.00 91.12 345 LEU A CA 1
ATOM 2626 C C . LEU A 1 345 ? 13.423 5.400 7.332 1.00 91.12 345 LEU A C 1
ATOM 2628 O O . LEU A 1 345 ? 12.406 5.806 7.888 1.00 91.12 345 LEU A O 1
ATOM 2632 N N . VAL A 1 346 ? 14.635 5.545 7.875 1.00 91.56 346 VAL A N 1
ATOM 2633 C CA . VAL A 1 346 ? 14.880 6.207 9.159 1.00 91.56 346 VAL A CA 1
ATOM 2634 C C . VAL A 1 346 ? 14.757 7.723 9.000 1.00 91.56 346 VAL A C 1
ATOM 2636 O O . VAL A 1 346 ? 15.248 8.310 8.036 1.00 91.56 346 VAL A O 1
ATOM 2639 N N . GLY A 1 347 ? 14.134 8.363 9.986 1.00 91.00 347 GLY A N 1
ATOM 2640 C CA . GLY A 1 347 ? 14.026 9.814 10.114 1.00 91.00 347 GLY A CA 1
ATOM 2641 C C . GLY A 1 347 ? 12.600 10.342 10.014 1.00 91.00 347 GLY A C 1
ATOM 2642 O O . GLY A 1 347 ? 12.310 11.366 10.617 1.00 91.00 347 GLY A O 1
ATOM 2643 N N . ALA A 1 348 ? 11.689 9.648 9.334 1.00 93.31 348 ALA A N 1
ATOM 2644 C CA . ALA A 1 348 ? 10.294 10.066 9.199 1.00 93.31 348 ALA A CA 1
ATOM 2645 C C . ALA A 1 348 ? 9.357 8.857 9.142 1.00 93.31 348 ALA A C 1
ATOM 2647 O O . ALA A 1 348 ? 9.786 7.733 8.885 1.00 93.31 348 ALA A O 1
ATOM 2648 N N . TRP A 1 349 ? 8.066 9.090 9.376 1.00 95.75 349 TRP A N 1
ATOM 2649 C CA . TRP A 1 349 ? 7.069 8.032 9.250 1.00 95.75 349 TRP A CA 1
ATOM 2650 C C . TRP A 1 349 ? 6.999 7.560 7.803 1.00 95.75 349 TRP A C 1
ATOM 2652 O O . TRP A 1 349 ? 7.075 8.364 6.874 1.00 95.75 349 TRP A O 1
ATOM 2662 N N . THR A 1 350 ? 6.848 6.256 7.602 1.00 96.31 350 THR A N 1
ATOM 2663 C CA . THR A 1 350 ? 6.840 5.687 6.254 1.00 96.31 350 THR A CA 1
ATOM 2664 C C . THR A 1 350 ? 5.697 4.694 6.095 1.00 96.31 350 THR A C 1
ATOM 2666 O O . THR A 1 350 ? 5.514 3.815 6.934 1.00 96.31 350 THR A O 1
ATOM 2669 N N . LEU A 1 351 ? 4.924 4.847 5.018 1.00 96.19 351 LEU A N 1
ATOM 2670 C CA . LEU A 1 351 ? 3.894 3.900 4.596 1.00 96.19 351 LEU A CA 1
ATOM 2671 C C . LEU A 1 351 ? 4.415 3.123 3.391 1.00 96.19 351 LEU A C 1
ATOM 2673 O O . LEU A 1 351 ? 4.675 3.709 2.344 1.00 96.19 351 LEU A O 1
ATOM 2677 N N . LEU A 1 352 ? 4.574 1.812 3.552 1.00 96.06 352 LEU A N 1
ATOM 2678 C CA . LEU A 1 352 ? 5.049 0.908 2.506 1.00 96.06 352 LEU A CA 1
ATOM 2679 C C . LEU A 1 352 ? 3.877 0.119 1.928 1.00 96.06 352 LEU A C 1
ATOM 2681 O O . LEU A 1 352 ? 3.102 -0.472 2.682 1.00 96.06 352 LEU A O 1
ATOM 2685 N N . TYR A 1 353 ? 3.801 0.044 0.605 1.00 96.56 353 TYR A N 1
ATOM 2686 C CA . TYR A 1 353 ? 2.895 -0.845 -0.116 1.00 96.56 353 TYR A CA 1
ATOM 2687 C C . TYR A 1 353 ? 3.659 -1.682 -1.133 1.00 96.56 353 TYR A C 1
ATOM 2689 O O . TYR A 1 353 ? 4.536 -1.175 -1.830 1.00 96.56 353 TYR A O 1
ATOM 2697 N N . PHE A 1 354 ? 3.304 -2.961 -1.215 1.00 95.94 354 PHE A N 1
ATOM 2698 C CA . PHE A 1 354 ? 3.854 -3.904 -2.180 1.00 95.94 354 PHE A CA 1
ATOM 2699 C C . PHE A 1 354 ? 2.790 -4.196 -3.233 1.00 95.94 354 PHE A C 1
ATOM 2701 O O . PHE A 1 354 ? 1.691 -4.625 -2.885 1.00 95.94 354 PHE A O 1
ATOM 2708 N N . GLY A 1 355 ? 3.106 -3.964 -4.502 1.00 94.75 355 GLY A N 1
ATOM 2709 C CA . GLY A 1 355 ? 2.170 -4.162 -5.606 1.00 94.75 355 GLY A CA 1
ATOM 2710 C C . GLY A 1 355 ? 2.887 -4.263 -6.943 1.00 94.75 355 GLY A C 1
ATOM 2711 O O . GLY A 1 355 ? 4.086 -4.487 -6.983 1.00 94.75 355 GLY A O 1
ATOM 2712 N N . PHE A 1 356 ? 2.173 -4.114 -8.049 1.00 94.12 356 PHE A N 1
ATOM 2713 C CA . PHE A 1 356 ? 2.756 -4.074 -9.393 1.00 94.12 356 PHE A CA 1
ATOM 2714 C C . PHE A 1 356 ? 1.928 -3.146 -10.283 1.00 94.12 356 PHE A C 1
ATOM 2716 O O . PHE A 1 356 ? 0.741 -2.941 -10.005 1.00 94.12 356 PHE A O 1
ATOM 2723 N N . THR A 1 357 ? 2.545 -2.554 -11.308 1.00 93.38 357 THR A N 1
ATOM 2724 C CA . THR A 1 357 ? 1.902 -1.479 -12.091 1.00 93.38 357 THR A CA 1
ATOM 2725 C C . THR A 1 357 ? 0.768 -1.986 -12.988 1.00 93.38 357 THR A C 1
ATOM 2727 O O . THR A 1 357 ? -0.223 -1.291 -13.181 1.00 93.38 357 THR A O 1
ATOM 2730 N N . ASN A 1 358 ? 0.843 -3.236 -13.450 1.00 91.25 358 ASN A N 1
ATOM 2731 C CA . ASN A 1 358 ? -0.183 -3.889 -14.274 1.00 91.25 358 ASN A CA 1
ATOM 2732 C C . ASN A 1 358 ? -1.363 -4.485 -13.474 1.00 91.25 358 ASN A C 1
ATOM 2734 O O . ASN A 1 358 ? -2.084 -5.344 -13.982 1.00 91.25 358 ASN A O 1
ATOM 2738 N N . CYS A 1 359 ? -1.554 -4.110 -12.208 1.00 90.31 359 CYS A N 1
ATOM 2739 C CA . CYS A 1 359 ? -2.650 -4.648 -11.403 1.00 90.31 359 CYS A CA 1
ATOM 2740 C C . CYS A 1 359 ? -3.985 -4.005 -11.816 1.00 90.31 359 CYS A C 1
ATOM 2742 O O . CYS A 1 359 ? -4.072 -2.778 -11.800 1.00 90.31 359 CYS A O 1
ATOM 2744 N N . PRO A 1 360 ? -5.028 -4.793 -12.148 1.00 85.88 360 PRO A N 1
ATOM 2745 C CA . PRO A 1 360 ? -6.237 -4.264 -12.778 1.00 85.88 360 PRO A C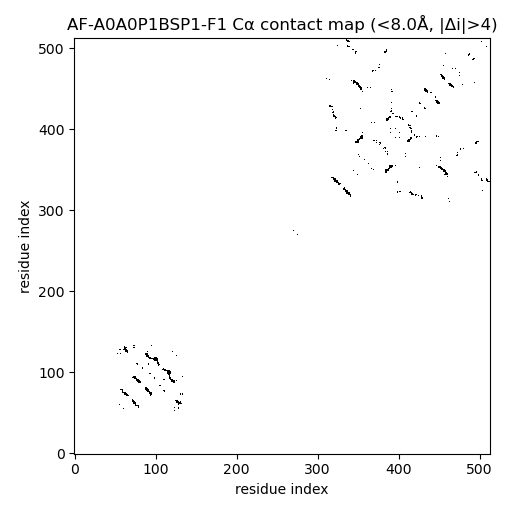A 1
ATOM 2746 C C . PRO A 1 360 ? -7.036 -3.319 -11.874 1.00 85.88 360 PRO A C 1
ATOM 2748 O O . PRO A 1 360 ? -7.485 -2.283 -12.349 1.00 85.88 360 PRO A O 1
ATOM 2751 N N . ASP A 1 361 ? -7.185 -3.651 -10.581 1.00 85.62 361 ASP A N 1
ATOM 2752 C CA . ASP A 1 361 ? -8.118 -2.930 -9.696 1.00 85.62 361 ASP A CA 1
ATOM 2753 C C . ASP A 1 361 ? -7.577 -2.668 -8.278 1.00 85.62 361 ASP A C 1
ATOM 2755 O O . ASP A 1 361 ? -7.786 -1.596 -7.715 1.00 85.62 361 ASP A O 1
ATOM 2759 N N . ILE A 1 362 ? -6.868 -3.630 -7.671 1.00 92.38 362 ILE A N 1
ATOM 2760 C CA . ILE A 1 362 ? -6.541 -3.567 -6.235 1.00 92.38 362 ILE A CA 1
ATOM 2761 C C . ILE A 1 362 ? -5.429 -2.560 -5.929 1.00 92.38 362 ILE A C 1
ATOM 2763 O O . ILE A 1 362 ? -5.540 -1.802 -4.969 1.00 92.38 362 ILE A O 1
ATOM 2767 N N . CYS A 1 363 ? -4.349 -2.533 -6.718 1.00 93.88 363 CYS A N 1
ATOM 2768 C CA . CYS A 1 363 ? -3.254 -1.593 -6.459 1.00 93.88 363 CYS A CA 1
ATOM 2769 C C . CYS A 1 363 ? -3.677 -0.130 -6.613 1.00 93.88 363 CYS A C 1
ATOM 2771 O O . CYS A 1 363 ? -3.332 0.639 -5.718 1.00 93.88 363 CYS A O 1
ATOM 2773 N N . PRO A 1 364 ? -4.409 0.274 -7.669 1.00 94.75 364 PRO A N 1
ATOM 2774 C CA . PRO A 1 364 ? -4.888 1.649 -7.770 1.00 94.75 364 PRO A CA 1
ATOM 2775 C C . PRO A 1 364 ? -5.795 2.053 -6.597 1.00 94.75 364 PRO A C 1
ATOM 2777 O O . PRO A 1 364 ? -5.574 3.101 -5.995 1.00 94.75 364 PRO A O 1
ATOM 2780 N N . GLU A 1 365 ? -6.743 1.189 -6.204 1.00 94.50 365 GLU A N 1
ATOM 2781 C CA . GLU A 1 365 ? -7.657 1.435 -5.072 1.00 94.50 365 GLU A CA 1
ATOM 2782 C C . GLU A 1 365 ? -6.886 1.675 -3.759 1.00 94.50 365 GLU A C 1
ATOM 2784 O O . GLU A 1 365 ? -7.164 2.613 -3.004 1.00 94.50 365 GLU A O 1
ATOM 2789 N N . GLU A 1 366 ? -5.880 0.843 -3.491 1.00 95.38 366 GLU A N 1
ATOM 2790 C CA . GLU A 1 366 ? -5.060 0.948 -2.289 1.00 95.38 366 GLU A CA 1
ATOM 2791 C C . GLU A 1 366 ? -4.127 2.180 -2.334 1.00 95.38 366 GLU A C 1
ATOM 2793 O O . GLU A 1 366 ? -3.997 2.897 -1.337 1.00 95.38 366 GLU A O 1
ATOM 2798 N N . LEU A 1 367 ? -3.523 2.510 -3.477 1.00 95.56 367 LEU A N 1
ATOM 2799 C CA . LEU A 1 367 ? -2.666 3.695 -3.598 1.00 95.56 367 LEU A CA 1
ATOM 2800 C C . LEU A 1 367 ? -3.441 5.011 -3.448 1.00 95.56 367 LEU A C 1
ATOM 2802 O O . LEU A 1 367 ? -2.959 5.914 -2.759 1.00 95.56 367 LEU A O 1
ATOM 2806 N N . ASP A 1 368 ? -4.659 5.097 -3.983 1.00 95.19 368 ASP A N 1
ATOM 2807 C CA . ASP A 1 368 ? -5.558 6.238 -3.762 1.00 95.19 368 ASP A CA 1
ATOM 2808 C C . ASP A 1 368 ? -5.920 6.394 -2.282 1.00 95.19 368 ASP A C 1
ATOM 2810 O O . ASP A 1 368 ? -5.929 7.500 -1.730 1.00 95.19 368 ASP A O 1
ATOM 2814 N N . LYS A 1 369 ? -6.208 5.275 -1.608 1.00 95.19 369 LYS A N 1
ATOM 2815 C CA . LYS A 1 369 ? -6.481 5.260 -0.167 1.00 95.19 369 LYS A CA 1
ATOM 2816 C C . LYS A 1 369 ? -5.272 5.757 0.626 1.00 95.19 369 LYS A C 1
ATOM 2818 O O . LYS A 1 369 ? -5.437 6.569 1.535 1.00 95.19 369 LYS A O 1
ATOM 2823 N N . MET A 1 370 ? -4.064 5.319 0.266 1.00 95.75 370 MET A N 1
ATOM 2824 C CA . MET A 1 370 ? -2.825 5.789 0.887 1.00 95.75 370 MET A CA 1
ATOM 2825 C C . MET A 1 370 ? -2.608 7.291 0.665 1.00 95.75 370 MET A C 1
ATOM 2827 O O . MET A 1 370 ? -2.282 7.991 1.624 1.00 95.75 370 MET A O 1
ATOM 2831 N N . GLY A 1 371 ? -2.811 7.794 -0.557 1.00 95.88 371 GLY A N 1
ATOM 2832 C CA . GLY A 1 371 ? -2.695 9.220 -0.877 1.00 95.88 371 GLY A CA 1
ATOM 2833 C C . GLY A 1 371 ? -3.607 10.080 -0.001 1.00 95.88 371 GLY A C 1
ATOM 2834 O O . GLY A 1 371 ? -3.133 10.995 0.670 1.00 95.88 371 GLY A O 1
ATOM 2835 N N . LYS A 1 372 ? -4.885 9.696 0.118 1.00 96.12 372 LYS A N 1
ATOM 2836 C CA . LYS A 1 372 ? -5.864 10.382 0.983 1.00 96.12 372 LYS A CA 1
ATOM 2837 C C . LYS A 1 372 ? -5.438 10.421 2.450 1.00 96.12 372 LYS A C 1
ATOM 2839 O O . LYS A 1 372 ? -5.575 11.455 3.097 1.00 96.12 372 LYS A O 1
ATOM 2844 N N . VAL A 1 373 ? -4.918 9.311 2.981 1.00 96.00 373 VAL A N 1
ATOM 2845 C CA . VAL A 1 373 ? -4.417 9.254 4.366 1.00 96.00 373 VAL A CA 1
ATOM 2846 C C . VAL A 1 373 ? -3.244 10.217 4.557 1.00 96.00 373 VAL A C 1
ATOM 2848 O O . VAL A 1 373 ? -3.193 10.920 5.566 1.00 96.00 373 VAL A O 1
ATOM 2851 N N . VAL A 1 374 ? -2.313 10.273 3.599 1.00 96.00 374 VAL A N 1
ATOM 2852 C CA . VAL A 1 374 ? -1.167 11.192 3.656 1.00 96.00 374 VAL A CA 1
ATOM 2853 C C . VAL A 1 374 ? -1.636 12.647 3.640 1.00 96.00 374 VAL A C 1
ATOM 2855 O O . VAL A 1 374 ? -1.224 13.404 4.514 1.00 96.00 374 VAL A O 1
ATOM 2858 N N . ASP A 1 375 ? -2.549 13.022 2.742 1.00 95.81 375 ASP A N 1
ATOM 2859 C CA . ASP A 1 375 ? -3.087 14.389 2.656 1.00 95.81 375 ASP A CA 1
ATOM 2860 C C . ASP A 1 375 ? -3.821 14.823 3.938 1.00 95.81 375 ASP A C 1
ATOM 2862 O O . ASP A 1 375 ? -3.681 15.959 4.410 1.00 95.81 375 ASP A O 1
ATOM 2866 N N . GLN A 1 376 ? -4.593 13.911 4.541 1.00 95.31 376 GLN A N 1
ATOM 2867 C CA . GLN A 1 376 ? -5.299 14.167 5.799 1.00 95.31 376 GLN A CA 1
ATOM 2868 C C . GLN A 1 376 ? -4.324 14.411 6.960 1.00 95.31 376 GLN A C 1
ATOM 2870 O O . GLN A 1 376 ? -4.498 15.365 7.721 1.00 95.31 376 GLN A O 1
ATOM 2875 N N . ILE A 1 377 ? -3.268 13.599 7.075 1.00 94.94 377 ILE A N 1
ATOM 2876 C CA . ILE A 1 377 ? -2.231 13.785 8.101 1.00 94.94 377 ILE A CA 1
ATOM 2877 C C . ILE A 1 377 ? -1.432 15.069 7.846 1.00 94.94 377 ILE A C 1
ATOM 2879 O O . ILE A 1 377 ? -1.179 15.838 8.781 1.00 94.94 377 ILE A O 1
ATOM 2883 N N . ASP A 1 378 ? -1.077 15.335 6.590 1.00 94.12 378 ASP A N 1
ATOM 2884 C CA . ASP A 1 378 ? -0.328 16.523 6.184 1.00 94.12 378 ASP A CA 1
ATOM 2885 C C . ASP A 1 378 ? -1.073 17.817 6.524 1.00 94.12 378 ASP A C 1
ATOM 2887 O O . ASP A 1 378 ? -0.453 18.795 6.943 1.00 94.12 378 ASP A O 1
ATOM 2891 N N . SER A 1 379 ? -2.404 17.809 6.428 1.00 94.25 379 SER A N 1
ATOM 2892 C CA . SER A 1 379 ? -3.249 18.953 6.788 1.00 94.25 379 SER A CA 1
ATOM 2893 C C . SER A 1 379 ? -3.107 19.369 8.260 1.00 94.25 379 SER A C 1
ATOM 2895 O O . SER A 1 379 ? -3.347 20.530 8.594 1.00 94.25 379 SER A O 1
ATOM 2897 N N . LYS A 1 380 ? -2.703 18.449 9.149 1.00 93.06 380 LYS A N 1
ATOM 2898 C CA . LYS A 1 380 ? -2.564 18.702 10.592 1.00 93.06 380 LYS A CA 1
ATOM 2899 C C . LYS A 1 380 ? -1.114 18.815 11.059 1.00 93.06 380 LYS A C 1
ATOM 2901 O O . LYS A 1 380 ? -0.815 19.658 11.903 1.00 93.06 380 LYS A O 1
ATOM 2906 N N . TYR A 1 381 ? -0.226 17.970 10.545 1.00 91.81 381 TYR A N 1
ATOM 2907 C CA . TYR A 1 381 ? 1.157 17.854 11.022 1.00 91.81 381 TYR A CA 1
ATOM 2908 C C . TYR A 1 381 ? 2.199 18.342 10.005 1.00 91.81 381 TYR A C 1
ATOM 2910 O O . TYR A 1 381 ? 3.382 18.439 10.337 1.00 91.81 381 TYR A O 1
ATOM 2918 N N . GLY A 1 382 ? 1.778 18.671 8.782 1.00 92.31 382 GLY A N 1
ATOM 2919 C CA . GLY A 1 382 ? 2.671 18.908 7.654 1.00 92.31 382 GLY A CA 1
ATOM 2920 C C . GLY A 1 382 ? 3.260 17.610 7.098 1.00 92.31 382 GLY A C 1
ATOM 2921 O O . GLY A 1 382 ? 2.881 16.513 7.494 1.00 92.31 382 GLY A O 1
ATOM 2922 N N . ALA A 1 383 ? 4.219 17.743 6.182 1.00 92.94 383 ALA A N 1
ATOM 2923 C CA . ALA A 1 383 ? 4.830 16.623 5.471 1.00 92.94 383 ALA A CA 1
ATOM 2924 C C . ALA A 1 383 ? 5.684 15.729 6.389 1.00 92.94 383 ALA A C 1
ATOM 2926 O O . ALA A 1 383 ? 6.898 15.924 6.475 1.00 92.94 383 ALA A O 1
ATOM 2927 N N . ILE A 1 384 ? 5.064 14.750 7.054 1.00 94.56 384 ILE A N 1
ATOM 2928 C CA . ILE A 1 384 ? 5.727 13.842 8.014 1.00 94.56 384 ILE A CA 1
ATOM 2929 C C . ILE A 1 384 ? 5.698 12.364 7.601 1.00 94.56 384 ILE A C 1
ATOM 2931 O O . ILE A 1 384 ? 6.445 11.570 8.173 1.00 94.56 384 ILE A O 1
ATOM 2935 N N . ILE A 1 385 ? 4.876 11.998 6.606 1.00 95.50 385 ILE A N 1
ATOM 2936 C CA . ILE A 1 385 ? 4.790 10.634 6.061 1.00 95.50 385 ILE A CA 1
ATOM 2937 C C . ILE A 1 385 ? 5.400 10.560 4.654 1.00 95.50 385 ILE A C 1
ATOM 2939 O O . ILE A 1 385 ? 5.058 11.353 3.771 1.00 95.50 385 ILE A O 1
ATOM 2943 N N . ASN A 1 386 ? 6.264 9.565 4.441 1.00 95.56 386 ASN A N 1
ATOM 2944 C CA . ASN A 1 386 ? 6.747 9.129 3.133 1.00 95.56 386 ASN A CA 1
ATOM 2945 C C . ASN A 1 386 ? 5.884 7.960 2.613 1.00 95.56 386 ASN A C 1
ATOM 2947 O O . ASN A 1 386 ? 5.965 6.866 3.175 1.00 95.56 386 ASN A O 1
ATOM 2951 N N . PRO A 1 387 ? 5.070 8.143 1.558 1.00 96.62 387 PRO A N 1
ATOM 2952 C CA . PRO A 1 387 ? 4.419 7.028 0.874 1.00 96.62 387 PRO A CA 1
ATOM 2953 C C . PRO A 1 387 ? 5.390 6.356 -0.107 1.00 96.62 387 PRO A C 1
ATOM 2955 O O . PRO A 1 387 ? 5.960 7.015 -0.981 1.00 96.62 387 PRO A O 1
ATOM 2958 N N . ILE A 1 388 ? 5.590 5.047 0.035 1.00 96.62 388 ILE A N 1
ATOM 2959 C CA . ILE A 1 388 ? 6.529 4.258 -0.768 1.00 96.62 388 ILE A CA 1
ATOM 2960 C C . ILE A 1 388 ? 5.814 3.050 -1.376 1.00 96.62 388 ILE A C 1
ATOM 2962 O O . ILE A 1 388 ? 5.231 2.225 -0.673 1.00 96.62 388 ILE A O 1
ATOM 2966 N N . PHE A 1 389 ? 5.933 2.925 -2.692 1.00 96.88 389 PHE A N 1
ATOM 2967 C CA . PHE A 1 389 ? 5.497 1.785 -3.485 1.00 96.88 389 PHE A CA 1
ATOM 2968 C C . PHE A 1 389 ? 6.704 0.905 -3.821 1.00 96.88 389 PHE A C 1
ATOM 2970 O O . PHE A 1 389 ? 7.704 1.405 -4.327 1.00 96.88 389 PHE A O 1
ATOM 2977 N N . ILE A 1 390 ? 6.621 -0.398 -3.568 1.00 96.50 390 ILE A N 1
ATOM 2978 C CA . ILE A 1 390 ? 7.637 -1.386 -3.949 1.00 96.50 390 ILE A CA 1
ATOM 2979 C C . ILE A 1 390 ? 7.008 -2.353 -4.948 1.00 96.50 390 ILE A C 1
ATOM 2981 O O . ILE A 1 390 ? 6.002 -2.990 -4.629 1.00 96.50 390 ILE A O 1
ATOM 2985 N N . THR A 1 391 ? 7.607 -2.495 -6.135 1.00 95.69 391 THR A N 1
ATOM 2986 C CA . THR A 1 391 ? 7.117 -3.482 -7.103 1.00 95.69 391 THR A CA 1
ATOM 2987 C C . THR A 1 391 ? 7.418 -4.919 -6.662 1.00 95.69 391 THR A C 1
ATOM 2989 O O . THR A 1 391 ? 8.494 -5.217 -6.141 1.00 95.69 391 THR A O 1
ATOM 2992 N N . CYS A 1 392 ? 6.469 -5.819 -6.902 1.00 93.38 392 CYS A N 1
ATOM 2993 C CA . CYS A 1 392 ? 6.602 -7.269 -6.822 1.00 93.38 392 CYS A CA 1
ATOM 2994 C C . CYS A 1 392 ? 6.870 -7.918 -8.193 1.00 93.38 392 CYS A C 1
ATOM 2996 O O . CYS A 1 392 ? 7.114 -9.123 -8.241 1.00 93.38 392 CYS A O 1
ATOM 2998 N N . ASP A 1 393 ? 6.840 -7.152 -9.289 1.00 92.50 393 ASP A N 1
ATOM 2999 C CA . ASP A 1 393 ? 7.008 -7.633 -10.664 1.00 92.50 393 ASP A CA 1
ATOM 3000 C C . ASP A 1 393 ? 8.092 -6.859 -11.443 1.00 92.50 393 ASP A C 1
ATOM 3002 O O . ASP A 1 393 ? 7.804 -6.156 -12.417 1.00 92.50 393 ASP A O 1
ATOM 3006 N N . PRO A 1 394 ? 9.375 -7.002 -11.061 1.00 91.75 394 PRO A N 1
ATOM 3007 C CA . PRO A 1 394 ? 10.466 -6.249 -11.680 1.00 91.75 394 PRO A CA 1
ATOM 3008 C C . PRO A 1 394 ? 10.713 -6.589 -13.159 1.00 91.75 394 PRO A C 1
ATOM 3010 O O . PRO A 1 394 ? 11.496 -5.907 -13.813 1.00 91.75 394 PRO A O 1
ATOM 3013 N N . ALA A 1 395 ? 10.092 -7.647 -13.694 1.00 89.31 395 ALA A N 1
ATOM 3014 C CA . ALA A 1 395 ? 10.223 -8.024 -15.100 1.00 89.31 395 ALA A CA 1
ATOM 3015 C C . ALA A 1 395 ? 9.478 -7.062 -16.042 1.00 89.31 395 ALA A C 1
ATOM 3017 O O . ALA A 1 395 ? 9.957 -6.805 -17.145 1.00 89.31 395 ALA A O 1
ATOM 3018 N N . ARG A 1 396 ? 8.329 -6.529 -15.606 1.00 89.31 396 ARG A N 1
ATOM 3019 C CA . ARG A 1 396 ? 7.510 -5.567 -16.367 1.00 89.31 396 ARG A CA 1
ATOM 3020 C C . ARG A 1 396 ? 7.634 -4.148 -15.813 1.00 89.31 396 ARG A C 1
ATOM 3022 O O . ARG A 1 396 ? 7.683 -3.182 -16.577 1.00 89.31 396 ARG A O 1
ATOM 3029 N N . ASP A 1 397 ? 7.783 -4.025 -14.496 1.00 93.38 397 ASP A N 1
ATOM 3030 C CA . ASP A 1 397 ? 7.862 -2.747 -13.791 1.00 93.38 397 ASP A CA 1
ATOM 3031 C C . ASP A 1 397 ? 9.274 -2.141 -13.883 1.00 93.38 397 ASP A C 1
ATOM 3033 O O . ASP A 1 397 ? 10.079 -2.163 -12.942 1.00 93.38 397 ASP A O 1
ATOM 3037 N N . THR A 1 398 ? 9.579 -1.568 -15.051 1.00 91.12 398 THR A N 1
ATOM 3038 C CA . THR A 1 398 ? 10.810 -0.793 -15.272 1.00 91.12 398 THR A CA 1
ATOM 3039 C C . THR A 1 398 ? 10.853 0.453 -14.381 1.00 91.12 398 THR A C 1
ATOM 3041 O O . THR A 1 398 ? 9.825 0.926 -13.889 1.00 91.12 398 THR A O 1
ATOM 3044 N N . LEU A 1 399 ? 12.041 1.041 -14.201 1.00 90.25 399 LEU A N 1
ATOM 3045 C CA . LEU A 1 399 ? 12.204 2.305 -13.467 1.00 90.25 399 LEU A CA 1
ATOM 3046 C C . LEU A 1 399 ? 11.283 3.412 -13.989 1.00 90.25 399 LEU A C 1
ATOM 3048 O O . LEU A 1 399 ? 10.673 4.130 -13.198 1.00 90.25 399 LEU A O 1
ATOM 3052 N N . ALA A 1 400 ? 11.175 3.529 -15.313 1.00 88.75 400 ALA A N 1
ATOM 3053 C CA . ALA A 1 400 ? 10.340 4.529 -15.959 1.00 88.75 400 ALA A CA 1
ATOM 3054 C C . ALA A 1 400 ? 8.855 4.268 -15.710 1.00 88.75 400 ALA A C 1
ATOM 3056 O O . ALA A 1 400 ? 8.171 5.143 -15.186 1.00 88.75 400 ALA A O 1
ATOM 3057 N N . ALA A 1 401 ? 8.390 3.046 -15.992 1.00 91.44 401 ALA A N 1
ATOM 3058 C CA . ALA A 1 401 ? 6.997 2.659 -15.783 1.00 91.44 401 ALA A CA 1
ATOM 3059 C C . ALA A 1 401 ? 6.572 2.852 -14.321 1.00 91.44 401 ALA A C 1
ATOM 3061 O O . ALA A 1 401 ? 5.543 3.462 -14.045 1.00 91.44 401 ALA A O 1
ATOM 3062 N N . THR A 1 402 ? 7.419 2.421 -13.384 1.00 93.31 402 THR A N 1
ATOM 3063 C CA . THR A 1 402 ? 7.177 2.573 -11.946 1.00 93.31 402 THR A CA 1
ATOM 3064 C C . THR A 1 402 ? 7.086 4.047 -11.549 1.00 93.31 402 THR A C 1
ATOM 3066 O O . THR A 1 402 ? 6.203 4.418 -10.782 1.00 93.31 402 THR A O 1
ATOM 3069 N N . SER A 1 403 ? 7.977 4.904 -12.066 1.00 90.50 403 SER A N 1
ATOM 3070 C CA . SER A 1 403 ? 7.979 6.339 -11.758 1.00 90.50 403 SER A CA 1
ATOM 3071 C C . SER A 1 403 ? 6.742 7.054 -12.295 1.00 90.50 403 SER A C 1
ATOM 3073 O O . SER A 1 403 ? 6.142 7.848 -11.570 1.00 90.50 403 SER A O 1
ATOM 3075 N N . THR A 1 404 ? 6.353 6.753 -13.536 1.00 91.69 404 THR A N 1
ATOM 3076 C CA . THR A 1 404 ? 5.142 7.294 -14.158 1.00 91.69 404 THR A CA 1
ATOM 3077 C C . THR A 1 404 ? 3.906 6.859 -13.381 1.00 91.69 404 THR A C 1
ATOM 3079 O O . THR A 1 404 ? 3.130 7.713 -12.966 1.00 91.69 404 THR A O 1
ATOM 3082 N N . TYR A 1 405 ? 3.784 5.568 -13.074 1.00 94.31 405 TYR A N 1
ATOM 3083 C CA . TYR A 1 405 ? 2.644 5.020 -12.345 1.00 94.31 405 TYR A CA 1
ATOM 3084 C C . TYR A 1 405 ? 2.445 5.689 -10.976 1.00 94.31 405 TYR A C 1
ATOM 3086 O O . TYR A 1 405 ? 1.377 6.219 -10.691 1.00 94.31 405 TYR A O 1
ATOM 3094 N N . VAL A 1 406 ? 3.486 5.770 -10.136 1.00 94.38 406 VAL A N 1
ATOM 3095 C CA . VAL A 1 406 ? 3.346 6.382 -8.795 1.00 94.38 406 VAL A CA 1
ATOM 3096 C C . VAL A 1 406 ? 3.076 7.890 -8.835 1.00 94.38 406 VAL A C 1
ATOM 3098 O O . VAL A 1 406 ? 2.581 8.448 -7.855 1.00 94.38 406 VAL A O 1
ATOM 3101 N N . SER A 1 407 ? 3.415 8.561 -9.942 1.00 91.69 407 SER A N 1
ATOM 3102 C CA . SER A 1 407 ? 3.200 10.003 -10.097 1.00 91.69 407 SER A CA 1
ATOM 3103 C C . SER A 1 407 ? 1.726 10.384 -10.259 1.00 91.69 407 SER A C 1
ATOM 3105 O O . SER A 1 407 ? 1.373 11.520 -9.948 1.00 91.69 407 SER A O 1
ATOM 3107 N N . GLU A 1 408 ? 0.875 9.438 -10.669 1.00 93.62 408 GLU A N 1
ATOM 3108 C CA . GLU A 1 408 ? -0.569 9.644 -10.835 1.00 93.62 408 GLU A CA 1
ATOM 3109 C C . GLU A 1 408 ? -1.314 9.710 -9.493 1.00 93.62 408 GLU A C 1
ATOM 3111 O O . GLU A 1 408 ? -2.324 10.400 -9.387 1.00 93.62 408 GLU A O 1
ATOM 3116 N N . PHE A 1 409 ? -0.793 9.048 -8.452 1.00 94.56 409 PHE A N 1
ATOM 3117 C CA . PHE A 1 409 ? -1.480 8.912 -7.163 1.00 94.56 409 PHE A CA 1
ATOM 3118 C C . PHE A 1 409 ? -1.147 10.035 -6.177 1.00 94.56 409 PHE A C 1
ATOM 3120 O O . PHE A 1 409 ? -2.039 10.657 -5.608 1.00 94.56 409 PHE A O 1
ATOM 3127 N N . HIS A 1 410 ? 0.142 10.293 -5.920 1.00 94.62 410 HIS A N 1
ATOM 3128 C CA . HIS A 1 410 ? 0.543 11.326 -4.961 1.00 94.62 410 HIS A CA 1
ATOM 3129 C C . HIS A 1 410 ? 1.951 11.875 -5.260 1.00 94.62 410 HIS A C 1
ATOM 3131 O O . HIS A 1 410 ? 2.897 11.101 -5.426 1.00 94.62 410 HIS A O 1
ATOM 3137 N N . PRO A 1 411 ? 2.176 13.206 -5.238 1.00 91.56 411 PRO A N 1
ATOM 3138 C CA . PRO A 1 411 ? 3.444 13.817 -5.666 1.00 91.56 411 PRO A CA 1
ATOM 3139 C C . PRO A 1 411 ? 4.659 13.411 -4.814 1.00 91.56 411 PRO A C 1
ATOM 3141 O O . PRO A 1 411 ? 5.794 13.376 -5.308 1.00 91.56 411 PRO A O 1
ATOM 3144 N N . ARG A 1 412 ? 4.440 13.080 -3.533 1.00 92.06 412 ARG A N 1
ATOM 3145 C CA . ARG A 1 412 ? 5.487 12.588 -2.616 1.00 92.06 412 ARG A CA 1
ATOM 3146 C C . ARG A 1 412 ? 5.737 11.085 -2.726 1.00 92.06 412 ARG A C 1
ATOM 3148 O O . ARG A 1 412 ? 6.681 10.602 -2.114 1.00 92.06 412 ARG A O 1
ATOM 3155 N N . MET A 1 413 ? 4.913 10.358 -3.479 1.00 94.12 413 MET A N 1
ATOM 3156 C CA . MET A 1 413 ? 5.079 8.920 -3.613 1.00 94.12 413 MET A CA 1
ATOM 3157 C C . MET A 1 413 ? 6.390 8.596 -4.319 1.00 94.12 413 MET A C 1
ATOM 3159 O O . MET A 1 413 ? 6.810 9.275 -5.269 1.00 94.12 413 MET A O 1
ATOM 3163 N N . VAL A 1 414 ? 7.056 7.577 -3.789 1.00 93.50 414 VAL A N 1
ATOM 3164 C CA . VAL A 1 414 ? 8.308 7.047 -4.309 1.00 93.50 414 VAL A CA 1
ATOM 3165 C C . VAL A 1 414 ? 8.073 5.609 -4.725 1.00 93.50 414 VAL A C 1
ATOM 3167 O O . VAL A 1 414 ? 7.652 4.792 -3.913 1.00 93.50 414 VAL A O 1
ATOM 3170 N N . GLY A 1 415 ? 8.349 5.306 -5.987 1.00 95.12 415 GLY A N 1
ATOM 3171 C CA . GLY A 1 415 ? 8.333 3.944 -6.499 1.00 95.12 415 GLY A CA 1
ATOM 3172 C C . GLY A 1 415 ? 9.721 3.325 -6.413 1.00 95.12 415 GLY A C 1
ATOM 3173 O O . GLY A 1 415 ? 10.699 3.972 -6.771 1.00 95.12 415 GLY A O 1
ATOM 3174 N N . LEU A 1 416 ? 9.816 2.090 -5.940 1.00 95.81 416 LEU A N 1
ATOM 3175 C CA . LEU A 1 416 ? 11.054 1.331 -5.829 1.00 95.81 416 LEU A CA 1
ATOM 3176 C C . LEU A 1 416 ? 10.945 0.058 -6.661 1.00 95.81 416 LEU A C 1
ATOM 3178 O O . LEU A 1 416 ? 9.949 -0.660 -6.583 1.00 95.81 416 LEU A O 1
ATOM 3182 N N . THR A 1 417 ? 11.998 -0.230 -7.417 1.00 95.31 417 THR A N 1
ATOM 3183 C CA . THR A 1 417 ? 12.156 -1.457 -8.213 1.00 95.31 417 THR A CA 1
ATOM 3184 C C . THR A 1 417 ? 13.569 -2.013 -8.032 1.00 95.31 417 THR A C 1
ATOM 3186 O O . THR A 1 417 ? 14.330 -1.535 -7.188 1.00 95.31 417 THR A O 1
ATOM 3189 N N . GLY A 1 418 ? 13.934 -3.065 -8.753 1.00 93.44 418 GLY A N 1
ATOM 3190 C CA . GLY A 1 418 ? 15.252 -3.680 -8.655 1.00 93.44 418 GLY A CA 1
ATOM 3191 C C . GLY A 1 418 ? 15.358 -4.974 -9.439 1.00 93.44 418 GLY A C 1
ATOM 3192 O O . GLY A 1 418 ? 14.473 -5.333 -10.207 1.00 93.44 418 GLY A O 1
ATOM 3193 N N . SER A 1 419 ? 16.450 -5.706 -9.224 1.00 92.88 419 SER A N 1
ATOM 3194 C CA . SER A 1 419 ? 16.559 -7.068 -9.742 1.00 92.88 419 SER A CA 1
ATOM 3195 C C . SER A 1 419 ? 15.543 -7.993 -9.062 1.00 92.88 419 SER A C 1
ATOM 3197 O O . SER A 1 419 ? 15.100 -7.746 -7.936 1.00 92.88 419 SER A O 1
ATOM 3199 N N . TYR A 1 420 ? 15.214 -9.111 -9.712 1.00 90.94 420 TYR A N 1
ATOM 3200 C CA . TYR A 1 420 ? 14.316 -10.117 -9.138 1.0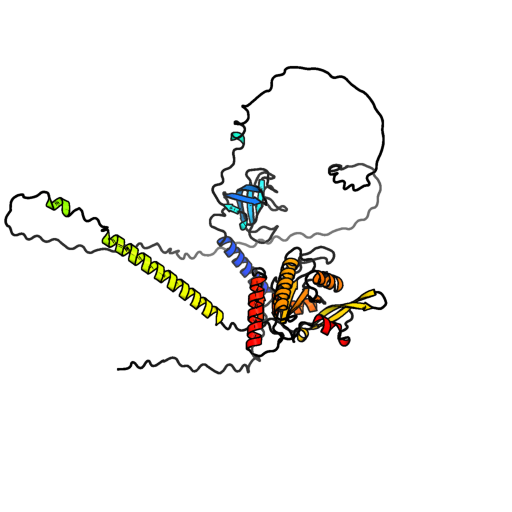0 90.94 420 TYR A CA 1
ATOM 3201 C C . TYR A 1 420 ? 14.778 -10.605 -7.754 1.00 90.94 420 TYR A C 1
ATOM 3203 O O . TYR A 1 420 ? 13.971 -10.766 -6.839 1.00 90.94 420 TYR A O 1
ATOM 3211 N N . GLU A 1 421 ? 16.087 -10.785 -7.558 1.00 92.31 421 GLU A N 1
ATOM 3212 C CA . GLU A 1 421 ? 16.653 -11.185 -6.266 1.00 92.31 421 GLU A CA 1
ATOM 3213 C C . GLU A 1 421 ? 16.503 -10.099 -5.195 1.00 92.31 421 GLU A C 1
ATOM 3215 O O . GLU A 1 421 ? 16.161 -10.406 -4.050 1.00 92.31 421 GLU A O 1
ATOM 3220 N N . ALA A 1 422 ? 16.712 -8.835 -5.569 1.00 93.88 422 ALA A N 1
ATOM 3221 C CA . ALA A 1 422 ? 16.561 -7.691 -4.680 1.00 93.88 422 ALA A CA 1
ATOM 3222 C C . ALA A 1 422 ? 15.106 -7.524 -4.214 1.00 93.88 422 ALA A C 1
ATOM 3224 O O . ALA A 1 422 ? 14.845 -7.438 -3.010 1.00 93.88 422 ALA A O 1
ATOM 3225 N N . VAL A 1 423 ? 14.151 -7.582 -5.148 1.00 94.06 423 VAL A N 1
ATOM 3226 C CA . VAL A 1 423 ? 12.711 -7.537 -4.849 1.00 94.06 423 VAL A CA 1
ATOM 3227 C C . VAL A 1 423 ? 12.294 -8.730 -3.991 1.00 94.06 423 VAL A C 1
ATOM 3229 O O . VAL A 1 423 ? 11.597 -8.560 -2.990 1.00 94.06 423 VAL A O 1
ATOM 3232 N N . LYS A 1 424 ? 12.780 -9.939 -4.298 1.00 92.19 424 LYS A N 1
ATOM 3233 C CA . LYS A 1 424 ? 12.512 -11.136 -3.489 1.00 92.19 424 LYS A CA 1
ATOM 3234 C C . LYS A 1 424 ? 13.062 -11.008 -2.065 1.00 92.19 424 LYS A C 1
ATOM 3236 O O . LYS A 1 424 ? 12.390 -11.429 -1.120 1.00 92.19 424 LYS A O 1
ATOM 3241 N N . LYS A 1 425 ? 14.256 -10.423 -1.888 1.00 94.31 425 LYS A N 1
ATOM 3242 C CA . LYS A 1 425 ? 14.845 -10.135 -0.566 1.00 94.31 425 LYS A CA 1
ATOM 3243 C C . LYS A 1 425 ? 13.969 -9.146 0.208 1.00 94.31 425 LYS A C 1
ATOM 3245 O O . LYS A 1 425 ? 13.646 -9.423 1.363 1.00 94.31 425 LYS A O 1
ATOM 3250 N N . ALA A 1 426 ? 13.522 -8.067 -0.439 1.00 94.56 426 ALA A N 1
ATOM 3251 C CA . ALA A 1 426 ? 12.614 -7.087 0.155 1.00 94.56 426 ALA A CA 1
ATOM 3252 C C . ALA A 1 426 ? 11.273 -7.727 0.563 1.00 94.56 426 ALA A C 1
ATOM 3254 O O . ALA A 1 426 ? 10.891 -7.660 1.729 1.00 94.56 426 ALA A O 1
ATOM 3255 N N . CYS A 1 427 ? 10.606 -8.452 -0.340 1.00 93.06 427 CYS A N 1
ATOM 3256 C CA . CYS A 1 427 ? 9.343 -9.134 -0.040 1.00 93.06 427 CYS A CA 1
ATOM 3257 C C . CYS A 1 427 ? 9.492 -10.113 1.137 1.00 93.06 427 CYS A C 1
ATOM 3259 O O . CYS A 1 427 ? 8.670 -10.128 2.053 1.00 93.06 427 CYS A O 1
ATOM 3261 N N . LYS A 1 428 ? 10.590 -10.881 1.184 1.00 91.88 428 LYS A N 1
ATOM 3262 C CA . LYS A 1 428 ? 10.878 -11.804 2.292 1.00 91.88 428 LYS A CA 1
ATOM 3263 C C . LYS A 1 428 ? 11.070 -11.078 3.629 1.00 91.88 428 LYS A C 1
ATOM 3265 O O . LYS A 1 428 ? 10.573 -11.567 4.644 1.00 91.88 428 LYS A O 1
ATOM 3270 N N . ALA A 1 429 ? 11.754 -9.932 3.642 1.00 92.31 429 ALA A N 1
ATOM 3271 C CA . ALA A 1 429 ? 11.969 -9.129 4.849 1.00 92.31 429 ALA A CA 1
ATOM 3272 C C . ALA A 1 429 ? 10.647 -8.619 5.453 1.00 92.31 429 ALA A C 1
ATOM 3274 O O . ALA A 1 429 ? 10.470 -8.617 6.672 1.00 92.31 429 ALA A O 1
ATOM 3275 N N . PHE A 1 430 ? 9.684 -8.269 4.599 1.00 91.69 430 PHE A N 1
ATOM 3276 C CA . PHE A 1 430 ? 8.355 -7.811 5.013 1.00 91.69 430 PHE A CA 1
ATOM 3277 C C . PHE A 1 430 ? 7.307 -8.932 5.106 1.00 91.69 430 PHE A C 1
ATOM 3279 O O . PHE A 1 430 ? 6.150 -8.672 5.429 1.00 91.69 430 PHE A O 1
ATOM 3286 N N . ARG A 1 431 ? 7.711 -10.195 4.888 1.00 90.50 431 ARG A N 1
ATOM 3287 C CA . ARG A 1 431 ? 6.825 -11.377 4.829 1.00 90.50 431 ARG A CA 1
ATOM 3288 C C . ARG A 1 431 ? 5.688 -11.237 3.811 1.00 90.50 431 ARG A C 1
ATOM 3290 O O . ARG A 1 431 ? 4.600 -11.772 4.005 1.00 90.50 431 ARG A O 1
ATOM 3297 N N . VAL A 1 432 ? 5.960 -10.536 2.720 1.00 90.94 432 VAL A N 1
ATOM 3298 C CA . VAL A 1 432 ? 5.063 -10.407 1.579 1.00 90.94 432 VAL A CA 1
ATOM 3299 C C . VAL A 1 432 ? 5.193 -11.664 0.734 1.00 90.94 432 VAL A C 1
ATOM 3301 O O . VAL A 1 432 ? 6.273 -11.997 0.241 1.00 90.94 432 VAL A O 1
ATOM 3304 N N . TYR A 1 433 ? 4.085 -12.384 0.600 1.00 83.81 433 TYR A N 1
ATOM 3305 C CA . TYR A 1 433 ? 3.970 -13.449 -0.382 1.00 83.81 433 TYR A CA 1
ATOM 3306 C C . TYR A 1 433 ? 3.825 -12.823 -1.766 1.00 83.81 433 TYR A C 1
ATOM 3308 O O . TYR A 1 433 ? 3.035 -11.892 -1.922 1.00 83.81 433 TYR A O 1
ATOM 3316 N N . PHE A 1 434 ? 4.567 -13.341 -2.743 1.00 85.19 434 PHE A N 1
ATOM 3317 C CA . PHE A 1 434 ? 4.310 -13.070 -4.149 1.00 85.19 434 PHE A CA 1
ATOM 3318 C C . PHE A 1 434 ? 4.414 -14.366 -4.960 1.00 85.19 434 PHE A C 1
ATOM 3320 O O . PHE A 1 434 ? 5.272 -15.210 -4.672 1.00 85.19 434 PHE A O 1
ATOM 3327 N N . SER A 1 435 ? 3.536 -14.544 -5.946 1.00 80.25 435 SER A N 1
ATOM 3328 C CA . SER A 1 435 ? 3.568 -15.690 -6.856 1.00 80.25 435 SER A CA 1
ATOM 3329 C C . SER A 1 435 ? 3.366 -15.245 -8.293 1.00 80.25 435 SER A C 1
ATOM 3331 O O . SER A 1 435 ? 2.375 -14.596 -8.621 1.00 80.25 435 SER A O 1
ATOM 3333 N N . THR A 1 436 ? 4.314 -15.619 -9.147 1.00 79.44 436 THR A N 1
ATOM 3334 C CA . THR A 1 436 ? 4.211 -15.452 -10.595 1.00 79.44 436 THR A CA 1
ATOM 3335 C C . THR A 1 436 ? 3.768 -16.785 -11.209 1.00 79.44 436 THR A C 1
ATOM 3337 O O . THR A 1 436 ? 4.326 -17.826 -10.840 1.00 79.44 436 THR A O 1
ATOM 3340 N N . PRO A 1 437 ? 2.802 -16.796 -12.146 1.00 77.38 437 PRO A N 1
ATOM 3341 C CA . PRO A 1 437 ? 2.375 -18.015 -12.822 1.00 77.38 437 PRO A CA 1
ATOM 3342 C C . PRO A 1 437 ? 3.552 -18.754 -13.491 1.00 77.38 437 PRO A C 1
ATOM 3344 O O . PRO A 1 437 ? 4.426 -18.115 -14.085 1.00 77.38 437 PRO A O 1
ATOM 3347 N N . PRO A 1 438 ? 3.609 -20.097 -13.419 1.00 69.81 438 PRO A N 1
ATOM 3348 C CA . PRO A 1 438 ? 4.692 -20.863 -14.028 1.00 69.81 438 PRO A CA 1
ATOM 3349 C C . PRO A 1 438 ? 4.673 -20.703 -15.554 1.00 69.81 438 PRO A C 1
ATOM 3351 O O . PRO A 1 438 ? 3.663 -20.982 -16.196 1.00 69.81 438 PRO A O 1
ATOM 3354 N N . GLY A 1 439 ? 5.799 -20.279 -16.135 1.00 67.56 439 GLY A N 1
ATOM 3355 C CA . GLY A 1 439 ? 5.917 -20.046 -17.580 1.00 67.56 439 GLY A CA 1
ATOM 3356 C C . GLY A 1 439 ? 5.346 -18.709 -18.059 1.00 67.56 439 GLY A C 1
ATOM 3357 O O . GLY A 1 439 ? 5.084 -18.570 -19.250 1.00 67.56 439 GLY A O 1
ATOM 3358 N N . ALA A 1 440 ? 5.145 -17.744 -17.155 1.00 68.12 440 ALA A N 1
ATOM 3359 C CA . ALA A 1 440 ? 4.778 -16.382 -17.521 1.00 68.12 440 ALA A CA 1
ATOM 3360 C C . ALA A 1 440 ? 5.826 -15.763 -18.464 1.00 68.12 440 ALA A C 1
ATOM 3362 O O . ALA A 1 440 ? 7.016 -15.713 -18.145 1.00 68.12 440 ALA A O 1
ATOM 3363 N N . ASP A 1 441 ? 5.368 -15.310 -19.629 1.00 71.06 441 ASP A N 1
ATOM 3364 C CA . ASP A 1 441 ? 6.162 -14.515 -20.562 1.00 71.06 441 ASP A CA 1
ATOM 3365 C C . ASP A 1 441 ? 6.038 -13.036 -20.155 1.00 71.06 441 ASP A C 1
ATOM 3367 O O . ASP A 1 441 ? 4.907 -12.553 -20.064 1.00 71.06 441 ASP A O 1
ATOM 3371 N N . PRO A 1 442 ? 7.149 -12.303 -19.935 1.00 68.69 442 PRO A N 1
ATOM 3372 C CA . PRO A 1 442 ? 7.135 -10.858 -19.676 1.00 68.69 442 PRO A CA 1
ATOM 3373 C C . PRO A 1 442 ? 6.378 -10.038 -20.728 1.00 68.69 442 PRO A C 1
ATOM 3375 O O . PRO A 1 442 ? 5.938 -8.927 -20.447 1.00 68.69 442 PRO A O 1
ATOM 3378 N N . SER A 1 443 ? 6.234 -10.582 -21.938 1.00 69.06 443 SER A N 1
ATOM 3379 C CA . SER A 1 443 ? 5.553 -9.948 -23.068 1.00 69.06 443 SER A CA 1
ATOM 3380 C C . SER A 1 443 ? 4.031 -10.101 -23.021 1.00 69.06 443 SER A C 1
ATOM 3382 O O . SER A 1 443 ? 3.331 -9.394 -23.743 1.00 69.06 443 SER A O 1
ATOM 3384 N N . ASN A 1 444 ? 3.514 -11.041 -22.224 1.00 73.19 444 ASN A N 1
ATOM 3385 C CA . ASN A 1 444 ? 2.084 -11.306 -22.110 1.00 73.19 444 ASN A CA 1
ATOM 3386 C C . ASN A 1 444 ? 1.539 -10.808 -20.766 1.00 73.19 444 ASN A C 1
ATOM 3388 O O . ASN A 1 444 ? 2.275 -10.669 -19.789 1.00 73.19 444 ASN A O 1
ATOM 3392 N N . ASP A 1 445 ? 0.235 -10.550 -20.704 1.00 77.44 445 ASP A N 1
ATOM 3393 C CA . ASP A 1 445 ? -0.385 -10.096 -19.466 1.00 77.44 445 ASP A CA 1
ATOM 3394 C C . ASP A 1 445 ? -0.565 -11.269 -18.492 1.00 77.44 445 ASP A C 1
ATOM 3396 O O . ASP A 1 445 ? -1.287 -12.231 -18.768 1.00 77.44 445 ASP A O 1
ATOM 3400 N N . TYR A 1 446 ? 0.131 -11.210 -17.357 1.00 80.94 446 TYR A N 1
ATOM 3401 C CA . TYR A 1 446 ? -0.059 -12.124 -16.237 1.00 80.94 446 TYR A CA 1
ATOM 3402 C C . TYR A 1 446 ? -0.348 -11.351 -14.956 1.00 80.94 446 TYR A C 1
ATOM 3404 O O . TYR A 1 446 ? 0.067 -10.207 -14.770 1.00 80.94 446 TYR A O 1
ATOM 3412 N N . LEU A 1 447 ? -1.038 -12.011 -14.034 1.00 80.94 447 LEU A N 1
ATOM 3413 C CA . LEU A 1 447 ? -1.294 -11.476 -12.706 1.00 80.94 447 LEU A CA 1
ATOM 3414 C C . LEU A 1 447 ? -0.290 -12.064 -11.723 1.00 80.94 447 LEU A C 1
ATOM 3416 O O . LEU A 1 447 ? 0.005 -13.259 -11.765 1.00 80.94 447 LEU A O 1
ATOM 3420 N N . VAL A 1 448 ? 0.233 -11.206 -10.854 1.00 82.38 448 VAL A N 1
ATOM 3421 C CA . VAL A 1 448 ? 1.065 -11.605 -9.722 1.00 82.38 448 VAL A CA 1
ATOM 3422 C C . VAL A 1 448 ? 0.194 -11.553 -8.479 1.00 82.38 448 VAL A C 1
ATOM 3424 O O . VAL A 1 448 ? -0.310 -10.490 -8.119 1.00 82.38 448 VAL A O 1
ATOM 3427 N N . ASP A 1 449 ? 0.024 -12.689 -7.809 1.00 83.88 449 ASP A N 1
ATOM 3428 C CA . ASP A 1 449 ? -0.641 -12.703 -6.508 1.00 83.88 449 ASP A CA 1
ATOM 3429 C C . ASP A 1 449 ? 0.296 -12.053 -5.491 1.00 83.88 449 ASP A C 1
ATOM 3431 O O . ASP A 1 449 ? 1.426 -12.517 -5.345 1.00 83.88 449 ASP A O 1
ATOM 3435 N N . HIS A 1 450 ? -0.146 -11.008 -4.784 1.00 87.12 450 HIS A N 1
ATOM 3436 C CA . HIS A 1 450 ? 0.646 -10.353 -3.738 1.00 87.12 450 HIS A CA 1
ATOM 3437 C C . HIS A 1 450 ? -0.182 -9.962 -2.505 1.00 87.12 450 HIS A C 1
ATOM 3439 O O . HIS A 1 450 ? -1.412 -9.965 -2.502 1.00 87.12 450 HIS A O 1
ATOM 3445 N N . SER A 1 451 ? 0.525 -9.635 -1.422 1.00 86.50 451 SER A N 1
ATOM 3446 C CA . SER A 1 451 ? -0.062 -9.102 -0.188 1.00 86.50 451 SER A CA 1
ATOM 3447 C C . SER A 1 451 ? -0.664 -7.709 -0.404 1.00 86.50 451 SER A C 1
ATOM 3449 O O . SER A 1 451 ? -0.008 -6.845 -0.977 1.00 86.50 451 SER A O 1
ATOM 3451 N N . ILE A 1 452 ? -1.869 -7.471 0.118 1.00 88.62 452 ILE A N 1
ATOM 3452 C CA . ILE A 1 452 ? -2.637 -6.216 -0.024 1.00 88.62 452 ILE A CA 1
ATOM 3453 C C . ILE A 1 452 ? -2.577 -5.336 1.239 1.00 88.62 452 ILE A C 1
ATOM 3455 O O . ILE A 1 452 ? -3.516 -4.604 1.543 1.00 88.62 452 ILE A O 1
ATOM 3459 N N . PHE A 1 453 ? -1.516 -5.478 2.038 1.00 91.69 453 PHE A N 1
ATOM 3460 C CA . PHE A 1 453 ? -1.336 -4.727 3.282 1.00 91.69 453 PHE A CA 1
ATOM 3461 C C . PHE A 1 453 ? -0.440 -3.499 3.079 1.00 91.69 453 PHE A C 1
ATOM 3463 O O . PHE A 1 453 ? 0.607 -3.591 2.436 1.00 91.69 453 PHE A O 1
ATOM 3470 N N . PHE A 1 454 ? -0.793 -2.381 3.716 1.00 91.19 454 PHE A N 1
ATOM 3471 C CA . PHE A 1 454 ? 0.149 -1.298 4.003 1.00 91.19 454 PHE A CA 1
ATOM 3472 C C . PHE A 1 454 ? 0.916 -1.595 5.272 1.00 91.19 454 PHE A C 1
ATOM 3474 O O . PHE A 1 454 ? 0.321 -2.046 6.246 1.00 91.19 454 PHE A O 1
ATOM 3481 N N . TYR A 1 455 ? 2.198 -1.259 5.299 1.00 94.50 455 TYR A N 1
ATOM 3482 C CA . TYR A 1 455 ? 3.021 -1.357 6.497 1.00 94.50 455 TYR A CA 1
ATOM 3483 C C . TYR A 1 455 ? 3.394 0.046 6.964 1.00 94.50 455 TYR A C 1
ATOM 3485 O O . TYR A 1 455 ? 3.999 0.813 6.215 1.00 94.50 455 TYR A O 1
ATOM 3493 N N . LEU A 1 456 ? 3.037 0.373 8.204 1.00 95.50 456 LEU A N 1
ATOM 3494 C CA . LEU A 1 456 ? 3.450 1.602 8.865 1.00 95.50 456 LEU A CA 1
ATOM 3495 C C . LEU A 1 456 ? 4.769 1.369 9.597 1.00 95.50 456 LEU A C 1
ATOM 3497 O O . LEU A 1 456 ? 4.858 0.515 10.486 1.00 95.50 456 LEU A O 1
ATOM 3501 N N . MET A 1 457 ? 5.768 2.168 9.243 1.00 94.19 457 MET A N 1
ATOM 3502 C CA . MET A 1 457 ? 7.075 2.202 9.888 1.00 94.19 457 MET A CA 1
ATOM 3503 C C . MET A 1 457 ? 7.216 3.496 10.690 1.00 94.19 457 MET A C 1
ATOM 3505 O O . MET A 1 457 ? 6.860 4.573 10.199 1.00 94.19 457 MET A O 1
ATOM 3509 N N . ASP A 1 458 ? 7.734 3.387 11.914 1.00 93.81 458 ASP A N 1
ATOM 3510 C CA . ASP A 1 458 ? 8.079 4.549 12.734 1.00 93.81 458 ASP A CA 1
ATOM 3511 C C . ASP A 1 458 ? 9.359 5.245 12.223 1.00 93.81 458 ASP A C 1
ATOM 3513 O O . ASP A 1 458 ? 10.091 4.677 11.405 1.00 93.81 458 ASP A O 1
ATOM 3517 N N . PRO A 1 459 ? 9.667 6.469 12.698 1.00 93.69 459 PRO A N 1
ATOM 3518 C CA . PRO A 1 459 ? 10.885 7.184 12.316 1.00 93.69 459 PRO A CA 1
ATOM 3519 C C . PRO A 1 459 ? 12.195 6.470 12.685 1.00 93.69 459 PRO A C 1
ATOM 3521 O O . PRO A 1 459 ? 13.252 6.881 12.214 1.00 93.69 459 PRO A O 1
ATOM 3524 N N . GLU A 1 460 ? 12.164 5.412 13.501 1.00 90.94 460 GLU A N 1
ATOM 3525 C CA . GLU A 1 460 ? 13.331 4.562 13.784 1.00 90.94 460 GLU A CA 1
ATOM 3526 C C . GLU A 1 460 ? 13.494 3.429 12.757 1.00 90.94 460 GLU A C 1
ATOM 3528 O O . GLU A 1 460 ? 14.417 2.621 12.871 1.00 90.94 460 GLU A O 1
ATOM 3533 N N . GLY A 1 461 ? 12.603 3.343 11.764 1.00 89.69 461 GLY A N 1
ATOM 3534 C CA . GLY A 1 461 ? 12.582 2.281 10.764 1.00 89.69 461 GLY A CA 1
ATOM 3535 C C . GLY A 1 461 ? 12.024 0.957 11.292 1.00 89.69 461 GLY A C 1
ATOM 3536 O O . GLY A 1 461 ? 12.268 -0.091 10.691 1.00 89.69 461 GLY A O 1
ATOM 3537 N N . LYS A 1 462 ? 11.289 0.960 12.411 1.00 90.81 462 LYS A N 1
ATOM 3538 C CA . LYS A 1 462 ? 10.673 -0.245 12.982 1.00 90.81 462 LYS A CA 1
ATOM 3539 C C . LYS A 1 462 ? 9.212 -0.349 12.569 1.00 90.81 462 LYS A C 1
ATOM 3541 O O . LYS A 1 462 ? 8.489 0.637 12.469 1.00 90.81 462 LYS A O 1
ATOM 3546 N N . PHE A 1 463 ? 8.762 -1.584 12.382 1.00 92.88 463 PHE A N 1
ATOM 3547 C CA . PHE A 1 463 ? 7.364 -1.879 12.098 1.00 92.88 463 PHE A CA 1
ATOM 3548 C C . PHE A 1 463 ? 6.453 -1.507 13.280 1.00 92.88 463 PHE A C 1
ATOM 3550 O O . PHE A 1 463 ? 6.747 -1.844 14.434 1.00 92.88 463 PHE A O 1
ATOM 3557 N N . VAL A 1 464 ? 5.335 -0.843 12.975 1.00 92.25 464 VAL A N 1
ATOM 3558 C CA . VAL A 1 464 ? 4.323 -0.409 13.947 1.00 92.25 464 VAL A CA 1
ATOM 3559 C C . VAL A 1 464 ? 3.018 -1.169 13.763 1.00 92.25 464 VAL A C 1
ATOM 3561 O O . VAL A 1 464 ? 2.559 -1.807 14.709 1.00 92.25 464 VAL A O 1
ATOM 3564 N N . ASP A 1 465 ? 2.427 -1.100 12.570 1.00 92.94 465 ASP A N 1
ATOM 3565 C CA . ASP A 1 465 ? 1.132 -1.715 12.273 1.00 92.94 465 ASP A CA 1
ATOM 3566 C C . ASP A 1 465 ? 0.993 -2.019 10.775 1.00 92.94 465 ASP A C 1
ATOM 3568 O O . ASP A 1 465 ? 1.731 -1.470 9.951 1.00 92.94 465 ASP A O 1
ATOM 3572 N N . ALA A 1 466 ? 0.051 -2.899 10.430 1.00 92.00 466 ALA A N 1
ATOM 3573 C CA . ALA A 1 466 ? -0.300 -3.216 9.053 1.00 92.00 466 ALA A CA 1
ATOM 3574 C C . ALA A 1 466 ? -1.801 -3.032 8.790 1.00 92.00 466 ALA A C 1
ATOM 3576 O O . ALA A 1 466 ? -2.653 -3.501 9.550 1.00 92.00 466 ALA A O 1
ATOM 3577 N N . PHE A 1 467 ? -2.138 -2.383 7.679 1.00 93.00 467 PHE A N 1
ATOM 3578 C CA . PHE A 1 467 ? -3.514 -2.048 7.317 1.00 93.00 467 PHE A CA 1
ATOM 3579 C C . PHE A 1 467 ? -3.934 -2.828 6.079 1.00 93.00 467 PHE A C 1
ATOM 3581 O O . PHE A 1 467 ? -3.264 -2.762 5.056 1.00 93.00 467 PHE A O 1
ATOM 3588 N N . GLY A 1 468 ? -5.012 -3.604 6.178 1.00 90.12 468 GLY A N 1
ATOM 3589 C CA . GLY A 1 468 ? -5.530 -4.390 5.054 1.00 90.12 468 GLY A CA 1
ATOM 3590 C C . GLY A 1 468 ? -6.668 -3.693 4.323 1.00 90.12 468 GLY A C 1
ATOM 3591 O O . GLY A 1 468 ? -7.233 -2.715 4.817 1.00 90.12 468 GLY A O 1
ATOM 3592 N N . ARG A 1 469 ? -7.079 -4.280 3.196 1.00 88.62 469 ARG A N 1
ATOM 3593 C CA . ARG A 1 469 ? -8.183 -3.792 2.354 1.00 88.62 469 ARG A CA 1
ATOM 3594 C C . ARG A 1 469 ? -9.497 -3.534 3.100 1.00 88.62 469 ARG A C 1
ATOM 3596 O O . ARG A 1 469 ? -10.234 -2.630 2.740 1.00 88.62 469 ARG A O 1
ATOM 3603 N N . SER A 1 470 ? -9.791 -4.289 4.161 1.00 90.06 470 SER A N 1
ATOM 3604 C CA . SER A 1 470 ? -11.032 -4.125 4.933 1.00 90.06 470 SER A CA 1
ATOM 3605 C C . SER A 1 470 ? -11.108 -2.826 5.749 1.00 90.06 470 SER A C 1
ATOM 3607 O O . SER A 1 470 ? -12.143 -2.570 6.355 1.00 90.06 470 SER A O 1
ATOM 3609 N N . GLN A 1 471 ? -10.016 -2.063 5.857 1.00 90.94 471 GLN A N 1
ATOM 3610 C CA . GLN A 1 471 ? -9.959 -0.809 6.612 1.00 90.94 471 GLN A CA 1
ATOM 3611 C C . GLN A 1 471 ? -10.109 0.383 5.660 1.00 90.94 471 GLN A C 1
ATOM 3613 O O . GLN A 1 471 ? -9.457 0.426 4.610 1.00 90.94 471 GLN A O 1
ATOM 3618 N N . THR A 1 472 ? -10.962 1.338 6.037 1.00 93.81 472 THR A N 1
ATOM 3619 C CA . THR A 1 472 ? -11.229 2.562 5.262 1.00 93.81 472 THR A CA 1
ATOM 3620 C C . THR A 1 472 ? -10.101 3.588 5.412 1.00 93.81 472 THR A C 1
ATOM 3622 O O . THR A 1 472 ? -9.246 3.453 6.290 1.00 93.81 472 THR A O 1
ATOM 3625 N N . ALA A 1 473 ? -10.080 4.625 4.564 1.00 94.31 473 ALA A N 1
ATOM 3626 C CA . ALA A 1 473 ? -9.094 5.706 4.675 1.00 94.31 473 ALA A CA 1
ATOM 3627 C C . ALA A 1 473 ? -9.181 6.394 6.047 1.00 94.31 473 ALA A C 1
ATOM 3629 O O . ALA A 1 473 ? -8.163 6.662 6.677 1.00 94.31 473 ALA A O 1
ATOM 3630 N N . GLU A 1 474 ? -10.399 6.601 6.542 1.00 94.38 474 GLU A N 1
ATOM 3631 C CA . GLU A 1 474 ? -10.690 7.246 7.819 1.00 94.38 474 GLU A CA 1
ATOM 3632 C C . GLU A 1 474 ? -10.210 6.398 9.004 1.00 94.38 474 GLU A C 1
ATOM 3634 O O . GLU A 1 474 ? -9.609 6.927 9.943 1.00 94.38 474 GLU A O 1
ATOM 3639 N N . ASP A 1 475 ? -10.414 5.077 8.947 1.00 93.38 475 ASP A N 1
ATOM 3640 C CA . ASP A 1 475 ? -9.925 4.150 9.974 1.00 93.38 475 ASP A CA 1
ATOM 3641 C C . ASP A 1 475 ? -8.395 4.143 10.035 1.00 93.38 475 ASP A C 1
ATOM 3643 O O . ASP A 1 475 ? -7.803 4.159 11.121 1.00 93.38 475 ASP A O 1
ATOM 3647 N N . VAL A 1 476 ? -7.746 4.112 8.866 1.00 94.69 476 VAL A N 1
ATOM 3648 C CA . VAL A 1 476 ? -6.284 4.138 8.762 1.00 94.69 476 VAL A CA 1
ATOM 3649 C C . VAL A 1 476 ? -5.749 5.476 9.265 1.00 94.69 476 VAL A C 1
ATOM 3651 O O . VAL A 1 476 ? -4.848 5.480 10.103 1.00 94.69 476 VAL A O 1
ATOM 3654 N N . HIS A 1 477 ? -6.341 6.595 8.844 1.00 95.62 477 HIS A N 1
ATOM 3655 C CA . HIS A 1 477 ? -6.003 7.931 9.332 1.00 95.62 477 HIS A CA 1
ATOM 3656 C C . HIS A 1 477 ? -6.089 8.010 10.861 1.00 95.62 477 HIS A C 1
ATOM 3658 O O . HIS A 1 477 ? -5.109 8.377 11.505 1.00 95.62 477 HIS A O 1
ATOM 3664 N N . ALA A 1 478 ? -7.209 7.589 11.461 1.00 94.38 478 ALA A N 1
ATOM 3665 C CA . ALA A 1 478 ? -7.402 7.646 12.910 1.00 94.38 478 ALA A CA 1
ATOM 3666 C C . ALA A 1 478 ? -6.360 6.813 13.678 1.00 94.38 478 ALA A C 1
ATOM 3668 O O . ALA A 1 478 ? -5.873 7.221 14.737 1.00 94.38 478 ALA A O 1
ATOM 3669 N N . LYS A 1 479 ? -5.978 5.643 13.148 1.00 94.62 479 LYS A N 1
ATOM 3670 C CA . LYS A 1 479 ? -4.918 4.815 13.742 1.00 94.62 479 LYS A CA 1
ATOM 3671 C C . LYS A 1 479 ? -3.543 5.461 13.610 1.00 94.62 479 LYS A C 1
ATOM 3673 O O . LYS A 1 479 ? -2.823 5.543 14.604 1.00 94.62 479 LYS A O 1
ATOM 3678 N N . VAL A 1 480 ? -3.186 5.914 12.408 1.00 94.94 480 VAL A N 1
ATOM 3679 C CA . VAL A 1 480 ? -1.904 6.574 12.117 1.00 94.94 480 VAL A CA 1
ATOM 3680 C C . VAL A 1 480 ? -1.747 7.827 12.980 1.00 94.94 480 VAL A C 1
ATOM 3682 O O . VAL A 1 480 ? -0.731 7.982 13.654 1.00 94.94 480 VAL A O 1
ATOM 3685 N N . GLU A 1 481 ? -2.785 8.657 13.070 1.00 94.75 481 GLU A N 1
ATOM 3686 C CA . GLU A 1 481 ? -2.836 9.824 13.952 1.00 94.75 481 GLU A CA 1
ATOM 3687 C C . GLU A 1 481 ? -2.649 9.440 15.429 1.00 94.75 481 GLU A C 1
ATOM 3689 O O . GLU A 1 481 ? -1.910 10.105 16.162 1.00 94.75 481 GLU A O 1
ATOM 3694 N N . GLY A 1 482 ? -3.266 8.342 15.873 1.00 94.00 482 GLY A N 1
ATOM 3695 C CA . GLY A 1 482 ? -3.080 7.805 17.219 1.00 94.00 482 GLY A CA 1
ATOM 3696 C C . GLY A 1 482 ? -1.632 7.390 17.509 1.00 94.00 482 GLY A C 1
ATOM 3697 O O . GLY A 1 482 ? -1.128 7.646 18.606 1.00 94.00 482 GLY A O 1
ATOM 3698 N N . PHE A 1 483 ? -0.939 6.789 16.536 1.00 94.19 483 PHE A N 1
ATOM 3699 C CA . PHE A 1 483 ? 0.480 6.440 16.660 1.00 94.19 483 PHE A CA 1
ATOM 3700 C C . PHE A 1 483 ? 1.381 7.681 16.681 1.00 94.19 483 PHE A C 1
ATOM 3702 O O . PHE A 1 483 ? 2.253 7.775 17.545 1.00 94.19 483 PHE A O 1
ATOM 3709 N N . ILE A 1 484 ? 1.130 8.656 15.804 1.00 93.94 484 ILE A N 1
ATOM 3710 C CA . ILE A 1 484 ? 1.867 9.929 15.749 1.00 93.94 484 ILE A CA 1
ATOM 3711 C C . ILE A 1 484 ? 1.685 10.720 17.050 1.00 93.94 484 ILE A C 1
ATOM 3713 O O . ILE A 1 484 ? 2.654 11.202 17.633 1.00 93.94 484 ILE A O 1
ATOM 3717 N N . SER A 1 485 ? 0.455 10.806 17.558 1.00 93.38 485 SER A N 1
ATOM 3718 C CA . SER A 1 485 ? 0.155 11.512 18.809 1.00 93.38 485 SER A CA 1
ATOM 3719 C C . SER A 1 485 ? 0.847 10.853 20.004 1.00 93.38 485 SER A C 1
ATOM 3721 O O . SER A 1 485 ? 1.385 11.543 20.870 1.00 93.38 485 SER A O 1
ATOM 3723 N N . ARG A 1 486 ? 0.890 9.511 20.041 1.00 92.50 486 ARG A N 1
ATOM 3724 C CA . ARG A 1 486 ? 1.632 8.768 21.069 1.00 92.50 486 ARG A CA 1
ATOM 3725 C C . ARG A 1 486 ? 3.131 9.052 20.990 1.00 92.50 486 ARG A C 1
ATOM 3727 O O . ARG A 1 486 ? 3.737 9.341 22.016 1.00 92.50 486 ARG A O 1
ATOM 3734 N N . TRP A 1 487 ? 3.697 9.047 19.788 1.00 92.75 487 TRP A N 1
ATOM 3735 C CA . TRP A 1 487 ? 5.104 9.368 19.546 1.00 92.75 487 TRP A CA 1
ATOM 3736 C C . TRP A 1 487 ? 5.483 10.763 20.055 1.00 92.75 487 TRP A C 1
ATOM 3738 O O . TRP A 1 487 ? 6.479 10.921 20.756 1.00 92.75 487 TRP A O 1
ATOM 3748 N N . GLN A 1 488 ? 4.643 11.767 19.788 1.00 91.75 488 GLN A N 1
ATOM 3749 C CA . GLN A 1 488 ? 4.840 13.113 20.329 1.00 91.75 488 GLN A CA 1
ATOM 3750 C C . GLN A 1 488 ? 4.699 13.159 21.856 1.00 91.75 488 GLN A C 1
ATOM 3752 O O . GLN A 1 488 ? 5.465 13.857 22.517 1.00 91.75 488 GLN A O 1
ATOM 3757 N N . SER A 1 489 ? 3.752 12.410 22.436 1.00 91.81 489 SER A N 1
ATOM 3758 C CA . SER A 1 489 ? 3.564 12.356 23.896 1.00 91.81 489 SER A CA 1
ATOM 3759 C C . SER A 1 489 ? 4.747 11.727 24.640 1.00 91.81 489 SER A C 1
ATOM 3761 O O . SER A 1 489 ? 4.982 12.047 25.802 1.00 91.81 489 SER A O 1
ATOM 3763 N N . GLU A 1 490 ? 5.518 10.876 23.959 1.00 91.94 490 GLU A N 1
ATOM 3764 C CA . GLU A 1 490 ? 6.771 10.298 24.457 1.00 91.94 490 GLU A CA 1
ATOM 3765 C C . GLU A 1 490 ? 7.954 11.286 24.360 1.00 91.94 490 GLU A C 1
ATOM 3767 O O . GLU A 1 490 ? 9.048 10.980 24.825 1.00 91.94 490 GLU A O 1
ATOM 3772 N N . GLY A 1 491 ? 7.736 12.490 23.812 1.00 89.81 491 GLY A N 1
ATOM 3773 C CA . GLY A 1 491 ? 8.743 13.546 23.676 1.00 89.81 491 GLY A CA 1
ATOM 3774 C C . GLY A 1 491 ? 9.595 13.445 22.410 1.00 89.81 491 GLY A C 1
ATOM 3775 O O . GLY A 1 491 ? 10.567 14.187 22.268 1.00 89.81 491 GLY A O 1
ATOM 3776 N N . ASN A 1 492 ? 9.244 12.553 21.482 1.00 91.44 492 ASN A N 1
ATOM 3777 C CA . ASN A 1 492 ? 10.010 12.346 20.260 1.00 91.44 492 ASN A CA 1
ATOM 3778 C C . ASN A 1 492 ? 9.645 13.382 19.185 1.00 91.44 492 ASN A C 1
ATOM 3780 O O . ASN A 1 492 ? 8.476 13.725 18.982 1.00 91.44 492 ASN A O 1
ATOM 3784 N N . ALA A 1 493 ? 10.654 13.862 18.455 1.00 88.56 493 ALA A N 1
ATOM 3785 C CA . ALA A 1 493 ? 10.455 14.802 17.358 1.00 88.56 493 ALA A CA 1
ATOM 3786 C C . ALA A 1 493 ? 9.793 14.126 16.144 1.00 88.56 493 ALA A C 1
ATOM 3788 O O . ALA A 1 493 ? 10.006 12.941 15.872 1.00 88.56 493 ALA A O 1
ATOM 3789 N N . LEU A 1 494 ? 9.007 14.901 15.394 1.00 87.94 494 LEU A N 1
ATOM 3790 C CA . LEU A 1 494 ? 8.516 14.502 14.078 1.00 87.94 494 LEU A CA 1
ATOM 3791 C C . LEU A 1 494 ? 9.531 14.939 13.026 1.00 87.94 494 LEU A C 1
ATOM 3793 O O . LEU A 1 494 ? 9.810 16.131 12.893 1.00 87.94 494 LEU A O 1
ATOM 3797 N N . GLY A 1 495 ? 10.089 13.980 12.295 1.00 86.94 495 GLY A N 1
ATOM 3798 C CA . GLY A 1 495 ? 10.931 14.290 11.150 1.00 86.94 495 GLY A CA 1
ATOM 3799 C C . GLY A 1 495 ? 10.114 14.591 9.899 1.00 86.94 495 GLY A C 1
ATOM 3800 O O . GLY A 1 495 ? 8.940 14.232 9.786 1.00 86.94 495 GLY A O 1
ATOM 3801 N N . ARG A 1 496 ? 10.755 15.281 8.959 1.00 90.44 496 ARG A N 1
ATOM 3802 C CA . ARG A 1 496 ? 10.153 15.683 7.690 1.00 90.44 496 ARG A CA 1
ATOM 3803 C C . ARG A 1 496 ? 10.214 14.535 6.683 1.00 90.44 496 ARG A C 1
ATOM 3805 O O . ARG A 1 496 ? 11.235 13.874 6.548 1.00 90.44 496 ARG A O 1
ATOM 3812 N N . ALA A 1 497 ? 9.140 14.355 5.927 1.00 88.88 497 ALA A N 1
ATOM 3813 C CA . ALA A 1 497 ? 9.062 13.440 4.798 1.00 88.88 497 ALA A CA 1
ATOM 3814 C C . ALA A 1 497 ? 9.787 14.014 3.569 1.00 88.88 497 ALA A C 1
ATOM 3816 O O . ALA A 1 497 ? 9.175 14.601 2.675 1.00 88.88 497 ALA A O 1
ATOM 3817 N N . ASP A 1 498 ? 11.112 13.896 3.556 1.00 86.31 498 ASP A N 1
ATOM 3818 C CA . ASP A 1 498 ? 12.004 14.427 2.521 1.00 86.31 498 ASP A CA 1
ATOM 3819 C C . ASP A 1 498 ? 12.781 13.325 1.779 1.00 86.31 498 ASP A C 1
ATOM 3821 O O . ASP A 1 498 ? 13.756 13.602 1.082 1.00 86.31 498 ASP A O 1
ATOM 3825 N N . ILE A 1 499 ? 12.352 12.063 1.888 1.00 89.38 499 ILE A N 1
ATOM 3826 C CA . ILE A 1 499 ? 13.126 10.925 1.372 1.00 89.38 499 ILE A CA 1
ATOM 3827 C C . ILE A 1 499 ? 13.399 11.039 -0.133 1.00 89.38 499 ILE A C 1
ATOM 3829 O O . ILE A 1 499 ? 14.511 10.784 -0.592 1.00 89.38 499 ILE A O 1
ATOM 3833 N N . LYS A 1 500 ? 12.404 11.515 -0.891 1.00 86.62 500 LYS A N 1
ATOM 3834 C CA . LYS A 1 500 ? 12.484 11.706 -2.342 1.00 86.62 500 LYS A CA 1
ATOM 3835 C C . LYS A 1 500 ? 13.536 12.746 -2.726 1.00 86.62 500 LYS A C 1
ATOM 3837 O O . LYS A 1 500 ? 14.236 12.554 -3.714 1.00 86.62 500 LYS A O 1
ATOM 3842 N N . THR A 1 501 ? 13.655 13.836 -1.967 1.00 87.31 501 THR A N 1
ATOM 3843 C CA . THR A 1 501 ? 14.658 14.886 -2.208 1.00 87.31 501 THR A CA 1
ATOM 3844 C C . THR A 1 501 ? 16.030 14.452 -1.714 1.00 87.31 501 THR A C 1
ATOM 3846 O O . THR A 1 501 ? 16.991 14.524 -2.471 1.00 87.31 501 THR A O 1
ATOM 3849 N N . ARG A 1 502 ? 16.111 13.883 -0.506 1.00 88.75 502 ARG A N 1
ATOM 3850 C CA . ARG A 1 502 ? 17.365 13.427 0.107 1.00 88.75 502 ARG A CA 1
ATOM 3851 C C . ARG A 1 502 ? 18.089 12.380 -0.739 1.00 88.75 502 ARG A C 1
ATOM 3853 O O . ARG A 1 502 ? 19.291 12.489 -0.945 1.00 88.75 502 ARG A O 1
ATOM 3860 N N . VAL A 1 503 ? 17.370 11.380 -1.254 1.00 87.31 503 VAL A N 1
ATOM 3861 C CA . VAL A 1 503 ? 17.970 10.333 -2.103 1.00 87.31 503 VAL A CA 1
ATOM 3862 C C . VAL A 1 503 ? 18.295 10.863 -3.507 1.00 87.31 503 VAL A C 1
ATOM 3864 O O . VAL A 1 503 ? 19.238 10.391 -4.136 1.00 87.31 503 VAL A O 1
ATOM 3867 N N . ARG A 1 504 ? 17.545 11.857 -4.001 1.00 85.50 504 ARG A N 1
ATOM 3868 C CA . ARG A 1 504 ? 17.788 12.496 -5.304 1.00 85.50 504 ARG A CA 1
ATOM 3869 C C . ARG A 1 504 ? 19.034 13.380 -5.316 1.00 85.50 504 ARG A C 1
ATOM 3871 O O . ARG A 1 504 ? 19.731 13.393 -6.321 1.00 85.50 504 ARG A O 1
ATOM 3878 N N . GLU A 1 505 ? 19.274 14.132 -4.248 1.00 85.75 505 GLU A N 1
ATOM 3879 C CA . GLU A 1 505 ? 20.389 15.084 -4.149 1.00 85.75 505 GLU A CA 1
ATOM 3880 C C . GLU A 1 505 ? 21.736 14.401 -3.862 1.00 85.75 505 GLU A C 1
ATOM 3882 O O . GLU A 1 505 ? 22.793 14.970 -4.130 1.00 85.75 505 GLU A O 1
ATOM 3887 N N . ASP A 1 506 ? 21.715 13.173 -3.340 1.00 86.12 506 ASP A N 1
ATOM 3888 C CA . ASP A 1 506 ? 22.924 12.413 -3.042 1.00 86.12 506 ASP A CA 1
ATOM 3889 C C . ASP A 1 506 ? 23.498 11.747 -4.305 1.00 86.12 506 ASP A C 1
ATOM 3891 O O . ASP A 1 506 ? 23.132 10.635 -4.708 1.00 86.12 506 ASP A O 1
ATOM 3895 N N . GLU A 1 507 ? 24.450 12.444 -4.929 1.00 82.62 507 GLU A N 1
ATOM 3896 C CA . GLU A 1 507 ? 25.105 11.977 -6.149 1.00 82.62 507 GLU A CA 1
ATOM 3897 C C . GLU A 1 507 ? 25.867 10.653 -5.977 1.00 82.62 507 GLU A C 1
ATOM 3899 O O . GLU A 1 507 ? 25.981 9.876 -6.926 1.00 82.62 507 GLU A O 1
ATOM 3904 N N . SER A 1 508 ? 26.322 10.335 -4.760 1.00 86.12 508 SER A N 1
ATOM 3905 C CA . SER A 1 508 ? 27.081 9.107 -4.481 1.00 86.12 508 SER A CA 1
ATOM 3906 C C . SER A 1 508 ? 26.255 7.826 -4.648 1.00 86.12 508 SER A C 1
ATOM 3908 O O . SER A 1 508 ? 26.808 6.735 -4.785 1.00 86.12 508 SER A O 1
ATOM 3910 N N . ARG A 1 509 ? 24.925 7.957 -4.680 1.00 85.62 509 ARG A N 1
ATOM 3911 C CA . ARG A 1 509 ? 23.974 6.847 -4.803 1.00 85.62 509 ARG A CA 1
ATOM 3912 C C . ARG A 1 509 ? 23.641 6.480 -6.238 1.00 85.62 509 ARG A C 1
ATOM 3914 O O . ARG A 1 509 ? 22.813 5.595 -6.449 1.00 85.62 509 ARG A O 1
ATOM 3921 N N . LYS A 1 510 ? 24.225 7.167 -7.224 1.00 86.06 510 LYS A N 1
ATOM 3922 C CA . LYS A 1 510 ? 24.003 6.847 -8.634 1.00 86.06 510 LYS A CA 1
ATOM 3923 C C . LYS A 1 510 ? 24.451 5.420 -8.908 1.00 86.06 510 LYS A C 1
ATOM 3925 O O . LYS A 1 510 ? 25.608 5.079 -8.672 1.00 86.06 510 LYS A O 1
ATOM 3930 N N . VAL A 1 511 ? 23.544 4.600 -9.422 1.00 85.62 511 VAL A N 1
ATOM 3931 C CA . VAL A 1 511 ? 23.862 3.236 -9.844 1.00 85.62 511 VAL A CA 1
ATOM 3932 C C . VAL A 1 511 ? 23.597 3.076 -11.337 1.00 85.62 511 VAL A C 1
ATOM 3934 O O . VAL A 1 511 ? 22.642 3.663 -11.850 1.00 85.62 511 VAL A O 1
ATOM 3937 N N . PRO A 1 512 ? 24.436 2.310 -12.056 1.00 75.88 512 PRO A N 1
ATOM 3938 C CA . PRO A 1 512 ? 24.084 1.871 -13.396 1.00 75.88 512 PRO A CA 1
ATOM 3939 C C . PRO A 1 512 ? 22.889 0.920 -13.279 1.00 75.88 512 PRO A C 1
ATOM 3941 O O . PRO A 1 512 ? 22.910 0.015 -12.441 1.00 75.88 512 PRO A O 1
ATOM 3944 N N . PHE A 1 513 ? 21.851 1.147 -14.080 1.00 65.75 513 PHE A N 1
ATOM 3945 C CA . PHE A 1 513 ? 20.663 0.300 -14.117 1.00 65.75 513 PHE A CA 1
ATOM 3946 C C . PHE A 1 513 ? 20.334 -0.100 -15.545 1.00 65.75 513 PHE A C 1
ATOM 3948 O O . PHE A 1 513 ? 20.352 0.803 -16.413 1.00 65.75 513 PHE A O 1
#

Nearest PDB structures (foldseek):
  2b7k-assembly4_D  TM=9.330E-01  e=9.518E-21  Saccharomyces cerevisiae
  2b7j-assembly4_D  TM=9.348E-01  e=1.198E-20  Saccharomyces cerevisiae
  6n5u-assembly2_B  TM=9.557E-01  e=7.566E-19  Arabidopsis thaliana
  6n5u-assembly3_C  TM=9.329E-01  e=6.366E-19  Arabidopsis thaliana
  2b7j-assembly3_C  TM=9.054E-01  e=2.014E-17  Saccharomyces cerevisiae